Protein AF-A0A661XHB6-F1 (afdb_monomer_lite)

Structure (mmCIF, N/CA/C/O backbone):
data_AF-A0A661XHB6-F1
#
_entry.id   AF-A0A661XHB6-F1
#
loop_
_atom_site.group_PDB
_atom_site.id
_atom_site.type_symbol
_atom_site.label_atom_id
_atom_site.label_alt_id
_atom_site.label_comp_id
_atom_site.label_asym_id
_atom_site.label_entity_id
_atom_site.label_seq_id
_atom_site.pdbx_PDB_ins_code
_atom_site.Cartn_x
_atom_site.Cartn_y
_atom_site.Cartn_z
_atom_site.occupancy
_atom_site.B_iso_or_equiv
_atom_site.auth_seq_id
_atom_site.auth_comp_id
_atom_site.auth_asym_id
_atom_site.auth_atom_id
_atom_site.pdbx_PDB_model_num
ATOM 1 N N . MET A 1 1 ? -56.847 -26.320 103.967 1.00 78.94 1 MET A N 1
ATOM 2 C CA . MET A 1 1 ? -56.392 -25.193 104.834 1.00 78.94 1 MET A CA 1
ATOM 3 C C . MET A 1 1 ? -56.358 -25.649 106.290 1.00 78.94 1 MET A C 1
ATOM 5 O O . MET A 1 1 ? -57.293 -26.315 106.692 1.00 78.94 1 MET A O 1
ATOM 9 N N . LYS A 1 2 ? -55.335 -25.344 107.102 1.00 85.38 2 LYS A N 1
ATOM 10 C CA . LYS A 1 2 ? -55.316 -25.793 108.515 1.00 85.38 2 LYS A CA 1
ATOM 11 C C . LYS A 1 2 ? -56.157 -24.871 109.406 1.00 85.38 2 LYS A C 1
ATOM 13 O O . LYS A 1 2 ? -55.988 -23.658 109.338 1.00 85.38 2 LYS A O 1
ATOM 18 N N . TYR A 1 3 ? -57.010 -25.445 110.250 1.00 88.44 3 TYR A N 1
ATOM 19 C CA . TYR A 1 3 ? -57.844 -24.740 111.226 1.00 88.44 3 TYR A CA 1
ATOM 20 C C . TYR A 1 3 ? -57.640 -25.333 112.622 1.00 88.44 3 TYR A C 1
ATOM 22 O O . TYR A 1 3 ? -57.559 -26.552 112.780 1.00 88.44 3 TYR A O 1
ATOM 30 N N . GLN A 1 4 ? -57.548 -24.476 113.636 1.00 88.56 4 GLN A N 1
ATOM 31 C CA . GLN A 1 4 ? -57.316 -24.865 115.024 1.00 88.56 4 GLN A CA 1
ATOM 32 C C . GLN A 1 4 ? -58.146 -23.974 115.946 1.00 88.56 4 GLN A C 1
ATOM 34 O O . GLN A 1 4 ? -58.124 -22.751 115.808 1.00 88.56 4 GLN A O 1
ATOM 39 N N . ALA A 1 5 ? -58.865 -24.583 116.885 1.00 87.25 5 ALA A N 1
ATOM 40 C CA . ALA A 1 5 ? -59.694 -23.867 117.849 1.00 87.25 5 ALA A CA 1
ATOM 41 C C . ALA A 1 5 ? -59.875 -24.679 119.140 1.00 87.25 5 ALA A C 1
ATOM 43 O O . ALA A 1 5 ? -59.515 -25.855 119.207 1.00 87.25 5 ALA A O 1
ATOM 44 N N . VAL A 1 6 ? -60.412 -24.026 120.174 1.00 88.56 6 VAL A N 1
ATOM 45 C CA . VAL A 1 6 ? -60.725 -24.627 121.477 1.00 88.56 6 VAL A CA 1
ATOM 46 C C . VAL A 1 6 ? -62.241 -24.736 121.619 1.00 88.56 6 VAL A C 1
ATOM 48 O O . VAL A 1 6 ? -62.932 -23.723 121.528 1.00 88.56 6 VAL A O 1
ATOM 51 N N . ALA A 1 7 ? -62.754 -25.942 121.849 1.00 87.06 7 ALA A N 1
ATOM 52 C CA . ALA A 1 7 ? -64.174 -26.198 122.051 1.00 87.06 7 ALA A CA 1
ATOM 53 C C . ALA A 1 7 ? -64.573 -25.999 123.523 1.00 87.06 7 ALA A C 1
ATOM 55 O O . ALA A 1 7 ? -63.870 -26.442 124.437 1.00 87.06 7 ALA A O 1
ATOM 56 N N . ARG A 1 8 ? -65.706 -25.326 123.748 1.00 85.69 8 ARG A N 1
ATOM 57 C CA . ARG A 1 8 ? -66.270 -25.033 125.072 1.00 85.69 8 ARG A CA 1
ATOM 58 C C . ARG A 1 8 ? -67.764 -25.333 125.104 1.00 85.69 8 ARG A C 1
ATOM 60 O O . ARG A 1 8 ? -68.420 -25.246 124.067 1.00 85.69 8 ARG A O 1
ATOM 67 N N . ASP A 1 9 ? -68.281 -25.665 126.279 1.00 81.06 9 ASP A N 1
ATOM 68 C CA . ASP A 1 9 ? -69.712 -25.830 126.522 1.00 81.06 9 ASP A CA 1
ATOM 69 C C . ASP A 1 9 ? -70.431 -24.481 126.734 1.00 81.06 9 ASP A C 1
ATOM 71 O O . ASP A 1 9 ? -69.821 -23.407 126.729 1.00 81.06 9 ASP A O 1
ATOM 75 N N . LEU A 1 10 ? -71.753 -24.529 126.936 1.00 78.44 10 LEU A N 1
ATOM 76 C CA . LEU A 1 10 ? -72.592 -23.343 127.166 1.00 78.44 10 LEU A CA 1
ATOM 77 C C . LEU A 1 10 ? -72.291 -22.605 128.486 1.00 78.44 10 LEU A C 1
ATOM 79 O O . LEU A 1 10 ? -72.702 -21.455 128.638 1.00 78.44 10 LEU A O 1
ATOM 83 N N . SER A 1 11 ? -71.582 -23.237 129.426 1.00 78.56 11 SER A N 1
ATOM 84 C CA . SER A 1 11 ? -71.122 -22.622 130.680 1.00 78.56 11 SER A CA 1
ATOM 85 C C . SER A 1 11 ? -69.715 -22.016 130.547 1.00 78.56 11 SER A C 1
ATOM 87 O O . SER A 1 11 ? -69.234 -21.370 131.477 1.00 78.56 11 SER A O 1
ATOM 89 N N . GLY A 1 12 ? -69.068 -22.181 129.385 1.00 76.50 12 GLY A N 1
ATOM 90 C CA . GLY A 1 12 ? -67.722 -21.695 129.090 1.00 76.50 12 GLY A CA 1
ATOM 91 C C . GLY A 1 12 ? -66.601 -22.654 129.503 1.00 76.50 12 GLY A C 1
ATOM 92 O O . GLY A 1 12 ? -65.427 -22.315 129.309 1.00 76.50 12 GLY A O 1
ATOM 93 N N . GLU A 1 13 ? -66.928 -23.837 130.025 1.00 81.25 13 GLU A N 1
ATOM 94 C CA . GLU A 1 13 ? -65.958 -24.878 130.375 1.00 81.25 13 GLU A CA 1
ATOM 95 C C . GLU A 1 13 ? -65.445 -25.577 129.115 1.00 81.25 13 GLU A C 1
ATOM 97 O O . GLU A 1 13 ? -66.137 -25.662 128.103 1.00 81.25 13 GLU A O 1
ATOM 102 N N . VAL A 1 14 ? -64.198 -26.046 129.134 1.00 86.88 14 VAL A N 1
ATOM 103 C CA . VAL A 1 14 ? -63.607 -26.707 127.960 1.00 86.88 14 VAL A CA 1
ATOM 104 C C . VAL A 1 14 ? -64.167 -28.117 127.783 1.00 86.88 14 VAL A C 1
ATOM 106 O O . VAL A 1 14 ? -64.241 -28.890 128.735 1.00 86.88 14 VAL A O 1
ATOM 109 N N . LEU A 1 15 ? -64.490 -28.484 126.543 1.00 87.44 15 LEU A N 1
ATOM 110 C CA . LEU A 1 15 ? -64.830 -29.863 126.186 1.00 87.44 15 LEU A CA 1
ATOM 111 C C . LEU A 1 15 ? -63.525 -30.655 126.070 1.00 87.44 15 LEU A C 1
ATOM 113 O O . LEU A 1 15 ? -62.971 -30.769 124.981 1.00 87.44 15 LEU A O 1
ATOM 117 N N . ALA A 1 16 ? -62.962 -31.096 127.195 1.00 87.12 16 ALA A N 1
ATOM 118 C CA . ALA A 1 16 ? -61.659 -31.758 127.250 1.00 87.12 16 ALA A CA 1
ATOM 119 C C . ALA A 1 16 ? -61.757 -33.275 127.016 1.00 87.12 16 ALA A C 1
ATOM 121 O O . ALA A 1 16 ? -62.594 -33.934 127.628 1.00 87.12 16 ALA A O 1
ATOM 122 N N . ASP A 1 17 ? -60.859 -33.820 126.186 1.00 87.75 17 ASP A N 1
ATOM 123 C CA . ASP A 1 17 ? -60.753 -35.256 125.865 1.00 87.75 17 ASP A CA 1
ATOM 124 C C . ASP A 1 17 ? -62.076 -35.878 125.360 1.00 87.75 17 ASP A C 1
ATOM 126 O O . ASP A 1 17 ? -62.421 -37.014 125.694 1.00 87.75 17 ASP A O 1
ATOM 130 N N . GLN A 1 18 ? -62.829 -35.124 124.551 1.00 85.56 18 GLN A N 1
ATOM 131 C CA . GLN A 1 18 ? -64.134 -35.524 124.019 1.00 85.56 18 GLN A CA 1
ATOM 132 C C . GLN A 1 18 ? -64.140 -35.537 122.492 1.00 85.56 18 GLN A C 1
ATOM 134 O O . GLN A 1 18 ? -63.517 -34.701 121.837 1.00 85.56 18 GLN A O 1
ATOM 139 N N . GLU A 1 19 ? -64.864 -36.499 121.923 1.00 89.31 19 GLU A N 1
ATOM 140 C CA . GLU A 1 19 ? -65.162 -36.510 120.495 1.00 89.31 19 GLU A CA 1
ATOM 141 C C . GLU A 1 19 ? -66.232 -35.459 120.197 1.00 89.31 19 GLU A C 1
ATOM 143 O O . GLU A 1 19 ? -67.315 -35.477 120.777 1.00 89.31 19 GLU A O 1
ATOM 148 N N . ILE A 1 20 ? -65.922 -34.542 119.286 1.00 90.44 20 ILE A N 1
ATOM 149 C CA . ILE A 1 20 ? -66.841 -33.520 118.796 1.00 90.44 20 ILE A CA 1
ATOM 150 C C . ILE A 1 20 ? -67.017 -33.675 117.288 1.00 90.44 20 ILE A C 1
ATOM 152 O O . ILE A 1 20 ? -66.085 -34.021 116.555 1.00 90.44 20 ILE A O 1
ATOM 156 N N . VAL A 1 21 ? -68.224 -33.377 116.809 1.00 91.62 21 VAL A N 1
ATOM 157 C CA . VAL A 1 21 ? -68.532 -33.367 115.376 1.00 91.62 21 VAL A CA 1
ATOM 158 C C . VAL A 1 21 ? -68.670 -31.928 114.908 1.00 91.62 21 VAL A C 1
ATOM 160 O O . VAL A 1 21 ? -69.481 -31.163 115.433 1.00 91.62 21 VAL A O 1
ATOM 163 N N . LEU A 1 22 ? -67.886 -31.564 113.900 1.00 91.50 22 LEU A N 1
ATOM 164 C CA . LEU A 1 22 ? -67.833 -30.227 113.330 1.00 91.50 22 LEU A CA 1
ATOM 165 C C . LEU A 1 22 ? -68.302 -30.254 111.879 1.00 91.50 22 LEU A C 1
ATOM 167 O O . LEU A 1 22 ? -67.979 -31.164 111.120 1.00 91.50 22 LEU A O 1
ATOM 171 N N . SER A 1 23 ? -69.034 -29.223 111.481 1.00 91.38 23 SER A N 1
ATOM 172 C CA . SER A 1 23 ? -69.386 -28.959 110.091 1.00 91.38 23 SER A CA 1
ATOM 173 C C . SER A 1 23 ? -68.712 -27.668 109.650 1.00 91.38 23 SER A C 1
ATOM 175 O O . SER A 1 23 ? -68.938 -26.620 110.255 1.00 91.38 23 SER A O 1
ATOM 177 N N . ILE A 1 24 ? -67.945 -27.730 108.564 1.00 92.44 24 ILE A N 1
ATOM 178 C CA . ILE A 1 24 ? -67.332 -26.562 107.924 1.00 92.44 24 ILE A CA 1
ATOM 179 C C . ILE A 1 24 ? -68.119 -26.233 106.662 1.00 92.44 24 ILE A C 1
ATOM 181 O O . ILE A 1 24 ? -68.405 -27.121 105.862 1.00 92.44 24 ILE A O 1
ATOM 185 N N . SER A 1 25 ? -68.488 -24.969 106.495 1.00 90.31 25 SER A N 1
ATOM 186 C CA . SER A 1 25 ? -69.229 -24.464 105.343 1.00 90.31 25 SER A CA 1
ATOM 187 C C . SER A 1 25 ? -68.507 -23.264 104.748 1.00 90.31 25 SER A C 1
ATOM 189 O O . SER A 1 25 ? -68.342 -22.242 105.416 1.00 90.31 25 SER A O 1
ATOM 191 N N . LEU A 1 26 ? -68.127 -23.373 103.481 1.00 89.69 26 LEU A N 1
ATOM 192 C CA . LEU A 1 26 ? -67.587 -22.280 102.685 1.00 89.69 26 LEU A CA 1
ATOM 193 C C . LEU A 1 26 ? -68.713 -21.690 101.841 1.00 89.69 26 LEU A C 1
ATOM 195 O O . LEU A 1 26 ? -69.407 -22.408 101.121 1.00 89.69 26 LEU A O 1
ATOM 199 N N . HIS A 1 27 ? -68.940 -20.392 101.985 1.00 86.75 27 HIS A N 1
ATOM 200 C CA . HIS A 1 27 ? -70.070 -19.700 101.376 1.00 86.75 27 HIS A CA 1
ATOM 201 C C . HIS A 1 27 ? -69.680 -18.285 100.956 1.00 86.75 27 HIS A C 1
ATOM 203 O O . HIS A 1 27 ? -68.639 -17.772 101.361 1.00 86.75 27 HIS A O 1
ATOM 209 N N . ASN A 1 28 ? -70.495 -17.676 100.103 1.00 83.12 28 ASN A N 1
ATOM 210 C CA . ASN A 1 28 ? -70.309 -16.291 99.687 1.00 83.12 28 ASN A CA 1
ATOM 211 C C . ASN A 1 28 ? -70.989 -15.325 100.679 1.00 83.12 28 ASN A C 1
ATOM 213 O O . ASN A 1 28 ? -71.631 -15.745 101.636 1.00 83.12 28 ASN A O 1
ATOM 217 N N . ALA A 1 29 ? -70.843 -14.021 100.453 1.00 72.19 29 ALA A N 1
ATOM 218 C CA . ALA A 1 29 ? -71.396 -12.992 101.335 1.00 72.19 29 ALA A CA 1
ATOM 219 C C . ALA A 1 29 ? -72.939 -12.891 101.332 1.00 72.19 29 ALA A C 1
ATOM 221 O O . ALA A 1 29 ? -73.481 -12.139 102.141 1.00 72.19 29 ALA A O 1
ATOM 222 N N . ASP A 1 30 ? -73.643 -13.580 100.426 1.00 73.38 30 ASP A N 1
ATOM 223 C CA . ASP A 1 30 ? -75.101 -13.510 100.303 1.00 73.38 30 ASP A CA 1
ATOM 224 C C . ASP A 1 30 ? -75.769 -14.677 101.061 1.00 73.38 30 ASP A C 1
ATOM 226 O O . ASP A 1 30 ? -75.686 -15.828 100.623 1.00 73.38 30 ASP A O 1
ATOM 230 N N . PRO A 1 31 ? -76.495 -14.414 102.166 1.00 56.78 31 PRO A N 1
ATOM 231 C CA . PRO A 1 31 ? -77.163 -15.454 102.951 1.00 56.78 31 PRO A CA 1
ATOM 232 C C . PRO A 1 31 ? -78.246 -16.230 102.181 1.00 56.78 31 PRO A C 1
ATOM 234 O O . PRO A 1 31 ? -78.716 -17.259 102.671 1.00 56.78 31 PRO A O 1
ATOM 237 N N . ALA A 1 32 ? -78.693 -15.734 101.021 1.00 59.88 32 ALA A N 1
ATOM 238 C CA . ALA A 1 32 ? -79.701 -16.388 100.187 1.00 59.88 32 ALA A CA 1
ATOM 239 C C . ALA A 1 32 ? -79.119 -17.462 99.248 1.00 59.88 32 ALA A C 1
ATOM 241 O O . ALA A 1 32 ? -79.872 -18.293 98.728 1.00 59.88 32 ALA A O 1
ATOM 242 N N . LEU A 1 33 ? -77.802 -17.466 99.022 1.00 60.72 33 LEU A N 1
ATOM 243 C CA . LEU A 1 33 ? -77.128 -18.435 98.161 1.00 60.72 33 LEU A CA 1
ATOM 244 C C . LEU A 1 33 ? -76.691 -19.664 98.971 1.00 60.72 33 LEU A C 1
ATOM 246 O O . LEU A 1 33 ? -76.270 -19.576 100.122 1.00 60.72 33 LEU A O 1
ATOM 250 N N . LYS A 1 34 ? -76.830 -20.853 98.369 1.00 65.12 34 LYS A N 1
ATOM 251 C CA . LYS A 1 34 ? -76.373 -22.106 98.990 1.00 65.12 34 LYS A CA 1
ATOM 252 C C . LYS A 1 34 ? -74.854 -22.056 99.184 1.00 65.12 34 LYS A C 1
ATOM 254 O O . LYS A 1 34 ? -74.149 -21.519 98.339 1.00 65.12 34 LYS A O 1
ATOM 259 N N . SER A 1 35 ? -74.363 -22.658 100.268 1.00 78.62 35 SER A N 1
ATOM 260 C CA . SER A 1 35 ? -72.929 -22.845 100.519 1.00 78.62 35 SER A CA 1
ATOM 261 C C . SER A 1 35 ? -72.247 -23.476 99.304 1.00 78.62 35 SER A C 1
ATOM 263 O O . SER A 1 35 ? -72.747 -24.476 98.797 1.00 78.62 35 SER A O 1
ATOM 265 N N . GLU A 1 36 ? -71.113 -22.931 98.864 1.00 85.50 36 GLU A N 1
ATOM 266 C CA . GLU A 1 36 ? -70.344 -23.442 97.717 1.00 85.50 36 GLU A CA 1
ATOM 267 C C . GLU A 1 36 ? -69.742 -24.820 98.027 1.00 85.50 36 GLU A C 1
ATOM 269 O O . GLU A 1 36 ? -69.646 -25.689 97.163 1.00 85.50 36 GLU A O 1
ATOM 274 N N . TYR A 1 37 ? -69.375 -25.043 99.292 1.00 90.44 37 TYR A N 1
ATOM 275 C CA . TYR A 1 37 ? -68.820 -26.307 99.760 1.00 90.44 37 TYR A CA 1
ATOM 276 C C . TYR A 1 37 ? -69.123 -26.534 101.240 1.00 90.44 37 TYR A C 1
ATOM 278 O O . TYR A 1 37 ? -69.073 -25.604 102.049 1.00 90.44 37 TYR A O 1
ATOM 286 N N . LYS A 1 38 ? -69.419 -27.780 101.617 1.00 90.00 38 LYS A N 1
ATOM 287 C CA . LYS A 1 38 ? -69.667 -28.166 103.007 1.00 90.00 38 LYS A CA 1
ATOM 288 C C . LYS A 1 38 ? -69.089 -29.541 103.311 1.00 90.00 38 LYS A C 1
ATOM 290 O O . LYS A 1 38 ? -69.338 -30.499 102.581 1.00 90.00 38 LYS A O 1
ATOM 295 N N . GLU A 1 39 ? -68.403 -29.658 104.439 1.00 92.50 39 GLU A N 1
ATOM 296 C CA . GLU A 1 39 ? -67.778 -30.899 104.901 1.00 92.50 39 GLU A CA 1
ATOM 297 C C . GLU A 1 39 ? -67.984 -31.140 106.396 1.00 92.50 39 GLU A C 1
ATOM 299 O O . GLU A 1 39 ? -68.272 -30.218 107.165 1.00 92.50 39 GLU A O 1
ATOM 304 N N . LEU A 1 40 ? -67.833 -32.399 106.796 1.00 92.12 40 LEU A N 1
ATOM 305 C CA . LEU A 1 40 ? -67.983 -32.868 108.164 1.00 92.12 40 LEU A CA 1
ATOM 306 C C . LEU A 1 40 ? -66.671 -33.465 108.683 1.00 92.12 40 LEU A C 1
ATOM 308 O O . LEU A 1 40 ? -66.008 -34.238 107.991 1.00 92.12 40 LEU A O 1
ATOM 312 N N . HIS A 1 41 ? -66.329 -33.128 109.923 1.00 93.00 41 HIS A N 1
ATOM 313 C CA . HIS A 1 41 ? -65.158 -33.617 110.645 1.00 93.00 41 HIS A CA 1
ATOM 314 C C . HIS A 1 41 ? -65.585 -34.215 111.982 1.00 93.00 41 HIS A C 1
ATOM 316 O O . HIS A 1 41 ? -66.395 -33.629 112.698 1.00 93.00 41 HIS A O 1
ATOM 322 N N . GLN A 1 42 ? -65.013 -35.361 112.334 1.00 90.56 42 GLN A N 1
ATOM 323 C CA . GLN A 1 42 ? -65.102 -35.942 113.673 1.00 90.56 42 GLN A CA 1
ATOM 324 C C . GLN A 1 42 ? -63.704 -35.887 114.280 1.00 90.56 42 GLN A C 1
ATOM 326 O O . GLN A 1 42 ? -62.764 -36.451 113.717 1.00 90.56 42 GLN A O 1
ATOM 331 N N . VAL A 1 43 ? -63.546 -35.138 115.369 1.00 90.81 43 VAL A N 1
ATOM 332 C CA . VAL A 1 43 ? -62.239 -34.893 115.994 1.00 90.81 43 VAL A CA 1
ATOM 333 C C . VAL A 1 43 ? -62.333 -35.061 117.501 1.00 90.81 43 VAL A C 1
ATOM 335 O O . VAL A 1 43 ? -63.350 -34.740 118.106 1.00 90.81 43 VAL A O 1
ATOM 338 N N . VAL A 1 44 ? -61.253 -35.536 118.116 1.00 88.44 44 VAL A N 1
ATOM 339 C CA . VAL A 1 44 ? -61.135 -35.634 119.575 1.00 88.44 44 VAL A CA 1
ATOM 340 C C . VAL A 1 44 ? -60.343 -34.430 120.078 1.00 88.44 44 VAL A C 1
ATOM 342 O O . VAL A 1 44 ? -59.233 -34.171 119.605 1.00 88.44 44 VAL A O 1
ATOM 345 N N . THR A 1 45 ? -60.916 -33.668 121.004 1.00 92.25 45 THR A N 1
ATOM 346 C CA . THR A 1 45 ? -60.235 -32.548 121.666 1.00 92.25 45 THR A CA 1
ATOM 347 C C . THR A 1 45 ? -59.188 -33.058 122.655 1.00 92.25 45 THR A C 1
ATOM 349 O O . THR A 1 45 ? -59.274 -34.176 123.150 1.00 92.25 45 THR A O 1
ATOM 352 N N . ASN A 1 46 ? -58.179 -32.247 122.977 1.00 89.00 46 ASN A N 1
ATOM 353 C CA . ASN A 1 46 ? -57.228 -32.578 124.045 1.00 89.00 46 ASN A CA 1
ATOM 354 C C . ASN A 1 46 ? -57.699 -32.076 125.427 1.00 89.00 46 ASN A C 1
ATOM 356 O O . ASN A 1 46 ? -58.731 -31.416 125.544 1.00 89.00 46 ASN A O 1
ATOM 360 N N . LYS A 1 47 ? -56.884 -32.292 126.468 1.00 86.12 47 LYS A N 1
ATOM 361 C CA . LYS A 1 47 ? -57.088 -31.799 127.850 1.00 86.12 47 LYS A CA 1
ATOM 362 C C . LYS A 1 47 ? -57.383 -30.301 128.007 1.00 86.12 47 LYS A C 1
ATOM 364 O O . LYS A 1 47 ? -57.838 -29.883 129.066 1.00 86.12 47 LYS A O 1
ATOM 369 N N . PHE A 1 48 ? -57.095 -29.490 126.993 1.00 86.50 48 PHE A N 1
ATOM 370 C CA . PHE A 1 48 ? -57.353 -28.050 126.974 1.00 86.50 48 PHE A CA 1
ATOM 371 C C . PHE A 1 48 ? -58.541 -27.670 126.071 1.00 86.50 48 PHE A C 1
ATOM 373 O O . PHE A 1 48 ? -58.753 -26.486 125.824 1.00 86.50 48 PHE A O 1
ATOM 380 N N . GLY A 1 49 ? -59.285 -28.647 125.541 1.00 86.69 49 GLY A N 1
ATOM 381 C CA . GLY A 1 49 ? -60.373 -28.455 124.578 1.00 86.69 49 GLY A CA 1
ATOM 382 C C . GLY A 1 49 ? -59.908 -28.148 123.150 1.00 86.69 49 GLY A C 1
ATOM 383 O O . GLY A 1 49 ? -60.731 -27.851 122.289 1.00 86.69 49 GLY A O 1
ATOM 384 N N . LEU A 1 50 ? -58.601 -28.185 122.873 1.00 90.00 50 LEU A N 1
ATOM 385 C CA . LEU A 1 50 ? -58.029 -27.827 121.573 1.00 90.00 50 LEU A CA 1
ATOM 386 C C . LEU A 1 50 ? -58.198 -28.968 120.564 1.00 90.00 50 LEU A C 1
ATOM 388 O O . LEU A 1 50 ? -57.875 -30.116 120.872 1.00 90.00 50 LEU A O 1
ATOM 392 N N . PHE A 1 51 ? -58.602 -28.629 119.342 1.00 90.31 51 PHE A N 1
ATOM 393 C CA . PHE A 1 51 ? -58.632 -29.531 118.189 1.00 90.31 51 PHE A CA 1
ATOM 394 C C . PHE A 1 51 ? -57.960 -28.888 116.971 1.00 90.31 51 PHE A C 1
ATOM 396 O O . PHE A 1 51 ? -57.747 -27.675 116.910 1.00 90.31 51 PHE A O 1
ATOM 403 N N . THR A 1 52 ? -57.587 -29.695 115.982 1.00 89.38 52 THR A N 1
ATOM 404 C CA . THR A 1 52 ? -57.003 -29.225 114.718 1.00 89.38 52 THR A CA 1
ATOM 405 C C . THR A 1 52 ? -57.560 -30.049 113.570 1.00 89.38 52 THR A C 1
ATOM 407 O O . THR A 1 52 ? -57.694 -31.262 113.702 1.00 89.38 52 THR A O 1
ATOM 410 N N . LEU A 1 53 ? -57.879 -29.394 112.456 1.00 88.81 53 LEU A N 1
ATOM 411 C CA . LEU A 1 53 ? -58.398 -30.029 111.247 1.00 88.81 53 LEU A CA 1
ATOM 412 C C . LEU A 1 53 ? -57.818 -29.381 109.986 1.00 88.81 53 LEU A C 1
ATOM 414 O O . LEU A 1 53 ? -57.310 -28.255 110.020 1.00 88.81 53 LEU A O 1
ATOM 418 N N . ALA A 1 54 ? -57.898 -30.096 108.868 1.00 89.44 54 ALA A N 1
ATOM 419 C CA . ALA A 1 54 ? -57.575 -29.583 107.545 1.00 89.44 54 ALA A CA 1
ATOM 420 C C . ALA A 1 54 ? -58.869 -29.421 106.735 1.00 89.44 54 ALA A C 1
ATOM 422 O O . ALA A 1 54 ? -59.512 -30.395 106.359 1.00 89.44 54 ALA A O 1
ATOM 423 N N . VAL A 1 55 ? -59.249 -28.170 106.477 1.00 86.56 55 VAL A N 1
ATOM 424 C CA . VAL A 1 55 ? -60.397 -27.824 105.639 1.00 86.56 55 VAL A CA 1
ATOM 425 C C . VAL A 1 55 ? -60.130 -28.274 104.203 1.00 86.56 55 VAL A C 1
ATOM 427 O O . VAL A 1 55 ? -59.093 -27.883 103.650 1.00 86.56 55 VAL A O 1
ATOM 430 N N . GLY A 1 56 ? -61.041 -29.059 103.630 1.00 86.69 56 GLY A N 1
ATOM 431 C CA . GLY A 1 56 ? -60.914 -29.726 102.327 1.00 86.69 56 GLY A CA 1
ATOM 432 C C . GLY A 1 56 ? -60.571 -31.221 102.416 1.00 86.69 56 GLY A C 1
ATOM 433 O O . GLY A 1 56 ? -60.627 -31.911 101.406 1.00 86.69 56 GLY A O 1
ATOM 434 N N . GLU A 1 57 ? -60.235 -31.736 103.605 1.00 86.25 57 GLU A N 1
ATOM 435 C CA . GLU A 1 57 ? -59.942 -33.164 103.845 1.00 86.25 57 GLU A CA 1
ATOM 436 C C . GLU A 1 57 ? -61.037 -33.860 104.683 1.00 86.25 57 GLU A C 1
ATOM 438 O O . GLU A 1 57 ? -60.865 -34.997 105.126 1.00 86.25 57 GLU A O 1
ATOM 443 N N . GLY A 1 58 ? -62.159 -33.177 104.942 1.00 85.00 58 GLY A N 1
ATOM 444 C CA . GLY A 1 58 ? -63.299 -33.744 105.663 1.00 85.00 58 GLY A CA 1
ATOM 445 C C . GLY A 1 58 ? -64.161 -34.661 104.796 1.00 85.00 58 GLY A C 1
ATOM 446 O O . GLY A 1 58 ? -63.947 -34.820 103.596 1.00 85.00 58 GLY A O 1
ATOM 447 N N . GLN A 1 59 ? -65.198 -35.248 105.389 1.00 88.19 59 GLN A N 1
ATOM 448 C CA . GLN A 1 59 ? -66.228 -35.943 104.616 1.00 88.19 59 GLN A CA 1
ATOM 449 C C . GLN A 1 59 ? -67.113 -34.902 103.921 1.00 88.19 59 GLN A C 1
ATOM 451 O O . GLN A 1 59 ? -67.904 -34.215 104.574 1.00 88.19 59 GLN A O 1
ATOM 456 N N . THR A 1 60 ? -66.966 -34.758 102.605 1.00 89.31 60 THR A N 1
ATOM 457 C CA . THR A 1 60 ? -67.754 -33.818 101.801 1.00 89.31 60 THR A CA 1
ATOM 458 C C . THR A 1 60 ? -69.241 -34.168 101.865 1.00 89.31 60 THR A C 1
ATOM 460 O O . THR A 1 60 ? -69.649 -35.278 101.533 1.00 89.31 60 THR A O 1
ATOM 463 N N . MET A 1 61 ? -70.064 -33.207 102.280 1.00 84.19 61 MET A N 1
ATOM 464 C CA . MET A 1 61 ? -71.524 -33.335 102.272 1.00 84.19 61 MET A CA 1
ATOM 465 C C . MET A 1 61 ? -72.138 -32.739 101.003 1.00 84.19 61 MET A C 1
ATOM 467 O O . MET A 1 61 ? -73.127 -33.261 100.496 1.00 84.19 61 MET A O 1
ATOM 471 N N . TYR A 1 62 ? -71.582 -31.629 100.512 1.00 80.56 62 TYR A N 1
ATOM 472 C CA . TYR A 1 62 ? -72.071 -30.910 99.335 1.00 80.56 62 TYR A CA 1
ATOM 473 C C . TYR A 1 62 ? -70.954 -30.053 98.721 1.00 80.56 62 TYR A C 1
ATOM 475 O O . TYR A 1 62 ? -70.140 -29.496 99.457 1.00 80.56 62 TYR A O 1
ATOM 483 N N . GLY A 1 63 ? -70.967 -29.903 97.393 1.00 82.94 63 GLY A N 1
ATOM 484 C CA . GLY A 1 63 ? -69.995 -29.107 96.635 1.00 82.94 63 GLY A CA 1
ATOM 485 C C . GLY A 1 63 ? -68.675 -29.835 96.362 1.00 82.94 63 GLY A C 1
ATOM 486 O O . GLY A 1 63 ? -68.435 -30.922 96.885 1.00 82.94 63 GLY A O 1
ATOM 487 N N . ASN A 1 64 ? -67.817 -29.224 95.547 1.00 81.12 64 ASN A N 1
ATOM 488 C CA . ASN A 1 64 ? -66.457 -29.687 95.266 1.00 81.12 64 ASN A CA 1
ATOM 489 C C . ASN A 1 64 ? -65.463 -28.611 95.728 1.00 81.12 64 ASN A C 1
ATOM 491 O O . ASN A 1 64 ? -65.604 -27.446 95.363 1.00 81.12 64 ASN A O 1
ATOM 495 N N . PHE A 1 65 ? -64.472 -28.991 96.537 1.00 82.56 65 PHE A N 1
ATOM 496 C CA . PHE A 1 65 ? -63.508 -28.047 97.106 1.00 82.56 65 PHE A CA 1
ATOM 497 C C . PHE A 1 65 ? -62.659 -27.346 96.028 1.00 82.56 65 PHE A C 1
ATOM 499 O O . PHE A 1 65 ? -62.336 -26.166 96.171 1.00 82.56 65 PHE A O 1
ATOM 506 N N . ASP A 1 66 ? -62.353 -28.045 94.930 1.00 81.12 66 ASP A N 1
ATOM 507 C CA . ASP A 1 66 ? -61.528 -27.525 93.829 1.00 81.12 66 ASP A CA 1
ATOM 508 C C . ASP A 1 66 ? -62.288 -26.557 92.905 1.00 81.12 66 ASP A C 1
ATOM 510 O O . ASP A 1 66 ? -61.674 -25.785 92.170 1.00 81.12 66 ASP A O 1
ATOM 514 N N . GLU A 1 67 ? -63.623 -26.565 92.955 1.00 81.50 67 GLU A N 1
ATOM 515 C CA . GLU A 1 67 ? -64.492 -25.706 92.135 1.00 81.50 67 GLU A CA 1
ATOM 516 C C . GLU A 1 67 ? -64.882 -24.402 92.845 1.00 81.50 67 GLU A C 1
ATOM 518 O O . GLU A 1 67 ? -65.598 -23.575 92.280 1.00 81.50 67 GLU A O 1
ATOM 523 N N . ILE A 1 68 ? -64.407 -24.189 94.077 1.00 81.00 68 ILE A N 1
ATOM 524 C CA . ILE A 1 68 ? -64.704 -22.972 94.833 1.00 81.00 68 ILE A CA 1
ATOM 525 C C . ILE A 1 68 ? -64.100 -21.762 94.093 1.00 81.00 68 ILE A C 1
ATOM 527 O O . ILE A 1 68 ? -62.896 -21.739 93.817 1.00 81.00 68 ILE A O 1
ATOM 531 N N . PRO A 1 69 ? -64.896 -20.719 93.792 1.00 76.75 69 PRO A N 1
ATOM 532 C CA . PRO A 1 69 ? -64.468 -19.584 92.977 1.00 76.75 69 PRO A CA 1
ATOM 533 C C . PRO A 1 69 ? -63.641 -18.563 93.783 1.00 76.75 69 PRO A C 1
ATOM 535 O O . PRO A 1 69 ? -64.038 -17.412 93.971 1.00 76.75 69 PRO A O 1
ATOM 538 N N . TRP A 1 70 ? -62.458 -18.980 94.247 1.00 77.69 70 TRP A N 1
ATOM 539 C CA . TRP A 1 70 ? -61.553 -18.201 95.109 1.00 77.69 70 TRP A CA 1
ATOM 540 C C . TRP A 1 70 ? -61.115 -16.845 94.530 1.00 77.69 70 TRP A C 1
ATOM 542 O O . TRP A 1 70 ? -60.696 -15.969 95.283 1.00 77.69 70 TRP A O 1
ATOM 552 N N . SER A 1 71 ? -61.139 -16.690 93.202 1.00 68.06 71 SER A N 1
ATOM 553 C CA . SER A 1 71 ? -60.619 -15.517 92.483 1.00 68.06 71 SER A CA 1
ATOM 554 C C . SER A 1 71 ? -61.681 -14.479 92.124 1.00 68.06 71 SER A C 1
ATOM 556 O O . SER A 1 71 ? -61.324 -13.346 91.802 1.00 68.06 71 SER A O 1
ATOM 558 N N . THR A 1 72 ? -62.964 -14.846 92.162 1.00 69.62 72 THR A N 1
ATOM 559 C CA . THR A 1 72 ? -64.060 -13.974 91.715 1.00 69.62 72 THR A CA 1
ATOM 560 C C . THR A 1 72 ? -65.001 -13.565 92.839 1.00 69.62 72 THR A C 1
ATOM 562 O O . THR A 1 72 ? -65.625 -12.514 92.724 1.00 69.62 72 THR A O 1
ATOM 565 N N . ASN A 1 73 ? -65.086 -14.348 93.922 1.00 72.94 73 ASN A N 1
ATOM 566 C CA . ASN A 1 73 ? -66.020 -14.111 95.023 1.00 72.94 73 ASN A CA 1
ATOM 567 C C . ASN A 1 73 ? -65.305 -14.041 96.379 1.00 72.94 73 ASN A C 1
ATOM 569 O O . ASN A 1 73 ? -64.327 -14.745 96.626 1.00 72.94 73 ASN A O 1
ATOM 573 N N . ASP A 1 74 ? -65.852 -13.236 97.291 1.00 80.44 74 ASP A N 1
ATOM 574 C CA . ASP A 1 74 ? -65.445 -13.238 98.694 1.00 80.44 74 ASP A CA 1
ATOM 575 C C . ASP A 1 74 ? -65.996 -14.475 99.408 1.00 80.44 74 ASP A C 1
ATOM 577 O O . ASP A 1 74 ? -67.212 -14.649 99.505 1.00 80.44 74 ASP A O 1
ATOM 581 N N . ILE A 1 75 ? -65.098 -15.320 99.922 1.00 86.12 75 ILE A N 1
ATOM 582 C CA . ILE A 1 75 ? -65.453 -16.577 100.591 1.00 86.12 75 ILE A CA 1
ATOM 583 C C . ILE A 1 75 ? -65.382 -16.425 102.115 1.00 86.12 75 ILE A C 1
ATOM 585 O O . ILE A 1 75 ? -64.393 -15.947 102.676 1.00 86.12 75 ILE A O 1
ATOM 589 N N . TYR A 1 76 ? -66.434 -16.883 102.784 1.00 86.94 76 TYR A N 1
ATOM 590 C CA . TYR A 1 76 ? -66.609 -16.938 104.229 1.00 86.94 76 TYR A CA 1
ATOM 591 C C . TYR A 1 76 ? -66.588 -18.389 104.701 1.00 86.94 76 TYR A C 1
ATOM 593 O O . TYR A 1 76 ? -67.079 -19.290 104.018 1.00 86.94 76 TYR A O 1
ATOM 601 N N . MET A 1 77 ? -66.016 -18.620 105.879 1.00 89.69 77 MET A N 1
ATOM 602 C CA . MET A 1 77 ? -65.933 -19.926 106.515 1.00 89.69 77 MET A CA 1
ATOM 603 C C . MET A 1 77 ? -66.749 -19.931 107.801 1.00 89.69 77 MET A C 1
ATOM 605 O O . MET A 1 77 ? -66.337 -19.347 108.806 1.00 89.69 77 MET A O 1
ATOM 609 N N . ALA A 1 78 ? -67.862 -20.661 107.762 1.00 88.00 78 ALA A N 1
ATOM 610 C CA . ALA A 1 78 ? -68.676 -20.963 108.924 1.00 88.00 78 ALA A CA 1
ATOM 611 C C . ALA A 1 78 ? -68.282 -22.325 109.512 1.00 88.00 78 ALA A C 1
ATOM 613 O O . ALA A 1 78 ? -68.283 -23.347 108.822 1.00 88.00 78 ALA A O 1
ATOM 614 N N . VAL A 1 79 ? -67.973 -22.341 110.803 1.00 89.88 79 VAL A N 1
ATOM 615 C CA . VAL A 1 79 ? -67.691 -23.534 111.604 1.00 89.88 79 VAL A CA 1
ATOM 616 C C . VAL A 1 79 ? -68.871 -23.751 112.533 1.00 89.88 79 VAL A C 1
ATOM 618 O O . VAL A 1 79 ? -69.253 -22.850 113.279 1.00 89.88 79 VAL A O 1
ATOM 621 N N . SER A 1 80 ? -69.456 -24.942 112.493 1.00 89.44 80 SER A N 1
ATOM 622 C CA . SER A 1 80 ? -70.566 -25.326 113.364 1.00 89.44 80 SER A CA 1
ATOM 623 C C . SER A 1 80 ? -70.225 -26.574 114.166 1.00 89.44 80 SER A C 1
ATOM 625 O O . SER A 1 80 ? -69.619 -27.491 113.619 1.00 89.44 80 SER A O 1
ATOM 627 N N . ILE A 1 81 ? -70.641 -26.633 115.429 1.00 88.88 81 ILE A N 1
ATOM 628 C CA . ILE A 1 81 ? -70.492 -27.809 116.295 1.00 88.88 81 ILE A CA 1
ATOM 629 C C . ILE A 1 81 ? -71.836 -28.509 116.464 1.00 88.88 81 ILE A C 1
ATOM 631 O O . ILE A 1 81 ? -72.878 -27.855 116.542 1.00 88.88 81 ILE A O 1
ATOM 635 N N . LYS A 1 82 ? -71.824 -29.840 116.467 1.00 87.88 82 LYS A N 1
ATOM 636 C CA . LYS A 1 82 ? -73.015 -30.644 116.723 1.00 87.88 82 LYS A CA 1
ATOM 637 C C . LYS A 1 82 ? -73.350 -30.609 118.212 1.00 87.88 82 LYS A C 1
ATOM 639 O O . LYS A 1 82 ? -72.485 -30.863 119.042 1.00 87.88 82 LYS A O 1
ATOM 644 N N . ASP A 1 83 ? -74.602 -30.316 118.525 1.00 80.75 83 ASP A N 1
ATOM 645 C CA . ASP A 1 83 ? -75.149 -30.450 119.870 1.00 80.75 83 ASP A CA 1
ATOM 646 C C . ASP A 1 83 ? -75.722 -31.864 120.049 1.00 80.75 83 ASP A C 1
ATOM 648 O O . ASP A 1 83 ? -76.628 -32.277 119.319 1.00 80.75 83 ASP A O 1
ATOM 652 N N . ASP A 1 84 ? -75.195 -32.612 121.017 1.00 73.38 84 ASP A N 1
ATOM 653 C CA . ASP A 1 84 ? -75.607 -33.990 121.293 1.00 73.38 84 ASP A CA 1
ATOM 654 C C . ASP A 1 84 ? -77.049 -34.093 121.813 1.00 73.38 84 ASP A C 1
ATOM 656 O O . ASP A 1 84 ? -77.688 -35.133 121.637 1.00 73.38 84 ASP A O 1
ATOM 660 N N . ALA A 1 85 ? -77.598 -33.025 122.405 1.00 71.75 85 ALA A N 1
ATOM 661 C CA . ALA A 1 85 ? -78.965 -33.016 122.924 1.00 71.75 85 ALA A CA 1
ATOM 662 C C . ALA A 1 85 ? -80.018 -32.805 121.824 1.00 71.75 85 ALA A C 1
ATOM 664 O O . ALA A 1 85 ? -81.094 -33.403 121.875 1.00 71.75 85 ALA A O 1
ATOM 665 N N . SER A 1 86 ? -79.727 -31.960 120.829 1.00 72.88 86 SER A N 1
ATOM 666 C CA . SER A 1 86 ? -80.664 -31.618 119.747 1.00 72.88 86 SER A CA 1
ATOM 667 C C . SER A 1 86 ? -80.366 -32.311 118.413 1.00 72.88 86 SER A C 1
ATOM 669 O O . SER A 1 86 ? -81.217 -32.313 117.523 1.00 72.88 86 SER A O 1
ATOM 671 N N . GLY A 1 87 ? -79.171 -32.885 118.246 1.00 74.94 87 GLY A N 1
ATOM 672 C CA . GLY A 1 87 ? -78.693 -33.479 116.994 1.00 74.94 87 GLY A CA 1
ATOM 673 C C . GLY A 1 87 ? -78.400 -32.463 115.882 1.00 74.94 87 GLY A C 1
ATOM 674 O O . GLY A 1 87 ? -77.944 -32.860 114.807 1.00 74.94 87 GLY A O 1
ATOM 675 N N . ASN A 1 88 ? -78.637 -31.172 116.135 1.00 82.25 88 ASN A N 1
ATOM 676 C CA . ASN A 1 88 ? -78.460 -30.080 115.185 1.00 82.25 88 ASN A CA 1
ATOM 677 C C . ASN A 1 88 ? -77.061 -29.460 115.296 1.00 82.25 88 ASN A C 1
ATOM 679 O O . ASN A 1 88 ? -76.369 -29.600 116.302 1.00 82.25 88 ASN A O 1
ATOM 683 N N . PHE A 1 89 ? -76.651 -28.747 114.247 1.00 85.19 89 PHE A N 1
ATOM 684 C CA . PHE A 1 89 ? -75.399 -27.992 114.225 1.00 85.19 89 PHE A CA 1
ATOM 685 C C . PHE A 1 89 ? -75.644 -26.534 114.616 1.00 85.19 89 PHE A C 1
ATOM 687 O O . PHE A 1 89 ? -76.495 -25.872 114.020 1.00 85.19 89 PHE A O 1
ATOM 694 N N . ALA A 1 90 ? -74.869 -26.028 115.572 1.00 82.19 90 ALA A N 1
ATOM 695 C CA . ALA A 1 90 ? -74.858 -24.625 115.974 1.00 82.19 90 ALA A CA 1
ATOM 696 C C . ALA A 1 90 ? -73.599 -23.931 115.440 1.00 82.19 90 ALA A C 1
ATOM 698 O O . ALA A 1 90 ? -72.495 -24.453 115.598 1.00 82.19 90 ALA A O 1
ATOM 699 N N . ILE A 1 91 ? -73.752 -22.761 114.813 1.00 84.56 91 ILE A N 1
ATOM 700 C CA . ILE A 1 91 ? -72.626 -21.971 114.293 1.00 84.56 91 ILE A CA 1
ATOM 701 C C . ILE A 1 91 ? -71.841 -21.390 115.473 1.00 84.56 91 ILE A C 1
ATOM 703 O O . ILE A 1 91 ? -72.403 -20.688 116.311 1.00 84.56 91 ILE A O 1
ATOM 707 N N . ILE A 1 92 ? -70.540 -21.671 115.518 1.00 83.81 92 ILE A N 1
ATOM 708 C CA . ILE A 1 92 ? -69.617 -21.192 116.559 1.00 83.81 92 ILE A CA 1
ATOM 709 C C . ILE A 1 92 ? -68.617 -20.158 116.035 1.00 83.81 92 ILE A C 1
ATOM 711 O O . ILE A 1 92 ? -68.024 -19.417 116.814 1.00 83.81 92 ILE A O 1
ATOM 715 N N . SER A 1 93 ? -68.417 -20.092 114.721 1.00 84.19 93 SER A N 1
ATOM 716 C CA . SER A 1 93 ? -67.568 -19.093 114.078 1.00 84.19 93 SER A CA 1
ATOM 717 C C . SER A 1 93 ? -68.034 -18.883 112.647 1.00 84.19 93 SER A C 1
ATOM 719 O O . SER A 1 93 ? -68.370 -19.854 111.978 1.00 84.19 93 SER A O 1
ATOM 721 N N . ASP A 1 94 ? -68.039 -17.638 112.187 1.00 86.81 94 ASP A N 1
ATOM 722 C CA . ASP A 1 94 ? -68.228 -17.290 110.783 1.00 86.81 94 ASP A CA 1
ATOM 723 C C . ASP A 1 94 ? -67.324 -16.099 110.450 1.00 86.81 94 ASP A C 1
ATOM 725 O O . ASP A 1 94 ? -67.385 -15.059 111.111 1.00 86.81 94 ASP A O 1
ATOM 729 N N . SER A 1 95 ? -66.401 -16.276 109.505 1.00 84.88 95 SER A N 1
ATOM 730 C CA . SER A 1 95 ? -65.382 -15.267 109.197 1.00 84.88 95 SER A CA 1
ATOM 731 C C . SER A 1 95 ? -64.941 -15.302 107.736 1.00 84.88 95 SER A C 1
ATOM 733 O O . SER A 1 95 ? -64.878 -16.364 107.118 1.00 84.88 95 SER A O 1
ATOM 735 N N . ARG A 1 96 ? -64.598 -14.131 107.186 1.00 85.38 96 ARG A N 1
ATOM 736 C CA . ARG A 1 96 ? -64.102 -13.983 105.808 1.00 85.38 96 ARG A CA 1
ATOM 737 C C . ARG A 1 96 ? -62.669 -14.498 105.673 1.00 85.38 96 ARG A C 1
ATOM 739 O O . ARG A 1 96 ? -61.803 -14.138 106.471 1.00 85.38 96 ARG A O 1
ATOM 746 N N . LEU A 1 97 ? -62.398 -15.262 104.617 1.00 83.00 97 LEU A N 1
ATOM 747 C CA . LEU A 1 97 ? -61.048 -15.668 104.228 1.00 83.00 97 LEU A CA 1
ATOM 748 C C . LEU A 1 97 ? -60.403 -14.570 103.369 1.00 83.00 97 LEU A C 1
ATOM 750 O O . LEU A 1 97 ? -60.958 -14.145 102.359 1.00 83.00 97 LEU A O 1
ATOM 754 N N . LEU A 1 98 ? -59.222 -14.097 103.773 1.00 75.12 98 LEU A N 1
ATOM 755 C CA . LEU A 1 98 ? -58.452 -13.102 103.023 1.00 75.12 98 LEU A CA 1
ATOM 756 C C . LEU A 1 98 ? -57.462 -13.804 102.083 1.00 75.12 98 LEU A C 1
ATOM 758 O O . LEU A 1 98 ? -56.691 -14.663 102.511 1.00 75.12 98 LEU A O 1
ATOM 762 N N . SER A 1 99 ? -57.466 -13.427 100.804 1.00 65.06 99 SER A N 1
ATOM 763 C CA . SER A 1 99 ? -56.556 -13.962 99.786 1.00 65.06 99 SER A CA 1
ATOM 764 C C . SER A 1 99 ? -55.109 -13.499 100.001 1.00 65.06 99 SER A C 1
ATOM 766 O O . SER A 1 99 ? -54.856 -12.328 100.285 1.00 65.06 99 SER A O 1
ATOM 768 N N . VAL A 1 100 ? -54.141 -14.402 99.808 1.00 65.19 100 VAL A N 1
ATOM 769 C CA . VAL A 1 100 ? -52.701 -14.101 99.902 1.00 65.19 100 VAL A CA 1
ATOM 770 C C . VAL A 1 100 ? -52.188 -13.569 98.548 1.00 65.19 100 VAL A C 1
ATOM 772 O O . VAL A 1 100 ? -52.490 -14.184 97.524 1.00 65.19 100 VAL A O 1
ATOM 775 N N . PRO A 1 101 ? -51.365 -12.496 98.496 1.00 52.66 101 PRO A N 1
ATOM 776 C CA . PRO A 1 101 ? -50.949 -11.838 97.245 1.00 52.66 101 PRO A CA 1
ATOM 777 C C . PRO A 1 101 ? -50.297 -12.739 96.179 1.00 52.66 101 PRO A C 1
ATOM 779 O O . PRO A 1 101 ? -50.326 -12.411 94.998 1.00 52.66 101 PRO A O 1
ATOM 782 N N . TYR A 1 102 ? -49.727 -13.885 96.565 1.00 52.06 102 TYR A N 1
ATOM 783 C CA . TYR A 1 102 ? -49.040 -14.794 95.639 1.00 52.06 102 TYR A CA 1
ATOM 784 C C . TYR A 1 102 ? -49.985 -15.656 94.778 1.00 52.06 102 TYR A C 1
ATOM 786 O O . TYR A 1 102 ? -49.567 -16.154 93.736 1.00 52.06 102 TYR A O 1
ATOM 794 N N . ALA A 1 103 ? -51.258 -15.813 95.162 1.00 58.84 103 ALA A N 1
ATOM 795 C CA . ALA A 1 103 ? -52.213 -16.647 94.421 1.00 58.84 103 ALA A CA 1
ATOM 796 C C . ALA A 1 103 ? -52.659 -16.016 93.084 1.00 58.84 103 ALA A C 1
ATOM 798 O O . ALA A 1 103 ? -52.964 -16.738 92.139 1.00 58.84 103 ALA A O 1
ATOM 799 N N . PHE A 1 104 ? -52.614 -14.683 92.957 1.00 52.28 104 PHE A N 1
ATOM 800 C CA . PHE A 1 104 ? -52.976 -13.989 91.712 1.00 52.28 104 PHE A CA 1
ATOM 801 C C . PHE A 1 104 ? -51.916 -14.116 90.605 1.00 52.28 104 PHE A C 1
ATOM 803 O O . PHE A 1 104 ? -52.252 -14.032 89.426 1.00 52.28 104 PHE A O 1
ATOM 810 N N . HIS A 1 105 ? -50.652 -14.384 90.951 1.00 56.06 105 HIS A N 1
ATOM 811 C CA . HIS A 1 105 ? -49.565 -14.509 89.970 1.00 56.06 105 HIS A CA 1
ATOM 812 C C . HIS A 1 105 ? -49.430 -15.910 89.344 1.00 56.06 105 HIS A C 1
ATOM 814 O O . HIS A 1 105 ? -48.673 -16.082 88.386 1.00 56.06 105 HIS A O 1
ATOM 820 N N . ALA A 1 106 ? -50.168 -16.912 89.836 1.00 58.75 106 ALA A N 1
ATOM 821 C CA . ALA A 1 106 ? -50.100 -18.283 89.321 1.00 58.75 106 ALA A CA 1
ATOM 822 C C . ALA A 1 106 ? -50.809 -18.461 87.960 1.00 58.75 106 ALA A C 1
ATOM 824 O O . ALA A 1 106 ? -50.396 -19.301 87.163 1.00 58.75 106 ALA A O 1
ATOM 825 N N . ALA A 1 107 ? -51.812 -17.632 87.639 1.00 53.62 107 ALA A N 1
ATOM 826 C CA . ALA A 1 107 ? -52.537 -17.707 86.364 1.00 53.62 107 ALA A CA 1
ATOM 827 C C . ALA A 1 107 ? -51.670 -17.326 85.144 1.00 53.62 107 ALA A C 1
ATOM 829 O O . ALA A 1 107 ? -51.895 -17.818 84.042 1.00 53.62 107 ALA A O 1
ATOM 830 N N . THR A 1 108 ? -50.628 -16.508 85.330 1.00 55.72 108 THR A N 1
ATOM 831 C CA . THR A 1 108 ? -49.692 -16.116 84.258 1.00 55.72 108 THR A CA 1
ATOM 832 C C . THR A 1 108 ? -48.606 -17.156 83.946 1.00 55.72 108 THR A C 1
ATOM 834 O O . THR A 1 108 ? -47.850 -16.965 82.999 1.00 55.72 108 THR A O 1
ATOM 837 N N . ALA A 1 109 ? -48.527 -18.266 84.692 1.00 51.59 109 ALA A N 1
ATOM 838 C CA . ALA A 1 109 ? -47.536 -19.330 84.480 1.00 51.59 109 ALA A CA 1
ATOM 839 C C . ALA A 1 109 ? -48.085 -20.569 83.731 1.00 51.59 109 ALA A C 1
ATOM 841 O O . ALA A 1 109 ? -47.357 -21.541 83.547 1.00 51.59 109 ALA A O 1
ATOM 842 N N . ALA A 1 110 ? -49.345 -20.548 83.275 1.00 47.22 110 ALA A N 1
ATOM 843 C CA . ALA A 1 110 ? -50.027 -21.706 82.677 1.00 47.22 110 ALA A CA 1
ATOM 844 C C . ALA A 1 110 ? -49.797 -21.913 81.163 1.00 47.22 110 ALA A C 1
ATOM 846 O O . ALA A 1 110 ? -50.491 -22.711 80.541 1.00 47.22 110 ALA A O 1
ATOM 847 N N . ALA A 1 111 ? -48.829 -21.238 80.544 1.00 50.75 111 ALA A N 1
ATOM 848 C CA . ALA A 1 111 ? -48.530 -21.423 79.125 1.00 50.75 111 ALA A CA 1
ATOM 849 C C . ALA A 1 111 ? -47.091 -21.896 78.947 1.00 50.75 111 ALA A C 1
ATOM 851 O O . ALA A 1 111 ? -46.242 -21.080 78.615 1.00 50.75 111 ALA A O 1
ATOM 852 N N . LEU A 1 112 ? -46.823 -23.185 79.210 1.00 44.94 112 LEU A N 1
ATOM 853 C CA . LEU A 1 112 ? -45.650 -23.920 78.701 1.00 44.94 112 LEU A CA 1
ATOM 854 C C . LEU A 1 112 ? -45.693 -25.429 79.047 1.00 44.94 112 LEU A C 1
ATOM 856 O O . LEU A 1 112 ? -44.711 -25.979 79.528 1.00 44.94 112 LEU A O 1
ATOM 860 N N . VAL A 1 113 ? -46.796 -26.133 78.768 1.00 42.31 113 VAL A N 1
ATOM 861 C CA . VAL A 1 113 ? -46.737 -27.578 78.466 1.00 42.31 113 VAL A CA 1
ATOM 862 C C . VAL A 1 113 ? -47.879 -27.913 77.508 1.00 42.31 113 VAL A C 1
ATOM 864 O O . VAL A 1 113 ? -49.022 -28.003 77.931 1.00 42.31 113 VAL A O 1
ATOM 867 N N . ASP A 1 114 ? -47.581 -28.101 76.225 1.00 41.50 114 ASP A N 1
ATOM 868 C CA . ASP A 1 114 ? -48.475 -28.863 75.352 1.00 41.50 114 ASP A CA 1
ATOM 869 C C . ASP A 1 114 ? -47.632 -29.874 74.576 1.00 41.50 114 ASP A C 1
ATOM 871 O O . ASP A 1 114 ? -47.037 -29.599 73.532 1.00 41.50 114 ASP A O 1
ATOM 875 N N . GLY A 1 115 ? -47.484 -31.037 75.205 1.00 40.69 115 GLY A N 1
ATOM 876 C CA . GLY A 1 115 ? -47.004 -32.258 74.591 1.00 40.69 115 GLY A CA 1
ATOM 877 C C . GLY A 1 115 ? -48.168 -33.236 74.534 1.00 40.69 115 GLY A C 1
ATOM 878 O O . GLY A 1 115 ? -48.586 -33.730 75.571 1.00 40.69 115 GLY A O 1
ATOM 879 N N . ASN A 1 116 ? -48.643 -33.499 73.315 1.00 42.47 116 ASN A N 1
ATOM 880 C CA . ASN A 1 116 ? -49.394 -34.674 72.866 1.00 42.47 116 ASN A CA 1
ATOM 881 C C . ASN A 1 116 ? -50.472 -35.259 73.803 1.00 42.47 116 ASN A C 1
ATOM 883 O O . ASN A 1 116 ? -50.158 -36.007 74.725 1.00 42.47 116 ASN A O 1
ATOM 887 N N . ASN A 1 117 ? -51.739 -35.185 73.377 1.00 40.75 117 ASN A N 1
ATOM 888 C CA . ASN A 1 117 ? -52.405 -36.405 72.908 1.00 40.75 117 ASN A CA 1
ATOM 889 C C . ASN A 1 117 ? -53.691 -36.157 72.110 1.00 40.75 117 ASN A C 1
ATOM 891 O O . ASN A 1 117 ? -54.558 -35.359 72.443 1.00 40.75 117 ASN A O 1
ATOM 895 N N . SER A 1 118 ? -53.786 -36.961 71.059 1.00 46.16 118 SER A N 1
ATOM 896 C CA . SER A 1 118 ? -54.965 -37.354 70.304 1.00 46.16 118 SER A CA 1
ATOM 897 C C . SER A 1 118 ? -56.228 -37.572 71.142 1.00 46.16 118 SER A C 1
ATOM 899 O O . SER A 1 118 ? -56.232 -38.401 72.050 1.00 46.16 118 SER A O 1
ATOM 901 N N . SER A 1 119 ? -57.328 -36.937 70.736 1.00 44.97 119 SER A N 1
ATOM 902 C CA . SER A 1 119 ? -58.613 -37.553 70.350 1.00 44.97 119 SER A CA 1
ATOM 903 C C . SER A 1 119 ? -59.737 -36.542 70.568 1.00 44.97 119 SER A C 1
ATOM 905 O O . SER A 1 119 ? -59.951 -36.105 71.688 1.00 44.97 119 SER A O 1
ATOM 907 N N . HIS A 1 120 ? -60.429 -36.164 69.492 1.00 40.94 120 HIS A N 1
ATOM 908 C CA . HIS A 1 120 ? -61.893 -36.062 69.406 1.00 40.94 120 HIS A CA 1
ATOM 909 C C . HIS A 1 120 ? -62.245 -35.470 68.040 1.00 40.94 120 HIS A C 1
ATOM 911 O O . HIS A 1 120 ? -62.287 -34.260 67.838 1.00 40.94 120 HIS A O 1
ATOM 917 N N . GLY A 1 121 ? -62.471 -36.359 67.073 1.00 40.69 121 GLY A N 1
ATOM 918 C CA . GLY A 1 121 ? -63.255 -36.001 65.903 1.00 40.69 121 GLY A CA 1
ATOM 919 C C . GLY A 1 121 ? -64.729 -35.994 66.291 1.00 40.69 121 GLY A C 1
ATOM 920 O O . GLY A 1 121 ? -65.207 -36.980 66.842 1.00 40.69 121 GLY A O 1
ATOM 921 N N . SER A 1 122 ? -65.428 -34.897 66.008 1.00 39.19 122 SER A N 1
ATOM 922 C CA . SER A 1 122 ? -66.671 -34.901 65.226 1.00 39.19 122 SER A CA 1
ATOM 923 C C . SER A 1 122 ? -67.348 -33.530 65.293 1.00 39.19 122 SER A C 1
ATOM 925 O O . SER A 1 122 ? -67.886 -33.152 66.326 1.00 39.19 122 SER A O 1
ATOM 927 N N . GLY A 1 123 ? -67.350 -32.844 64.147 1.00 42.19 123 GLY A N 1
ATOM 928 C CA . GLY A 1 123 ? -68.438 -31.989 63.669 1.00 42.19 123 GLY A CA 1
ATOM 929 C C . GLY A 1 123 ? -68.880 -30.818 64.542 1.00 42.19 123 GLY A C 1
ATOM 930 O O . GLY A 1 123 ? -69.852 -30.944 65.276 1.00 42.19 123 GLY A O 1
ATOM 931 N N . VAL A 1 124 ? -68.285 -29.646 64.307 1.00 40.19 124 VAL A N 1
ATOM 932 C CA . VAL A 1 124 ? -69.029 -28.379 64.306 1.00 40.19 124 VAL A CA 1
ATOM 933 C C . VAL A 1 124 ? -68.539 -27.562 63.112 1.00 40.19 124 VAL A C 1
ATOM 935 O O . VAL A 1 124 ? -67.337 -27.395 62.911 1.00 40.19 124 VAL A O 1
ATOM 938 N N . GLU A 1 125 ? -69.498 -27.145 62.292 1.00 36.47 125 GLU A N 1
ATOM 939 C CA . GLU A 1 125 ? -69.340 -26.271 61.137 1.00 36.47 125 GLU A CA 1
ATOM 940 C C . GLU A 1 125 ? -68.705 -24.925 61.515 1.00 36.47 125 GLU A C 1
ATOM 942 O O . GLU A 1 125 ? -68.824 -24.437 62.640 1.00 36.47 125 GLU A O 1
ATOM 947 N N . GLU A 1 126 ? -68.033 -24.323 60.533 1.00 49.62 126 GLU A N 1
ATOM 948 C CA . GLU A 1 126 ? -67.528 -22.956 60.570 1.00 49.62 126 GLU A CA 1
ATOM 949 C C . GLU A 1 126 ? -68.596 -21.954 61.030 1.00 49.62 126 GLU A C 1
ATOM 951 O O . GLU A 1 126 ? -69.444 -21.551 60.245 1.00 49.62 126 GLU A O 1
ATOM 956 N N . THR A 1 127 ? -68.476 -21.452 62.258 1.00 38.12 127 THR A N 1
ATOM 957 C CA . THR A 1 127 ? -68.779 -20.054 62.600 1.00 38.12 127 THR A CA 1
ATOM 958 C C . THR A 1 127 ? -67.991 -19.685 63.853 1.00 38.12 127 THR A C 1
ATOM 960 O O . THR A 1 127 ? -68.396 -20.001 64.970 1.00 38.12 127 THR A O 1
ATOM 963 N N . GLY A 1 128 ? -66.846 -19.026 63.697 1.00 33.66 128 GLY A N 1
ATOM 964 C CA . GLY A 1 128 ? -66.047 -18.607 64.845 1.00 33.66 128 GLY A CA 1
ATOM 965 C C . GLY A 1 128 ? -64.862 -17.761 64.427 1.00 33.66 128 GLY A C 1
ATOM 966 O O . GLY A 1 128 ? -63.856 -18.284 63.972 1.00 33.66 128 GLY A O 1
ATOM 967 N N . SER A 1 129 ? -65.016 -16.446 64.575 1.00 39.88 129 SER A N 1
ATOM 968 C CA . SER A 1 129 ? -63.964 -15.430 64.545 1.00 39.88 129 SER A CA 1
ATOM 969 C C . SER A 1 129 ? -62.582 -15.978 64.923 1.00 39.88 129 SER A C 1
ATOM 971 O O . SER A 1 129 ? -62.297 -16.170 66.105 1.00 39.88 129 SER A O 1
ATOM 973 N N . GLU A 1 130 ? -61.692 -16.133 63.937 1.00 42.31 130 GLU A N 1
ATOM 974 C CA . GLU A 1 130 ? -60.253 -16.174 64.193 1.00 42.31 130 GLU A CA 1
ATOM 975 C C . GLU A 1 130 ? -59.862 -14.825 64.801 1.00 42.31 130 GLU A C 1
ATOM 977 O O . GLU A 1 130 ? -59.588 -13.869 64.071 1.00 42.31 130 GLU A O 1
ATOM 982 N N . SER A 1 131 ? -59.915 -14.695 66.126 1.00 45.50 131 SER A N 1
ATOM 983 C CA . SER A 1 131 ? -59.363 -13.542 66.833 1.00 45.50 131 SER A CA 1
ATOM 984 C C . SER A 1 131 ? -57.853 -13.545 66.622 1.00 45.50 131 SER A C 1
ATOM 986 O O . SER A 1 131 ? -57.100 -14.136 67.392 1.00 45.50 131 SER A O 1
ATOM 988 N N . GLY A 1 132 ? -57.414 -12.915 65.531 1.00 49.34 132 GLY A N 1
ATOM 989 C CA . GLY A 1 132 ? -56.024 -12.533 65.348 1.00 49.34 132 GLY A CA 1
ATOM 990 C C . GLY A 1 132 ? -55.615 -11.688 66.546 1.00 49.34 132 GLY A C 1
ATOM 991 O O . GLY A 1 132 ? -56.300 -10.730 66.895 1.00 49.34 132 GLY A O 1
ATOM 992 N N . ILE A 1 133 ? -54.538 -12.090 67.209 1.00 51.25 133 ILE A N 1
ATOM 993 C CA . ILE A 1 133 ? -54.023 -11.401 68.387 1.00 51.25 133 ILE A CA 1
ATOM 994 C C . ILE A 1 133 ? -53.468 -10.050 67.916 1.00 51.25 133 ILE A C 1
ATOM 996 O O . ILE A 1 133 ? -52.425 -10.001 67.265 1.00 51.25 133 ILE A O 1
ATOM 1000 N N . GLU A 1 134 ? -54.166 -8.954 68.213 1.00 53.91 134 GLU A N 1
ATOM 1001 C CA . GLU A 1 134 ? -53.623 -7.599 68.091 1.00 53.91 134 GLU A CA 1
ATOM 1002 C C . GLU A 1 134 ? -52.596 -7.394 69.213 1.00 53.91 134 GLU A C 1
ATOM 1004 O O . GLU A 1 134 ? -52.933 -7.040 70.339 1.00 53.91 134 GLU A O 1
ATOM 1009 N N . SER A 1 135 ? -51.327 -7.692 68.928 1.00 56.06 135 SER A N 1
ATOM 1010 C CA . SER A 1 135 ? -50.220 -7.440 69.855 1.00 56.06 135 SER A CA 1
ATOM 1011 C C . SER A 1 135 ? -49.543 -6.109 69.511 1.00 56.06 135 SER A C 1
ATOM 1013 O O . SER A 1 135 ? -49.042 -5.977 68.390 1.00 56.06 135 SER A O 1
ATOM 1015 N N . PRO A 1 136 ? -49.440 -5.148 70.454 1.00 59.62 136 PRO A N 1
ATOM 1016 C CA . PRO A 1 136 ? -48.618 -3.947 70.280 1.00 59.62 136 PRO A CA 1
ATOM 1017 C C . PRO A 1 136 ? -47.109 -4.249 70.336 1.00 59.62 136 PRO A C 1
ATOM 1019 O O . PRO A 1 136 ? -46.289 -3.368 70.098 1.00 59.62 136 PRO A O 1
ATOM 1022 N N . TYR A 1 137 ? -46.728 -5.490 70.650 1.00 62.19 137 TYR A N 1
ATOM 1023 C CA . TYR A 1 137 ? -45.342 -5.931 70.742 1.00 62.19 137 TYR A CA 1
ATOM 1024 C C . TYR A 1 137 ? -44.952 -6.768 69.525 1.00 62.19 137 TYR A C 1
ATOM 1026 O O . TYR A 1 137 ? -45.676 -7.692 69.137 1.00 62.19 137 TYR A O 1
ATOM 1034 N N . TRP A 1 138 ? -43.773 -6.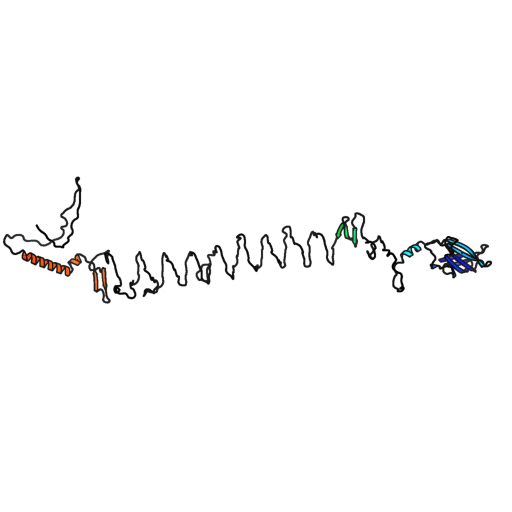485 68.965 1.00 67.56 138 TRP A N 1
ATOM 1035 C CA . TRP A 1 138 ? -43.142 -7.344 67.967 1.00 67.56 138 TRP A CA 1
ATOM 1036 C C . TRP A 1 138 ? -42.799 -8.699 68.596 1.00 67.56 138 TRP A C 1
ATOM 1038 O O . TRP A 1 138 ? -42.128 -8.766 69.626 1.00 67.56 138 TRP A O 1
ATOM 1048 N N . THR A 1 139 ? -43.249 -9.787 67.974 1.00 70.12 139 THR A N 1
ATOM 1049 C CA . THR A 1 139 ? -42.972 -11.152 68.441 1.00 70.12 139 THR A CA 1
ATOM 1050 C C . THR A 1 139 ? -41.993 -11.852 67.502 1.00 70.12 139 THR A C 1
ATOM 1052 O O . THR A 1 139 ? -41.899 -11.523 66.321 1.00 70.12 139 THR A O 1
ATOM 1055 N N . VAL A 1 140 ? -41.309 -12.891 67.987 1.00 70.00 140 VAL A N 1
ATOM 1056 C CA . VAL A 1 140 ? -40.490 -13.777 67.131 1.00 70.00 140 VAL A CA 1
ATOM 1057 C C . VAL A 1 140 ? -41.325 -14.591 66.133 1.00 70.00 140 VAL A C 1
ATOM 1059 O O . VAL A 1 140 ? -40.781 -15.139 65.179 1.00 70.00 140 VAL A O 1
ATOM 1062 N N . TYR A 1 141 ? -42.648 -14.651 66.326 1.00 67.00 141 TYR A N 1
ATOM 1063 C CA . TYR A 1 141 ? -43.590 -15.242 65.373 1.00 67.00 141 TYR A CA 1
ATOM 1064 C C . TYR A 1 141 ? -43.971 -14.274 64.238 1.00 67.00 141 TYR A C 1
ATOM 1066 O O . TYR A 1 141 ? -44.588 -14.698 63.257 1.00 67.00 141 TYR A O 1
ATOM 1074 N N . GLY A 1 142 ? -43.589 -12.995 64.347 1.00 69.25 142 GLY A N 1
ATOM 1075 C CA . GLY A 1 142 ? -43.836 -11.963 63.344 1.00 69.25 142 GLY A CA 1
ATOM 1076 C C . GLY A 1 142 ? -45.320 -11.817 63.007 1.00 69.25 142 GLY A C 1
ATOM 1077 O O . GLY A 1 142 ? -46.170 -11.799 63.891 1.00 69.25 142 GLY A O 1
ATOM 1078 N N . ASN A 1 143 ? -45.625 -11.764 61.707 1.00 70.44 143 ASN A N 1
ATOM 1079 C CA . ASN A 1 143 ? -46.982 -11.585 61.171 1.00 70.44 143 ASN A CA 1
ATOM 1080 C C . ASN A 1 143 ? -47.773 -12.900 61.005 1.00 70.44 143 ASN A C 1
ATOM 1082 O O . ASN A 1 143 ? -48.772 -12.940 60.282 1.00 70.44 143 ASN A O 1
ATOM 1086 N N . LYS A 1 144 ? -47.334 -14.014 61.605 1.00 74.38 144 LYS A N 1
ATOM 1087 C CA . LYS A 1 144 ? -48.007 -15.311 61.443 1.00 74.38 144 LYS A CA 1
ATOM 1088 C C . LYS A 1 144 ? -49.429 -15.248 62.027 1.00 74.38 144 LYS A C 1
ATOM 1090 O O . LYS A 1 144 ? -49.584 -15.154 63.237 1.00 74.38 144 LYS A O 1
ATOM 1095 N N . ARG A 1 145 ? -50.451 -15.367 61.162 1.00 67.88 145 ARG A N 1
ATOM 1096 C CA . ARG A 1 145 ? -51.897 -15.281 61.493 1.00 67.88 145 ARG A CA 1
ATOM 1097 C C . ARG A 1 145 ? -52.363 -13.911 62.028 1.00 67.88 145 ARG A C 1
ATOM 1099 O O . ARG A 1 145 ? -53.370 -13.832 62.726 1.00 67.88 145 ARG A O 1
ATOM 1106 N N . ALA A 1 146 ? -51.651 -12.830 61.711 1.00 63.22 146 ALA A N 1
ATOM 1107 C CA . ALA A 1 146 ? -52.065 -11.482 62.096 1.00 63.22 146 ALA A CA 1
ATOM 1108 C C . ALA A 1 146 ? -53.126 -10.919 61.123 1.00 63.22 146 ALA A C 1
ATOM 1110 O O . ALA A 1 146 ? -52.973 -11.035 59.908 1.00 63.22 146 ALA A O 1
ATOM 1111 N N . ARG A 1 147 ? -54.192 -10.288 61.648 1.00 59.78 147 ARG A N 1
ATOM 1112 C CA . ARG A 1 147 ? -55.234 -9.600 60.845 1.00 59.78 147 ARG A CA 1
ATOM 1113 C C . ARG A 1 147 ? -54.742 -8.284 60.221 1.00 59.78 147 ARG A C 1
ATOM 1115 O O . ARG A 1 147 ? -55.304 -7.827 59.232 1.00 59.78 147 ARG A O 1
ATOM 1122 N N . GLN A 1 148 ? -53.704 -7.683 60.801 1.00 64.19 148 GLN A N 1
ATOM 1123 C CA . GLN A 1 148 ? -53.019 -6.483 60.319 1.00 64.19 148 GLN A CA 1
ATOM 1124 C C . GLN A 1 148 ? -51.503 -6.696 60.424 1.00 64.19 148 GLN A C 1
ATOM 1126 O O . GLN A 1 148 ? -51.047 -7.498 61.237 1.00 64.19 148 GLN A O 1
ATOM 1131 N N . LEU A 1 149 ? -50.715 -5.993 59.606 1.00 65.00 149 LEU A N 1
ATOM 1132 C CA . LEU A 1 149 ? -49.251 -6.072 59.650 1.00 65.00 149 LEU A CA 1
ATOM 1133 C C . LEU A 1 149 ? -48.732 -5.525 60.989 1.00 65.00 149 LEU A C 1
ATOM 1135 O O . LEU A 1 149 ? -48.872 -4.330 61.256 1.00 65.00 149 LEU A O 1
ATOM 1139 N N . SER A 1 150 ? -48.089 -6.366 61.801 1.00 71.62 150 SER A N 1
ATOM 1140 C CA . SER A 1 150 ? -47.287 -5.905 62.935 1.00 71.62 150 SER A CA 1
ATOM 1141 C C . SER A 1 150 ? -46.081 -5.128 62.408 1.00 71.62 150 SER A C 1
ATOM 1143 O O . SER A 1 150 ? -45.475 -5.499 61.398 1.00 71.62 150 SER A O 1
ATOM 1145 N N . LYS A 1 151 ? -45.739 -4.027 63.078 1.00 74.75 151 LYS A N 1
ATOM 1146 C CA . LYS A 1 151 ? -44.656 -3.123 62.676 1.00 74.75 151 LYS A CA 1
ATOM 1147 C C . LYS A 1 151 ? -43.593 -3.077 63.768 1.00 74.75 151 LYS A C 1
ATOM 1149 O O . LYS A 1 151 ? -43.917 -3.131 64.950 1.00 74.75 151 LYS A O 1
ATOM 1154 N N . LEU A 1 152 ? -42.338 -2.958 63.355 1.00 83.31 152 LEU A N 1
ATOM 1155 C CA . LEU A 1 152 ? -41.223 -2.564 64.209 1.00 83.31 152 LEU A CA 1
ATOM 1156 C C . LEU A 1 152 ? -40.866 -1.123 63.834 1.00 83.31 152 LEU A C 1
ATOM 1158 O O . LEU A 1 152 ? -40.614 -0.862 62.660 1.00 83.31 152 LEU A O 1
ATOM 1162 N N . GLY A 1 153 ? -40.876 -0.197 64.792 1.00 84.44 153 GLY A N 1
ATOM 1163 C CA . GLY A 1 153 ? -40.572 1.207 64.515 1.00 84.44 153 GLY A CA 1
ATOM 1164 C C . GLY A 1 153 ? -40.795 2.143 65.698 1.00 84.44 153 GLY A C 1
ATOM 1165 O O . GLY A 1 153 ? -41.145 1.700 66.790 1.00 84.44 153 GLY A O 1
ATOM 1166 N N . THR A 1 154 ? -40.596 3.435 65.442 1.00 84.62 154 THR A N 1
ATOM 1167 C CA . THR A 1 154 ? -40.907 4.561 66.333 1.00 84.62 154 THR A CA 1
ATOM 1168 C C . THR A 1 154 ? -41.899 5.501 65.638 1.00 84.62 154 THR A C 1
ATOM 1170 O O . THR A 1 154 ? -41.938 5.555 64.409 1.00 84.62 154 THR A O 1
ATOM 1173 N N . THR A 1 155 ? -42.739 6.191 66.411 1.00 85.12 155 THR A N 1
ATOM 1174 C CA . THR A 1 155 ? -43.639 7.257 65.923 1.00 85.12 155 THR A CA 1
ATOM 1175 C C . THR A 1 155 ? -43.087 8.655 66.164 1.00 85.12 155 THR A C 1
ATOM 1177 O O . THR A 1 155 ? -43.621 9.618 65.621 1.00 85.12 155 THR A O 1
ATOM 1180 N N . ASP A 1 156 ? -42.063 8.761 67.005 1.00 89.31 156 ASP A N 1
ATOM 1181 C CA . ASP A 1 156 ? -41.375 10.016 67.268 1.00 89.31 156 ASP A CA 1
ATOM 1182 C C . ASP A 1 156 ? -40.470 10.345 66.074 1.00 89.31 156 ASP A C 1
ATOM 1184 O O . ASP A 1 156 ? -39.943 9.437 65.430 1.00 89.31 156 ASP A O 1
ATOM 1188 N N . ASP A 1 157 ? -40.277 11.633 65.785 1.00 93.00 157 ASP A N 1
ATOM 1189 C CA . ASP A 1 157 ? -39.379 12.127 64.728 1.00 93.00 157 ASP A CA 1
ATOM 1190 C C . ASP A 1 157 ? -37.906 12.000 65.159 1.00 93.00 157 ASP A C 1
ATOM 1192 O O . ASP A 1 157 ? -37.197 12.978 65.392 1.00 93.00 157 ASP A O 1
ATOM 1196 N N . VAL A 1 158 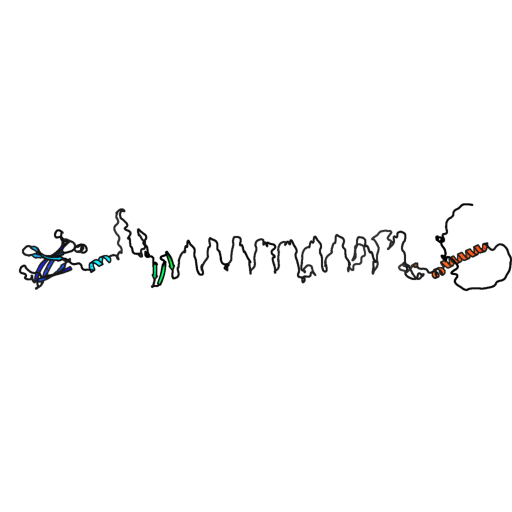? -37.487 10.757 65.385 1.00 94.00 158 VAL A N 1
ATOM 1197 C CA . VAL A 1 158 ? -36.149 10.346 65.810 1.00 94.00 158 VAL A CA 1
ATOM 1198 C C . VAL A 1 158 ? -35.789 9.027 65.129 1.00 94.00 158 VAL A C 1
ATOM 1200 O O . VAL A 1 158 ? -36.663 8.242 64.757 1.00 94.00 158 VAL A O 1
ATOM 1203 N N . ASP A 1 159 ? -34.496 8.762 64.990 1.00 96.38 159 ASP A N 1
ATOM 1204 C CA . ASP A 1 159 ? -33.997 7.579 64.291 1.00 96.38 159 ASP A CA 1
ATOM 1205 C C . ASP A 1 159 ? -34.361 6.261 65.004 1.00 96.38 159 ASP A C 1
ATOM 1207 O O . ASP A 1 159 ? -34.303 6.144 66.233 1.00 96.38 159 ASP A O 1
ATOM 1211 N N . LEU A 1 160 ? -34.657 5.216 64.227 1.00 93.94 160 LEU A N 1
ATOM 1212 C CA . LEU A 1 160 ? -34.770 3.845 64.729 1.00 93.94 160 LEU A CA 1
ATOM 1213 C C . LEU A 1 160 ? -33.411 3.146 64.637 1.00 93.94 160 LEU A C 1
ATOM 1215 O O . LEU A 1 160 ? -32.948 2.831 63.541 1.00 93.94 160 LEU A O 1
ATOM 1219 N N . VAL A 1 161 ? -32.812 2.826 65.785 1.00 93.81 161 VAL A N 1
ATOM 1220 C CA . VAL A 1 161 ? -31.473 2.223 65.861 1.00 93.81 161 VAL A CA 1
ATOM 1221 C C . VAL A 1 161 ? -31.538 0.748 66.263 1.00 93.81 161 VAL A C 1
ATOM 1223 O O . VAL A 1 161 ? -32.064 0.391 67.318 1.00 93.81 161 VAL A O 1
ATOM 1226 N N . ILE A 1 162 ? -30.940 -0.125 65.451 1.00 93.56 162 ILE A N 1
ATOM 1227 C CA . ILE A 1 162 ? -30.743 -1.545 65.756 1.00 93.56 162 ILE A CA 1
ATOM 1228 C C . ILE A 1 162 ? -29.318 -1.748 66.275 1.00 93.56 162 ILE A C 1
ATOM 1230 O O . ILE A 1 162 ? -28.336 -1.557 65.554 1.00 93.56 162 ILE A O 1
ATOM 1234 N N . VAL A 1 163 ? -29.207 -2.177 67.534 1.00 92.75 163 VAL A N 1
ATOM 1235 C CA . VAL A 1 163 ? -27.937 -2.331 68.259 1.00 92.75 163 VAL A CA 1
ATOM 1236 C C . VAL A 1 163 ? -27.662 -3.804 68.560 1.00 92.75 163 VAL A C 1
ATOM 1238 O O . VAL A 1 163 ? -28.554 -4.577 68.902 1.00 92.75 163 VAL A O 1
ATOM 1241 N N . THR A 1 164 ? -26.401 -4.226 68.475 1.00 93.88 164 THR A N 1
ATOM 1242 C CA . THR A 1 164 ? -25.947 -5.535 68.973 1.00 93.88 164 THR A CA 1
ATOM 1243 C C . THR A 1 164 ? -24.576 -5.392 69.620 1.00 93.88 164 THR A C 1
ATOM 1245 O O . THR A 1 164 ? -23.669 -4.818 69.020 1.00 93.88 164 THR A O 1
ATOM 1248 N N . LYS A 1 165 ? -24.405 -5.934 70.837 1.00 93.62 165 LYS A N 1
ATOM 1249 C CA . LYS A 1 165 ? -23.204 -5.736 71.680 1.00 93.62 165 LYS A CA 1
ATOM 1250 C C . LYS A 1 165 ? -22.867 -4.256 71.916 1.00 93.62 165 LYS A C 1
ATOM 1252 O O . LYS A 1 165 ? -21.703 -3.877 71.892 1.00 93.62 165 LYS A O 1
ATOM 1257 N N . ASN A 1 166 ? -23.889 -3.430 72.131 1.00 92.25 166 ASN A N 1
ATOM 1258 C CA . ASN A 1 166 ? -23.729 -1.989 72.338 1.00 92.25 166 ASN A CA 1
ATOM 1259 C C . ASN A 1 166 ? -23.090 -1.232 71.150 1.00 92.25 166 ASN A C 1
ATOM 1261 O O . ASN A 1 166 ? -22.594 -0.127 71.330 1.00 92.25 166 ASN A O 1
ATOM 1265 N N . ALA A 1 167 ? -23.102 -1.825 69.949 1.00 92.38 167 ALA A N 1
ATOM 1266 C CA . ALA A 1 167 ? -22.702 -1.187 68.700 1.00 92.38 167 ALA A CA 1
ATOM 1267 C C . ALA A 1 167 ? -23.902 -1.110 67.751 1.00 92.38 167 ALA A C 1
ATOM 1269 O O . ALA A 1 167 ? -24.628 -2.096 67.577 1.00 92.38 167 ALA A O 1
ATOM 1270 N N . GLU A 1 168 ? -24.098 0.055 67.149 1.00 95.19 168 GLU A N 1
ATOM 1271 C CA . GLU A 1 168 ? -25.095 0.275 66.110 1.00 95.19 168 GLU A CA 1
ATOM 1272 C C . GLU A 1 168 ? -24.777 -0.553 64.861 1.00 95.19 168 GLU A C 1
ATOM 1274 O O . GLU A 1 168 ? -23.618 -0.713 64.480 1.00 95.19 168 GLU A O 1
ATOM 1279 N N . ARG A 1 169 ? -25.810 -1.138 64.256 1.00 94.69 169 ARG A N 1
ATOM 1280 C CA . ARG A 1 169 ? -25.685 -1.986 63.063 1.00 94.69 169 ARG A CA 1
ATOM 1281 C C . ARG A 1 169 ? -26.467 -1.436 61.889 1.00 94.69 169 ARG A C 1
ATOM 1283 O O . ARG A 1 169 ? -25.957 -1.444 60.775 1.00 94.69 169 ARG A O 1
ATOM 1290 N N . LEU A 1 170 ? -27.690 -0.998 62.157 1.00 96.50 170 LEU A N 1
ATOM 1291 C CA . LEU A 1 170 ? -28.591 -0.411 61.182 1.00 96.50 170 LEU A CA 1
ATOM 1292 C C . LEU A 1 170 ? -29.331 0.734 61.853 1.00 96.50 170 LEU A C 1
ATOM 1294 O O . LEU A 1 170 ? -29.807 0.575 62.981 1.00 96.50 170 LEU A O 1
ATOM 1298 N N . ARG A 1 171 ? -29.467 1.842 61.140 1.00 95.94 171 ARG A N 1
ATOM 1299 C CA . ARG A 1 171 ? -30.281 2.977 61.545 1.00 95.94 171 ARG A CA 1
ATOM 1300 C C . ARG A 1 171 ? -31.232 3.335 60.422 1.00 95.94 171 ARG A C 1
ATOM 1302 O O . ARG A 1 171 ? -30.799 3.492 59.289 1.00 95.94 171 ARG A O 1
ATOM 1309 N N . VAL A 1 172 ? -32.517 3.440 60.737 1.00 96.38 172 VAL A N 1
ATOM 1310 C CA . VAL A 1 172 ? -33.489 4.089 59.853 1.00 96.38 172 VAL A CA 1
ATOM 1311 C C . VAL A 1 172 ? -33.607 5.522 60.338 1.00 96.38 172 VAL A C 1
ATOM 1313 O O . VAL A 1 172 ? -34.060 5.748 61.462 1.00 96.38 172 VAL A O 1
ATOM 1316 N N . LEU A 1 173 ? -33.137 6.459 59.527 1.00 95.94 173 LEU A N 1
ATOM 1317 C CA . LEU A 1 173 ? -33.162 7.877 59.848 1.00 95.94 173 LEU A CA 1
ATOM 1318 C C . LEU A 1 173 ? -34.606 8.385 59.866 1.00 95.94 173 LEU A C 1
ATOM 1320 O O . LEU A 1 173 ? -35.458 7.834 59.161 1.00 95.94 173 LEU A O 1
ATOM 1324 N N . SER A 1 174 ? -34.903 9.434 60.636 1.00 94.38 174 SER A N 1
ATOM 1325 C CA . SER A 1 174 ? -36.275 9.963 60.711 1.00 94.38 174 SER A CA 1
ATOM 1326 C C . SER A 1 174 ? -36.801 10.468 59.353 1.00 94.38 174 SER A C 1
ATOM 1328 O O . SER A 1 174 ? -38.000 10.391 59.081 1.00 94.38 174 SER A O 1
ATOM 1330 N N . GLN A 1 175 ? -35.902 10.852 58.437 1.00 94.06 175 GLN A N 1
ATOM 1331 C CA . GLN A 1 175 ? -36.218 11.168 57.037 1.00 94.06 175 GLN A CA 1
ATOM 1332 C C . GLN A 1 175 ? -36.408 9.951 56.106 1.00 94.06 175 GLN A C 1
ATOM 1334 O O . GLN A 1 175 ? -36.798 10.131 54.953 1.00 94.06 175 GLN A O 1
ATOM 1339 N N . GLY A 1 176 ? -36.154 8.725 56.575 1.00 90.25 176 GLY A N 1
ATOM 1340 C CA . GLY A 1 176 ? -36.469 7.471 55.877 1.00 90.25 176 GLY A CA 1
ATOM 1341 C C . GLY A 1 176 ? -35.294 6.719 55.240 1.00 90.25 176 GLY A C 1
ATOM 1342 O O . GLY A 1 176 ? -35.465 5.552 54.881 1.00 90.25 176 GLY A O 1
ATOM 1343 N N . ASP A 1 177 ? -34.116 7.334 55.125 1.00 94.75 177 ASP A N 1
ATOM 1344 C CA . ASP A 1 177 ? -32.906 6.653 54.649 1.00 94.75 177 ASP A CA 1
ATOM 1345 C C . ASP A 1 177 ? -32.418 5.602 55.654 1.00 94.75 177 ASP A C 1
ATOM 1347 O O . ASP A 1 177 ? -32.704 5.667 56.852 1.00 94.75 177 ASP A O 1
ATOM 1351 N N . ILE A 1 178 ? -31.661 4.620 55.163 1.00 96.31 178 ILE A N 1
ATOM 1352 C CA . ILE A 1 178 ? -31.093 3.555 55.990 1.00 96.31 178 ILE A CA 1
ATOM 1353 C C . ILE A 1 178 ? -29.573 3.634 55.951 1.00 96.31 178 ILE A C 1
ATOM 1355 O O . ILE A 1 178 ? -28.969 3.525 54.886 1.00 96.31 178 ILE A O 1
ATOM 1359 N N . GLU A 1 179 ? -28.961 3.719 57.125 1.00 96.06 179 GLU A N 1
ATOM 1360 C CA . GLU A 1 179 ? -27.517 3.631 57.305 1.00 96.06 179 GLU A CA 1
ATOM 1361 C C . GLU A 1 179 ? -27.131 2.269 57.878 1.00 96.06 179 GLU A C 1
ATOM 1363 O O . GLU A 1 179 ? -27.778 1.733 58.784 1.00 96.06 179 GLU A O 1
ATOM 1368 N N . ILE A 1 180 ? -26.045 1.703 57.354 1.00 95.56 180 ILE A N 1
ATOM 1369 C CA . ILE A 1 180 ? -25.422 0.484 57.867 1.00 95.56 180 ILE A CA 1
ATOM 1370 C C . ILE A 1 180 ? -23.984 0.847 58.206 1.00 95.56 180 ILE A C 1
ATOM 1372 O O . ILE A 1 180 ? -23.199 1.171 57.322 1.00 95.56 180 ILE A O 1
ATOM 1376 N N . ALA A 1 181 ? -23.640 0.788 59.491 1.00 90.75 181 ALA A N 1
ATOM 1377 C CA . ALA A 1 181 ? -22.338 1.238 59.988 1.00 90.75 181 ALA A CA 1
ATOM 1378 C C . ALA A 1 181 ? -21.160 0.343 59.549 1.00 90.75 181 ALA A C 1
ATOM 1380 O O . ALA A 1 181 ? -20.001 0.704 59.723 1.00 90.75 181 ALA A O 1
ATOM 1381 N N . GLU A 1 182 ? -21.456 -0.849 59.031 1.00 91.25 182 GLU A N 1
ATOM 1382 C CA . GLU A 1 182 ? -20.497 -1.912 58.723 1.00 91.25 182 GLU A CA 1
ATOM 1383 C C . GLU A 1 182 ? -20.848 -2.568 57.369 1.00 91.25 182 GLU A C 1
ATOM 1385 O O . GLU A 1 182 ? -21.566 -2.013 56.543 1.00 91.25 182 GLU A O 1
ATOM 1390 N N . ASN A 1 183 ? -20.379 -3.795 57.128 1.00 92.12 183 ASN A N 1
ATOM 1391 C CA . ASN A 1 183 ? -20.645 -4.519 55.886 1.00 92.12 183 ASN A CA 1
ATOM 1392 C C . ASN A 1 183 ? -22.092 -5.029 55.771 1.00 92.12 183 ASN A C 1
ATOM 1394 O O . ASN A 1 183 ? -22.584 -5.753 56.642 1.00 92.12 183 ASN A O 1
ATOM 1398 N N . LEU A 1 184 ? -22.717 -4.790 54.616 1.00 94.44 184 LEU A N 1
ATOM 1399 C CA . LEU A 1 184 ? -23.949 -5.457 54.198 1.00 94.44 184 LEU A CA 1
ATOM 1400 C C . LEU A 1 184 ? -23.623 -6.685 53.334 1.00 94.44 184 LEU A C 1
ATOM 1402 O O . LEU A 1 184 ? -23.119 -6.565 52.221 1.00 94.44 184 LEU A O 1
ATOM 1406 N N . LYS A 1 185 ? -23.952 -7.888 53.820 1.00 94.94 185 LYS A N 1
ATOM 1407 C CA . LYS A 1 185 ? -23.844 -9.131 53.039 1.00 94.94 185 LYS A CA 1
ATOM 1408 C C . LYS A 1 185 ? -25.215 -9.572 52.535 1.00 94.94 185 LYS A C 1
ATOM 1410 O O . LYS A 1 185 ? -26.071 -9.955 53.329 1.00 94.94 185 LYS A O 1
ATOM 1415 N N . ILE A 1 186 ? -25.389 -9.616 51.217 1.00 95.50 186 ILE A N 1
ATOM 1416 C CA . ILE A 1 186 ? -26.610 -10.106 50.566 1.00 95.50 186 ILE A CA 1
ATOM 1417 C C . ILE A 1 186 ? -26.291 -11.455 49.922 1.00 95.50 186 ILE A C 1
ATOM 1419 O O . ILE A 1 186 ? -25.466 -11.547 49.023 1.00 95.50 186 ILE A O 1
ATOM 1423 N N . ALA A 1 187 ? -26.918 -12.530 50.403 1.00 95.12 187 ALA A N 1
ATOM 1424 C CA . ALA A 1 187 ? -26.650 -13.890 49.914 1.00 95.12 187 ALA A CA 1
ATOM 1425 C C . ALA A 1 187 ? -27.300 -14.203 48.550 1.00 95.12 187 ALA A C 1
ATOM 1427 O O . ALA A 1 187 ? -27.073 -15.269 47.984 1.00 95.12 187 ALA A O 1
ATOM 1428 N N . LYS A 1 188 ? -28.160 -13.306 48.064 1.00 95.38 188 LYS A N 1
ATOM 1429 C CA . LYS A 1 188 ? -28.903 -13.414 46.802 1.00 95.38 188 LYS A CA 1
ATOM 1430 C C . LYS A 1 188 ? -28.715 -12.121 45.995 1.00 95.38 188 LYS A C 1
ATOM 1432 O O . LYS A 1 188 ? -27.715 -11.436 46.160 1.00 95.38 188 LYS A O 1
ATOM 1437 N N . ALA A 1 189 ? -29.668 -11.785 45.131 1.00 93.88 189 ALA A N 1
ATOM 1438 C CA . ALA A 1 189 ? -29.638 -10.553 44.359 1.00 93.88 189 ALA A CA 1
ATOM 1439 C C . ALA A 1 189 ? -29.978 -9.322 45.217 1.00 93.88 189 ALA A C 1
ATOM 1441 O O . ALA A 1 189 ? -30.920 -9.354 46.012 1.00 93.88 189 ALA A O 1
ATOM 1442 N N . LEU A 1 190 ? -29.245 -8.232 44.991 1.00 95.00 190 LEU A N 1
ATOM 1443 C CA . LEU A 1 190 ? -29.657 -6.876 45.337 1.00 95.00 190 LEU A CA 1
ATOM 1444 C C . LEU A 1 190 ? -30.361 -6.275 44.117 1.00 95.00 190 LEU A C 1
ATOM 1446 O O . LEU A 1 190 ? -29.788 -6.256 43.029 1.00 95.00 190 LEU A O 1
ATOM 1450 N N . LYS A 1 191 ? -31.590 -5.791 44.290 1.00 95.75 191 LYS A N 1
ATOM 1451 C CA . LYS A 1 191 ? -32.300 -5.012 43.272 1.00 95.75 191 LYS A CA 1
ATOM 1452 C C . LYS A 1 191 ? -32.383 -3.566 43.746 1.00 95.75 191 LYS A C 1
ATOM 1454 O O . LYS A 1 191 ? -32.853 -3.326 44.853 1.00 95.75 191 LYS A O 1
ATOM 1459 N N . VAL A 1 192 ? -31.953 -2.636 42.901 1.00 95.75 192 VAL A N 1
ATOM 1460 C CA . VAL A 1 192 ? -32.053 -1.1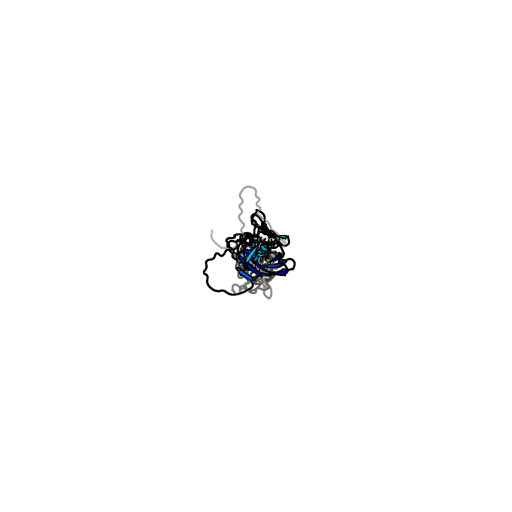92 43.131 1.00 95.75 192 VAL A CA 1
ATOM 1461 C C . VAL A 1 192 ? -32.836 -0.612 41.960 1.00 95.75 192 VAL A C 1
ATOM 1463 O O . VAL A 1 192 ? -32.421 -0.772 40.817 1.00 95.75 192 VAL A O 1
ATOM 1466 N N . ASP A 1 193 ? -33.992 -0.006 42.231 1.00 94.69 193 ASP A N 1
ATOM 1467 C CA . ASP A 1 193 ? -34.819 0.620 41.185 1.00 94.69 193 ASP A CA 1
ATOM 1468 C C . ASP A 1 193 ? -34.295 2.017 40.794 1.00 94.69 193 ASP A C 1
ATOM 1470 O O . ASP A 1 193 ? -34.611 2.521 39.719 1.00 94.69 193 ASP A O 1
ATOM 1474 N N . GLY A 1 194 ? -33.498 2.635 41.674 1.00 94.44 194 GLY A N 1
ATOM 1475 C CA . GLY A 1 194 ? -32.828 3.917 41.459 1.00 94.44 194 GLY A CA 1
ATOM 1476 C C . GLY A 1 194 ? -31.369 3.778 41.013 1.00 94.44 194 GLY A C 1
ATOM 1477 O O . GLY A 1 194 ? -30.987 2.835 40.323 1.00 94.44 194 GLY A O 1
ATOM 1478 N N . ILE A 1 195 ? -30.550 4.745 41.422 1.00 93.81 195 ILE A N 1
ATOM 1479 C CA . ILE A 1 195 ? -29.121 4.825 41.097 1.00 93.81 195 ILE A CA 1
ATOM 1480 C C . ILE A 1 195 ? -28.306 4.195 42.232 1.00 93.81 195 ILE A C 1
ATOM 1482 O O . ILE A 1 195 ? -28.672 4.293 43.400 1.00 93.81 195 ILE A O 1
ATOM 1486 N N . ILE A 1 196 ? -27.195 3.551 41.877 1.00 94.69 196 ILE A N 1
ATOM 1487 C CA . ILE A 1 196 ? -26.151 3.164 42.827 1.00 94.69 196 ILE A CA 1
ATOM 1488 C C . ILE A 1 196 ? -25.040 4.207 42.714 1.00 94.69 196 ILE A C 1
ATOM 1490 O O . ILE A 1 196 ? -24.387 4.297 41.675 1.00 94.69 196 ILE A O 1
ATOM 1494 N N . GLU A 1 197 ? -24.838 4.988 43.770 1.00 93.88 197 GLU A N 1
ATOM 1495 C CA . GLU A 1 197 ? -23.727 5.932 43.890 1.00 93.88 197 GLU A CA 1
ATOM 1496 C C . GLU A 1 197 ? -22.683 5.357 44.850 1.00 93.88 197 GLU A C 1
ATOM 1498 O O . GLU A 1 197 ? -23.022 4.818 45.904 1.00 93.88 197 GLU A O 1
ATOM 1503 N N . THR A 1 198 ? -21.406 5.439 44.479 1.00 94.19 198 THR A N 1
ATOM 1504 C CA . THR A 1 198 ? -20.292 4.962 45.306 1.00 94.19 198 THR A CA 1
ATOM 1505 C C . THR A 1 198 ? -19.187 6.005 45.336 1.00 94.19 198 THR A C 1
ATOM 1507 O O . THR A 1 198 ? -18.788 6.508 44.289 1.00 94.19 198 THR A O 1
ATOM 1510 N N . GLU A 1 199 ? -18.634 6.281 46.514 1.00 92.50 199 GLU A N 1
ATOM 1511 C CA . GLU A 1 199 ? -17.519 7.229 46.674 1.00 92.50 199 GLU A CA 1
ATOM 1512 C C . GLU A 1 199 ? -16.140 6.606 46.389 1.00 92.50 199 GLU A C 1
ATOM 1514 O O . GLU A 1 199 ? -15.120 7.290 46.399 1.00 92.50 199 GLU A O 1
ATOM 1519 N N . SER A 1 200 ? -16.082 5.289 46.181 1.00 93.19 200 SER A N 1
ATOM 1520 C CA . SER A 1 200 ? -14.845 4.524 45.993 1.00 93.19 200 SER A CA 1
ATOM 1521 C C . SER A 1 200 ? -15.001 3.514 44.848 1.00 93.19 200 SER A C 1
ATOM 1523 O O . SER A 1 200 ? -15.600 3.826 43.822 1.00 93.19 200 SER A O 1
ATOM 1525 N N . GLU A 1 201 ? -14.433 2.317 44.984 1.00 93.19 201 GLU A N 1
ATOM 1526 C CA . GLU A 1 201 ? -14.391 1.310 43.927 1.00 93.19 201 GLU A CA 1
ATOM 1527 C C . GLU A 1 201 ? -15.599 0.366 43.974 1.00 93.19 201 GLU A C 1
ATOM 1529 O O . GLU A 1 201 ? -16.073 -0.026 45.042 1.00 93.19 201 GLU A O 1
ATOM 1534 N N . VAL A 1 202 ? -16.051 -0.063 42.796 1.00 94.12 202 VAL A N 1
ATOM 1535 C CA . VAL A 1 202 ? -16.997 -1.171 42.638 1.00 94.12 202 VAL A CA 1
ATOM 1536 C C . VAL A 1 202 ? -16.216 -2.397 42.180 1.00 94.12 202 VAL A C 1
ATOM 1538 O O . VAL A 1 202 ? -15.640 -2.398 41.094 1.00 94.12 202 VAL A O 1
ATOM 1541 N N . PHE A 1 203 ? -16.216 -3.457 42.986 1.00 93.81 203 PHE A N 1
ATOM 1542 C CA . PHE A 1 203 ? -15.597 -4.735 42.637 1.00 93.81 203 PHE A CA 1
ATOM 1543 C C . PHE A 1 203 ? -16.666 -5.786 42.318 1.00 93.81 203 PHE A C 1
ATOM 1545 O O . PHE A 1 203 ? -17.495 -6.115 43.168 1.00 93.81 203 PHE A O 1
ATOM 1552 N N . ALA A 1 204 ? -16.620 -6.352 41.111 1.00 94.00 204 ALA A N 1
ATOM 1553 C CA . ALA A 1 204 ? -17.440 -7.491 40.709 1.00 94.00 204 ALA A CA 1
ATOM 1554 C C . ALA A 1 204 ? -16.556 -8.739 40.591 1.00 94.00 204 ALA A C 1
ATOM 1556 O O . ALA A 1 204 ? -15.618 -8.772 39.802 1.00 94.00 204 ALA A O 1
ATOM 1557 N N . GLY A 1 205 ? -16.849 -9.779 41.376 1.00 90.88 205 GLY A N 1
ATOM 1558 C CA . GLY A 1 205 ? -16.058 -11.019 41.383 1.00 90.88 205 GLY A CA 1
ATOM 1559 C C . GLY A 1 205 ? -16.283 -11.943 40.176 1.00 90.88 205 GLY A C 1
ATOM 1560 O O . GLY A 1 205 ? -15.673 -13.006 40.111 1.00 90.88 205 GLY A O 1
ATOM 1561 N N . SER A 1 206 ? -17.179 -11.575 39.260 1.00 93.94 206 SER A N 1
ATOM 1562 C CA . SER A 1 206 ? -17.547 -12.326 38.055 1.00 93.94 206 SER A CA 1
ATOM 1563 C C . SER A 1 206 ? -17.914 -11.354 36.926 1.00 93.94 206 SER A C 1
ATOM 1565 O O . SER A 1 206 ? -17.528 -10.188 36.959 1.00 93.94 206 SER A O 1
ATOM 1567 N N . ASP A 1 207 ? -18.703 -11.813 35.955 1.00 94.44 207 ASP A N 1
ATOM 1568 C CA . ASP A 1 207 ? -19.168 -10.995 34.840 1.00 94.44 207 ASP A CA 1
ATOM 1569 C C . ASP A 1 207 ? -20.060 -9.829 35.284 1.00 94.44 207 ASP A C 1
ATOM 1571 O O . ASP A 1 207 ? -20.905 -9.957 36.177 1.00 94.44 207 ASP A O 1
ATOM 1575 N N . VAL A 1 208 ? -19.904 -8.703 34.591 1.00 95.19 208 VAL A N 1
ATOM 1576 C CA . VAL A 1 208 ? -20.783 -7.536 34.680 1.00 95.19 208 VAL A CA 1
ATOM 1577 C C . VAL A 1 208 ? -21.588 -7.460 33.391 1.00 95.19 208 VAL A C 1
ATOM 1579 O O . VAL A 1 208 ? -21.027 -7.299 32.310 1.00 95.19 208 VAL A O 1
ATOM 1582 N N . PHE A 1 209 ? -22.911 -7.555 33.499 1.00 95.06 209 PHE A N 1
ATOM 1583 C CA . PHE A 1 209 ? -23.814 -7.387 32.364 1.00 95.06 209 PHE A CA 1
ATOM 1584 C C . PHE A 1 209 ? -24.465 -6.005 32.407 1.00 95.06 209 PHE A C 1
ATOM 1586 O O . PHE A 1 209 ? -25.177 -5.676 33.356 1.00 95.06 209 PHE A O 1
ATOM 1593 N N . ILE A 1 210 ? -24.248 -5.204 31.364 1.00 95.94 210 ILE A N 1
ATOM 1594 C CA . ILE A 1 210 ? -24.840 -3.872 31.214 1.00 95.94 210 ILE A CA 1
ATOM 1595 C C . ILE A 1 210 ? -25.853 -3.946 30.072 1.00 95.94 210 ILE A C 1
ATOM 1597 O O . ILE A 1 210 ? -25.480 -4.056 28.910 1.00 95.94 210 ILE A O 1
ATOM 1601 N N . ALA A 1 211 ? -27.144 -3.895 30.402 1.00 95.94 211 ALA A N 1
ATOM 1602 C CA . ALA A 1 211 ? -28.213 -3.914 29.398 1.00 95.94 211 ALA A CA 1
ATOM 1603 C C . ALA A 1 211 ? -28.342 -2.580 28.632 1.00 95.94 211 ALA A C 1
ATOM 1605 O O . ALA A 1 211 ? -28.914 -2.540 27.544 1.00 95.94 211 ALA A O 1
ATOM 1606 N N . GLY A 1 212 ? -27.854 -1.489 29.230 1.00 95.44 212 GLY A N 1
ATOM 1607 C CA . GLY A 1 212 ? -27.828 -0.147 28.649 1.00 95.44 212 GLY A CA 1
ATOM 1608 C C . GLY A 1 212 ? -26.450 0.249 28.115 1.00 95.44 212 GLY A C 1
ATOM 1609 O O . GLY A 1 212 ? -25.609 -0.590 27.807 1.00 95.44 212 GLY A O 1
ATOM 1610 N N . SER A 1 213 ? -26.207 1.555 28.018 1.00 95.31 213 SER A N 1
ATOM 1611 C CA . SER A 1 213 ? -24.904 2.104 27.636 1.00 95.31 213 SER A CA 1
ATOM 1612 C C . SER A 1 213 ? -23.939 2.162 28.819 1.00 95.31 213 SER A C 1
ATOM 1614 O O . SER A 1 213 ? -24.328 2.560 29.917 1.00 95.31 213 SER A O 1
ATOM 1616 N N . LEU A 1 214 ? -22.663 1.881 28.562 1.00 95.69 214 LEU A N 1
ATOM 1617 C CA . LEU A 1 214 ? -21.563 2.257 29.444 1.00 95.69 214 LEU A CA 1
ATOM 1618 C C . LEU A 1 214 ? -21.007 3.616 29.000 1.00 95.69 214 LEU A C 1
ATOM 1620 O O . LEU A 1 214 ? -20.577 3.761 27.857 1.00 95.69 214 LEU A O 1
ATOM 1624 N N . THR A 1 215 ? -20.974 4.586 29.911 1.00 95.81 215 THR A N 1
ATOM 1625 C CA . THR A 1 215 ? -20.364 5.902 29.679 1.00 95.81 215 THR A CA 1
ATOM 1626 C C . THR A 1 215 ? -19.254 6.131 30.695 1.00 95.81 215 THR A C 1
ATOM 1628 O O . THR A 1 215 ? -19.479 6.002 31.896 1.00 95.81 215 THR A O 1
ATOM 1631 N N . VAL A 1 216 ? -18.069 6.520 30.218 1.00 95.88 216 VAL A N 1
ATOM 1632 C CA . VAL A 1 216 ? -16.917 6.873 31.057 1.00 95.88 216 VAL A CA 1
ATOM 1633 C C . VAL A 1 216 ? -16.645 8.368 30.912 1.00 95.88 216 VAL A C 1
ATOM 1635 O O . VAL A 1 216 ? -16.259 8.849 29.847 1.00 95.88 216 VAL A O 1
ATOM 1638 N N . ASN A 1 217 ? -16.898 9.118 31.981 1.00 94.88 217 ASN A N 1
ATOM 1639 C CA . ASN A 1 217 ? -16.812 10.578 31.979 1.00 94.88 217 ASN A CA 1
ATOM 1640 C C . ASN A 1 217 ? -15.395 11.081 32.289 1.00 94.88 217 ASN A C 1
ATOM 1642 O O . ASN A 1 217 ? -14.490 10.312 32.606 1.00 94.88 217 ASN A O 1
ATOM 1646 N N . ASN A 1 218 ? -15.201 12.400 32.196 1.00 95.00 218 ASN A N 1
ATOM 1647 C CA . ASN A 1 218 ? -13.980 13.098 32.623 1.00 95.00 218 ASN A CA 1
ATOM 1648 C C . ASN A 1 218 ? -12.687 12.656 31.919 1.00 95.00 218 ASN A C 1
ATOM 1650 O O . ASN A 1 218 ? -11.596 12.906 32.424 1.00 95.00 218 ASN A O 1
ATOM 1654 N N . LYS A 1 219 ? -12.802 12.034 30.736 1.00 94.06 219 LYS A N 1
ATOM 1655 C CA . LYS A 1 219 ? -11.675 11.430 30.004 1.00 94.06 219 LYS A CA 1
ATOM 1656 C C . LYS A 1 219 ? -10.942 10.359 30.827 1.00 94.06 219 LYS A C 1
ATOM 1658 O O . LYS A 1 219 ? -9.762 10.109 30.586 1.00 94.06 219 LYS A O 1
ATOM 1663 N N . SER A 1 220 ? -11.622 9.748 31.798 1.00 95.94 220 SER A N 1
ATOM 1664 C CA . SER A 1 220 ? -11.045 8.675 32.599 1.00 95.94 220 SER A CA 1
ATOM 1665 C C . SER A 1 220 ? -10.706 7.471 31.711 1.00 95.94 220 SER A C 1
ATOM 1667 O O . SER A 1 220 ? -11.490 7.125 30.823 1.00 95.94 220 SER A O 1
ATOM 1669 N N . PRO A 1 221 ? -9.542 6.830 31.909 1.00 96.25 221 PRO A N 1
ATOM 1670 C CA . PRO A 1 221 ? -9.149 5.677 31.114 1.00 96.25 221 PRO A CA 1
ATOM 1671 C C . PRO A 1 221 ? -10.002 4.454 31.461 1.00 96.25 221 PRO A C 1
ATOM 1673 O O . PRO A 1 221 ? -10.493 4.306 32.577 1.00 96.25 221 PRO A O 1
ATOM 1676 N N . THR A 1 222 ? -10.132 3.539 30.506 1.00 96.19 222 THR A N 1
ATOM 1677 C CA . THR A 1 222 ? -10.653 2.187 30.736 1.00 96.19 222 THR A CA 1
ATOM 1678 C C . THR A 1 222 ? -9.565 1.198 30.358 1.00 96.19 222 THR A C 1
ATOM 1680 O O . THR A 1 222 ? -9.079 1.224 29.229 1.00 96.19 222 THR A O 1
ATOM 1683 N N . LEU A 1 223 ? -9.165 0.343 31.297 1.00 96.19 223 LEU A N 1
ATOM 1684 C CA . LEU A 1 223 ? -8.204 -0.724 31.041 1.00 96.19 223 LEU A CA 1
ATOM 1685 C C . LEU A 1 223 ? -8.958 -2.028 30.778 1.00 96.19 223 LEU A C 1
ATOM 1687 O O . LEU A 1 223 ? -9.565 -2.589 31.686 1.00 96.19 223 LEU A O 1
ATOM 1691 N N . LEU A 1 224 ? -8.886 -2.522 29.545 1.00 96.06 224 LEU A N 1
ATOM 1692 C CA . LEU A 1 224 ? -9.375 -3.844 29.164 1.00 96.06 224 LEU A CA 1
ATOM 1693 C C . LEU A 1 224 ? -8.162 -4.754 28.970 1.00 96.06 224 LEU A C 1
ATOM 1695 O O . LEU A 1 224 ? -7.498 -4.696 27.941 1.00 96.06 224 LEU A O 1
ATOM 1699 N N . SER A 1 225 ? -7.833 -5.550 29.986 1.00 95.75 225 SER A N 1
ATOM 1700 C CA . SER A 1 225 ? -6.700 -6.488 29.934 1.00 95.75 225 SER A CA 1
ATOM 1701 C C . SER A 1 225 ? -7.033 -7.806 29.224 1.00 95.75 225 SER A C 1
ATOM 1703 O O . SER A 1 225 ? -6.127 -8.550 28.855 1.00 95.75 225 SER A O 1
ATOM 1705 N N . GLY A 1 226 ? -8.324 -8.102 29.052 1.00 95.62 226 GLY A N 1
ATOM 1706 C CA . GLY A 1 226 ? -8.823 -9.213 28.247 1.00 95.62 226 GLY A CA 1
ATOM 1707 C C . GLY A 1 226 ? -9.073 -8.821 26.790 1.00 95.62 226 GLY A C 1
ATOM 1708 O O . GLY A 1 226 ? -8.751 -7.719 26.349 1.00 95.62 226 GLY A O 1
ATOM 1709 N N . THR A 1 227 ? -9.684 -9.727 26.031 1.00 96.19 227 THR A N 1
ATOM 1710 C CA . THR A 1 227 ? -10.090 -9.456 24.650 1.00 96.19 227 THR A CA 1
ATOM 1711 C C . THR A 1 227 ? -11.324 -8.556 24.606 1.00 96.19 227 THR A C 1
ATOM 1713 O O . THR A 1 227 ? -12.297 -8.766 25.328 1.00 96.19 227 THR A O 1
ATOM 1716 N N . LEU A 1 228 ? -11.309 -7.567 23.712 1.00 96.81 228 LEU A N 1
ATOM 1717 C CA . LEU A 1 228 ? -12.481 -6.766 23.371 1.00 96.81 228 LEU A CA 1
ATOM 1718 C C . LEU A 1 228 ? -13.063 -7.280 22.053 1.00 96.81 228 LEU A C 1
ATOM 1720 O O . LEU A 1 228 ? -12.396 -7.236 21.023 1.00 96.81 228 LEU A O 1
ATOM 1724 N N . THR A 1 229 ? -14.309 -7.747 22.083 1.00 97.06 229 THR A N 1
ATOM 1725 C CA . THR A 1 229 ? -15.086 -8.072 20.877 1.00 97.06 229 THR A CA 1
ATOM 1726 C C . THR A 1 229 ? -16.194 -7.041 20.715 1.00 97.06 229 THR A C 1
ATOM 1728 O O . THR A 1 229 ? -16.882 -6.725 21.685 1.00 97.06 229 THR A O 1
ATOM 1731 N N . VAL A 1 230 ? -16.365 -6.512 19.503 1.00 97.38 230 VAL A N 1
ATOM 1732 C CA . VAL A 1 230 ? -17.423 -5.550 19.169 1.00 97.38 230 VAL A CA 1
ATOM 1733 C C . VAL A 1 230 ? -18.143 -6.044 17.919 1.00 97.38 230 VAL A C 1
ATOM 1735 O O . VAL A 1 230 ? -17.553 -6.102 16.845 1.00 97.38 230 VAL A O 1
ATOM 1738 N N . ASP A 1 231 ? -19.422 -6.394 18.053 1.00 97.25 231 ASP A N 1
ATOM 1739 C CA . ASP A 1 231 ? -20.223 -6.932 16.939 1.00 97.25 231 ASP A CA 1
ATOM 1740 C C . ASP A 1 231 ? -20.628 -5.862 15.914 1.00 97.25 231 ASP A C 1
ATOM 1742 O O . ASP A 1 231 ? -21.045 -6.160 14.794 1.00 97.25 231 ASP A O 1
ATOM 1746 N N . ARG A 1 232 ? -20.558 -4.590 16.315 1.00 96.88 232 ARG A N 1
ATOM 1747 C CA . ARG A 1 232 ? -20.915 -3.427 15.497 1.00 96.88 232 ARG A CA 1
ATOM 1748 C C . ARG A 1 232 ? -19.689 -2.547 15.260 1.00 96.88 232 ARG A C 1
ATOM 1750 O O . ARG A 1 232 ? -18.584 -2.858 15.682 1.00 96.88 232 ARG A O 1
ATOM 1757 N N . ALA A 1 233 ? -19.890 -1.443 14.548 1.00 95.94 233 ALA A N 1
ATOM 1758 C CA . ALA A 1 233 ? -18.827 -0.484 14.292 1.00 95.94 233 ALA A CA 1
ATOM 1759 C C . ALA A 1 233 ? -18.291 0.129 15.596 1.00 95.94 233 ALA A C 1
ATOM 1761 O O . ALA A 1 233 ? -19.065 0.504 16.478 1.00 95.94 233 ALA A O 1
ATOM 1762 N N . THR A 1 234 ? -16.971 0.283 15.655 1.00 97.12 234 THR A N 1
ATOM 1763 C CA . THR A 1 234 ? -16.267 1.055 16.679 1.00 97.12 234 THR A CA 1
ATOM 1764 C C . THR A 1 234 ? -15.884 2.402 16.082 1.00 97.12 234 THR A C 1
ATOM 1766 O O . THR A 1 234 ? -15.253 2.444 15.027 1.00 97.12 234 THR A O 1
ATOM 1769 N N . ASP A 1 235 ? -16.244 3.491 16.756 1.00 96.94 235 ASP A N 1
ATOM 1770 C CA . ASP A 1 235 ? -15.818 4.844 16.396 1.00 96.94 235 ASP A CA 1
ATOM 1771 C C . ASP A 1 235 ? -14.758 5.336 17.391 1.00 96.94 235 ASP A C 1
ATOM 1773 O O . ASP A 1 235 ? -14.982 5.337 18.605 1.00 96.94 235 ASP A O 1
ATOM 1777 N N . LEU A 1 236 ? -13.584 5.716 16.884 1.00 96.38 236 LEU A N 1
ATOM 1778 C CA . LEU A 1 236 ? -12.456 6.211 17.673 1.00 96.38 236 LEU A CA 1
ATOM 1779 C C . LEU A 1 236 ? -12.171 7.658 17.271 1.00 96.38 236 LEU A C 1
ATOM 1781 O O . LEU A 1 236 ? -11.610 7.930 16.216 1.00 96.38 236 LEU A O 1
ATOM 1785 N N . ASN A 1 237 ? -12.498 8.594 18.160 1.00 94.62 237 ASN A N 1
ATOM 1786 C CA . ASN A 1 237 ? -12.371 10.036 17.910 1.00 94.62 237 ASN A CA 1
ATOM 1787 C C . ASN A 1 237 ? -10.923 10.573 17.939 1.00 94.62 237 ASN A C 1
ATOM 1789 O O . ASN A 1 237 ? -10.707 11.781 17.860 1.00 94.62 237 ASN A O 1
ATOM 1793 N N . SER A 1 238 ? -9.931 9.707 18.139 1.00 95.81 238 SER A N 1
ATOM 1794 C CA . SER A 1 238 ? -8.526 10.082 18.318 1.00 95.81 238 SER A CA 1
ATOM 1795 C C . SER A 1 238 ? -7.615 8.964 17.793 1.00 95.81 238 SER A C 1
ATOM 1797 O O . SER A 1 238 ? -7.991 8.207 16.902 1.00 95.81 238 SER A O 1
ATOM 1799 N N . SER A 1 239 ? -6.402 8.856 18.321 1.00 95.75 239 SER A N 1
ATOM 1800 C CA . SER A 1 239 ? -5.416 7.853 17.932 1.00 95.75 239 SER A CA 1
ATOM 1801 C C . SER A 1 239 ? -5.786 6.437 18.381 1.00 95.75 239 SER A C 1
ATOM 1803 O O . SER A 1 239 ? -6.182 6.229 19.528 1.00 95.75 239 SER A O 1
ATOM 1805 N N . LEU A 1 240 ? -5.512 5.464 17.514 1.00 96.75 240 LEU A N 1
ATOM 1806 C CA . LEU A 1 240 ? -5.372 4.053 17.858 1.00 96.75 240 LEU A CA 1
ATOM 1807 C C . LEU A 1 240 ? -3.874 3.711 17.909 1.00 96.75 240 LEU A C 1
ATOM 1809 O O . LEU A 1 240 ? -3.177 3.904 16.916 1.00 96.75 240 LEU A O 1
ATOM 1813 N N . ASN A 1 241 ? -3.386 3.214 19.048 1.00 96.75 241 ASN A N 1
ATOM 1814 C CA . ASN A 1 241 ? -2.055 2.613 19.160 1.00 96.75 241 ASN A CA 1
ATOM 1815 C C . ASN A 1 241 ? -2.195 1.093 19.304 1.00 96.75 241 ASN A C 1
ATOM 1817 O O . ASN A 1 241 ? -3.000 0.635 20.115 1.00 96.75 241 ASN A O 1
ATOM 1821 N N . VAL A 1 242 ? -1.415 0.329 18.539 1.00 97.50 242 VAL A N 1
ATOM 1822 C CA . VAL A 1 242 ? -1.411 -1.138 18.566 1.00 97.50 242 VAL A CA 1
ATOM 1823 C C . VAL A 1 242 ? 0.039 -1.603 18.610 1.00 97.50 242 VAL A C 1
ATOM 1825 O O . VAL A 1 242 ? 0.767 -1.447 17.635 1.00 97.50 242 VAL A O 1
ATOM 1828 N N . ASP A 1 243 ? 0.458 -2.175 19.738 1.00 96.88 243 ASP A N 1
ATOM 1829 C CA . ASP A 1 243 ? 1.828 -2.686 19.897 1.00 96.88 243 ASP A CA 1
ATOM 1830 C C . ASP A 1 243 ? 2.042 -4.006 19.127 1.00 96.88 243 ASP A C 1
ATOM 1832 O O . ASP A 1 243 ? 3.165 -4.365 18.772 1.00 96.88 243 ASP A O 1
ATOM 1836 N N . GLY A 1 244 ? 0.951 -4.740 18.883 1.00 96.12 244 GLY A N 1
ATOM 1837 C CA . GLY A 1 244 ? 0.925 -5.979 18.108 1.00 96.12 244 GLY A CA 1
ATOM 1838 C C . GLY A 1 244 ? 0.594 -5.781 16.625 1.00 96.12 244 GLY A C 1
ATOM 1839 O O . GLY A 1 244 ? 0.509 -4.673 16.102 1.00 96.12 244 GLY A O 1
ATOM 1840 N N . PHE A 1 245 ? 0.378 -6.896 15.931 1.00 95.31 245 PHE A N 1
ATOM 1841 C CA . PHE A 1 245 ? -0.100 -6.903 14.549 1.00 95.31 245 PHE A CA 1
ATOM 1842 C C . PHE A 1 245 ? -1.580 -6.502 14.472 1.00 95.31 245 PHE A C 1
ATOM 1844 O O . PHE A 1 245 ? -2.362 -6.760 15.384 1.00 95.31 245 PHE A O 1
ATOM 1851 N N . THR A 1 246 ? -1.955 -5.862 13.363 1.00 97.31 246 THR A N 1
ATOM 1852 C CA . THR A 1 246 ? -3.344 -5.509 13.049 1.00 97.31 246 THR A CA 1
ATOM 1853 C C . THR A 1 246 ? -3.781 -6.286 11.817 1.00 97.31 246 THR A C 1
ATOM 1855 O O . THR A 1 246 ? -3.273 -6.037 10.724 1.00 97.31 246 THR A O 1
ATOM 1858 N N . ASP A 1 247 ? -4.744 -7.187 11.989 1.00 97.12 247 ASP A N 1
ATOM 1859 C CA . ASP A 1 247 ? -5.369 -7.912 10.886 1.00 97.12 247 ASP A CA 1
ATOM 1860 C C . ASP A 1 247 ? -6.654 -7.200 10.451 1.00 97.12 247 ASP A C 1
ATOM 1862 O O . ASP A 1 247 ? -7.586 -7.013 11.235 1.00 97.12 247 ASP A O 1
ATOM 1866 N N . LEU A 1 248 ? -6.716 -6.808 9.177 1.00 96.69 248 LEU A N 1
ATOM 1867 C CA . LEU A 1 248 ? -7.903 -6.221 8.559 1.00 96.69 248 LEU A CA 1
ATOM 1868 C C . LEU A 1 248 ? -8.482 -7.217 7.553 1.00 96.69 248 LEU A C 1
ATOM 1870 O O . LEU A 1 248 ? -7.914 -7.444 6.490 1.00 96.69 248 LEU A O 1
ATOM 1874 N N . ASN A 1 249 ? -9.644 -7.787 7.869 1.00 96.50 249 ASN A N 1
ATOM 1875 C CA . ASN A 1 249 ? -10.332 -8.750 6.996 1.00 96.50 249 ASN A CA 1
ATOM 1876 C C . ASN A 1 249 ? -11.029 -8.103 5.783 1.00 96.50 249 ASN A C 1
ATOM 1878 O O . ASN A 1 249 ? -11.638 -8.794 4.971 1.00 96.50 249 ASN A O 1
ATOM 1882 N N . SER A 1 250 ? -10.999 -6.775 5.684 1.00 96.75 250 SER A N 1
ATOM 1883 C CA . SER A 1 250 ? -11.657 -5.998 4.634 1.00 96.75 250 SER A CA 1
ATOM 1884 C C . SER A 1 250 ? -10.807 -4.776 4.272 1.00 96.75 250 SER A C 1
ATOM 1886 O O . SER A 1 250 ? -9.650 -4.665 4.674 1.00 96.75 250 SER A O 1
ATOM 1888 N N . ALA A 1 251 ? -11.366 -3.863 3.483 1.00 96.69 251 ALA A N 1
ATOM 1889 C CA . ALA A 1 251 ? -10.666 -2.687 2.992 1.00 96.69 251 ALA A CA 1
ATOM 1890 C C . ALA A 1 251 ? -10.238 -1.725 4.116 1.00 96.69 251 ALA A C 1
ATOM 1892 O O . ALA A 1 251 ? -10.988 -1.453 5.054 1.00 96.69 251 ALA A O 1
ATOM 1893 N N . LEU A 1 252 ? -9.049 -1.144 3.948 1.00 96.19 252 LEU A N 1
ATOM 1894 C CA . LEU A 1 252 ? -8.585 0.026 4.686 1.00 96.19 252 LEU A CA 1
ATOM 1895 C C . LEU A 1 252 ? -8.858 1.279 3.848 1.00 96.19 252 LEU A C 1
ATOM 1897 O O . LEU A 1 252 ? -8.351 1.401 2.733 1.00 96.19 252 LEU A O 1
ATOM 1901 N N . PHE A 1 253 ? -9.612 2.228 4.397 1.00 96.44 253 PHE A N 1
ATOM 1902 C CA . PHE A 1 253 ? -9.830 3.535 3.780 1.00 96.44 253 PHE A CA 1
ATOM 1903 C C . PHE A 1 253 ? -9.097 4.620 4.566 1.00 96.44 253 PHE A C 1
ATOM 1905 O O . PHE A 1 253 ? -9.329 4.792 5.761 1.00 96.44 253 PHE A O 1
ATOM 1912 N N . VAL A 1 254 ? -8.246 5.383 3.878 1.00 96.38 254 VAL A N 1
ATOM 1913 C CA . VAL A 1 254 ? -7.569 6.563 4.428 1.00 96.38 254 VAL A CA 1
ATOM 1914 C C . VAL A 1 254 ? -8.158 7.800 3.756 1.00 96.38 254 VAL A C 1
ATOM 1916 O O . VAL A 1 254 ? -7.984 8.016 2.558 1.00 96.38 254 VAL A O 1
ATOM 1919 N N . ASN A 1 255 ? -8.913 8.585 4.522 1.00 95.88 255 ASN A N 1
ATOM 1920 C CA . ASN A 1 255 ? -9.689 9.716 4.010 1.00 95.88 255 ASN A CA 1
ATOM 1921 C C . ASN A 1 255 ? -8.904 11.035 4.074 1.00 95.88 255 ASN A C 1
ATOM 1923 O O . ASN A 1 255 ? -7.815 11.103 4.636 1.00 95.88 255 ASN A O 1
ATOM 1927 N N . ASN A 1 256 ? -9.469 12.101 3.497 1.00 96.81 256 ASN A N 1
ATOM 1928 C CA . ASN A 1 256 ? -8.942 13.474 3.575 1.00 96.81 256 ASN A CA 1
ATOM 1929 C C . ASN A 1 256 ? -7.532 13.670 2.995 1.00 96.81 256 ASN A C 1
ATOM 1931 O O . ASN A 1 256 ? -6.838 14.614 3.367 1.00 96.81 256 ASN A O 1
ATOM 1935 N N . SER A 1 257 ? -7.097 12.786 2.090 1.00 95.69 257 SER A N 1
ATOM 1936 C CA . SER A 1 257 ? -5.718 12.762 1.582 1.00 95.69 257 SER A CA 1
ATOM 1937 C C . SER A 1 257 ? -4.672 12.659 2.702 1.00 95.69 257 SER A C 1
ATOM 1939 O O . SER A 1 257 ? -3.544 13.129 2.539 1.00 95.69 257 SER A O 1
ATOM 1941 N N . SER A 1 258 ? -5.040 12.080 3.852 1.00 96.75 258 SER A N 1
ATOM 1942 C CA . SER A 1 258 ? -4.113 11.881 4.960 1.00 96.75 258 SER A CA 1
ATOM 1943 C C . SER A 1 258 ? -2.981 10.938 4.535 1.00 96.75 258 SER A C 1
ATOM 1945 O O . SER A 1 258 ? -3.240 9.916 3.896 1.00 96.75 258 SER A O 1
ATOM 1947 N N . PRO A 1 259 ? -1.719 11.261 4.863 1.00 96.44 259 PRO A N 1
ATOM 1948 C CA . PRO A 1 259 ? -0.597 10.403 4.520 1.00 96.44 259 PRO A CA 1
ATOM 1949 C C . PRO A 1 259 ? -0.636 9.107 5.335 1.00 96.44 259 PRO A C 1
ATOM 1951 O O . PRO A 1 259 ? -1.057 9.088 6.491 1.00 96.44 259 PRO A O 1
ATOM 1954 N N . THR A 1 260 ? -0.127 8.028 4.749 1.00 96.62 260 THR A N 1
ATOM 1955 C CA . THR A 1 260 ? 0.163 6.778 5.457 1.00 96.62 260 THR A CA 1
ATOM 1956 C C . THR A 1 260 ? 1.664 6.552 5.423 1.00 96.62 260 THR A C 1
ATOM 1958 O O . THR A 1 260 ? 2.252 6.454 4.348 1.00 96.62 260 THR A O 1
ATOM 1961 N N . LEU A 1 261 ? 2.290 6.481 6.597 1.00 96.62 261 LEU A N 1
ATOM 1962 C CA . LEU A 1 261 ? 3.708 6.167 6.720 1.00 96.62 261 LEU A CA 1
ATOM 1963 C C . LEU A 1 261 ? 3.873 4.670 6.991 1.00 96.62 261 LEU A C 1
ATOM 1965 O O . LEU A 1 261 ? 3.554 4.196 8.078 1.00 96.62 261 LEU A O 1
ATOM 1969 N N . LEU A 1 262 ? 4.400 3.939 6.010 1.00 96.25 262 LEU A N 1
ATOM 1970 C CA . LEU A 1 262 ? 4.796 2.539 6.151 1.00 96.25 262 LEU A CA 1
ATOM 1971 C C . LEU A 1 262 ? 6.324 2.480 6.210 1.00 96.25 262 LEU A C 1
ATOM 1973 O O . LEU A 1 262 ? 6.990 2.538 5.183 1.00 96.25 262 LEU A O 1
ATOM 1977 N N . SER A 1 263 ? 6.886 2.413 7.416 1.00 95.88 263 SER A N 1
ATOM 1978 C CA . SER A 1 263 ? 8.343 2.340 7.619 1.00 95.88 263 SER A CA 1
ATOM 1979 C C . SER A 1 263 ? 8.926 0.948 7.348 1.00 95.88 263 SER A C 1
ATOM 1981 O O . SER A 1 263 ? 10.129 0.806 7.141 1.00 95.88 263 SER A O 1
ATOM 1983 N N . GLY A 1 264 ? 8.077 -0.081 7.371 1.00 95.81 264 GLY A N 1
ATOM 1984 C CA . GLY A 1 264 ? 8.433 -1.452 7.024 1.00 95.81 264 GLY A CA 1
ATOM 1985 C C . GLY A 1 264 ? 8.285 -1.755 5.531 1.00 95.81 264 GLY A C 1
ATOM 1986 O O . GLY A 1 264 ? 8.002 -0.892 4.704 1.00 95.81 264 GLY A O 1
ATOM 1987 N N . LYS A 1 265 ? 8.441 -3.034 5.182 1.00 96.25 265 LYS A N 1
ATOM 1988 C CA . LYS A 1 265 ? 8.222 -3.523 3.818 1.00 96.25 265 LYS A CA 1
ATOM 1989 C C . LYS A 1 265 ? 6.724 -3.568 3.499 1.00 96.25 265 LYS A C 1
ATOM 1991 O O . LYS A 1 265 ? 5.977 -4.265 4.179 1.00 96.25 265 LYS A O 1
ATOM 1996 N N . LEU A 1 266 ? 6.312 -2.917 2.413 1.00 96.69 266 LEU A N 1
ATOM 1997 C CA . LEU A 1 266 ? 4.998 -3.130 1.807 1.00 96.69 266 LEU A CA 1
ATOM 1998 C C . LEU A 1 266 ? 5.040 -4.390 0.926 1.00 96.69 266 LEU A C 1
ATOM 2000 O O . LEU A 1 266 ? 5.809 -4.452 -0.033 1.00 96.69 266 LEU A O 1
ATOM 2004 N N . LEU A 1 267 ? 4.231 -5.398 1.255 1.00 96.81 267 LEU A N 1
ATOM 2005 C CA . LEU A 1 267 ? 4.058 -6.616 0.462 1.00 96.81 267 LEU A CA 1
ATOM 2006 C C . LEU A 1 267 ? 2.610 -6.701 -0.025 1.00 96.81 267 LEU A C 1
ATOM 2008 O O . LEU A 1 267 ? 1.694 -6.780 0.787 1.00 96.81 267 LEU A O 1
ATOM 2012 N N . THR A 1 268 ? 2.408 -6.725 -1.341 1.00 96.31 268 THR A N 1
ATOM 2013 C CA . THR A 1 268 ? 1.093 -6.903 -1.968 1.00 96.31 268 THR A CA 1
ATOM 2014 C C . THR A 1 268 ? 1.074 -8.215 -2.747 1.00 96.31 268 THR A C 1
ATOM 2016 O O . THR A 1 268 ? 1.932 -8.446 -3.594 1.00 96.31 268 THR A O 1
ATOM 2019 N N . MET A 1 269 ? 0.110 -9.092 -2.458 1.00 96.25 269 MET A N 1
ATOM 2020 C CA . MET A 1 269 ? -0.063 -10.345 -3.211 1.00 96.25 269 MET A CA 1
ATOM 2021 C C . MET A 1 269 ? -0.844 -10.149 -4.517 1.00 96.25 269 MET A C 1
ATOM 2023 O O . MET A 1 269 ? -0.718 -10.962 -5.427 1.00 96.25 269 MET A O 1
ATOM 2027 N N . GLY A 1 270 ? -1.654 -9.090 -4.591 1.00 96.50 270 GLY A N 1
ATOM 2028 C CA . GLY A 1 270 ? -2.343 -8.652 -5.803 1.00 96.50 270 GLY A CA 1
ATOM 2029 C C . GLY A 1 270 ? -1.750 -7.361 -6.367 1.00 96.50 270 GLY A C 1
ATOM 2030 O O . GLY A 1 270 ? -0.692 -6.902 -5.927 1.00 96.50 270 GLY A O 1
ATOM 2031 N N . ASP A 1 271 ? -2.470 -6.767 -7.316 1.00 96.56 271 ASP A N 1
ATOM 2032 C CA . ASP A 1 271 ? -2.055 -5.544 -8.001 1.00 96.56 271 ASP A CA 1
ATOM 2033 C C . ASP A 1 271 ? -2.076 -4.317 -7.080 1.00 96.56 271 ASP A C 1
ATOM 2035 O O . ASP A 1 271 ? -2.979 -4.129 -6.262 1.00 96.56 271 ASP A O 1
ATOM 2039 N N . ALA A 1 272 ? -1.098 -3.431 -7.273 1.00 97.19 272 ALA A N 1
ATOM 2040 C CA . ALA A 1 272 ? -1.048 -2.115 -6.650 1.00 97.19 272 ALA A CA 1
ATOM 2041 C C . ALA A 1 272 ? -1.238 -1.032 -7.719 1.00 97.19 272 ALA A C 1
ATOM 2043 O O . ALA A 1 272 ? -0.554 -1.027 -8.741 1.00 97.19 272 ALA A O 1
ATOM 2044 N N . THR A 1 273 ? -2.152 -0.090 -7.479 1.00 97.44 273 THR A N 1
ATOM 2045 C CA . THR A 1 273 ? -2.394 1.053 -8.372 1.00 97.44 273 THR A CA 1
ATOM 2046 C C . THR A 1 273 ? -1.986 2.352 -7.686 1.00 97.44 273 THR A C 1
ATOM 2048 O O . THR A 1 273 ? -2.484 2.674 -6.609 1.00 97.44 273 THR A O 1
ATOM 2051 N N . PHE A 1 274 ? -1.126 3.135 -8.341 1.00 97.12 274 PHE A N 1
ATOM 2052 C CA . PHE A 1 274 ? -0.713 4.462 -7.884 1.00 97.12 274 PHE A CA 1
ATOM 2053 C C . PHE A 1 274 ? -1.239 5.526 -8.853 1.00 97.12 274 PHE A C 1
ATOM 2055 O O . PHE A 1 274 ? -0.743 5.675 -9.963 1.00 97.12 274 PHE A O 1
ATOM 2062 N N . ASN A 1 275 ? -2.244 6.297 -8.428 1.00 96.56 275 ASN A N 1
ATOM 2063 C CA . ASN A 1 275 ? -2.883 7.326 -9.269 1.00 96.56 275 ASN A CA 1
ATOM 2064 C C . ASN A 1 275 ? -2.046 8.608 -9.438 1.00 96.56 275 ASN A C 1
ATOM 2066 O O . ASN A 1 275 ? -2.451 9.542 -10.135 1.00 96.56 275 ASN A O 1
ATOM 2070 N N . LYS A 1 276 ? -0.921 8.694 -8.728 1.00 96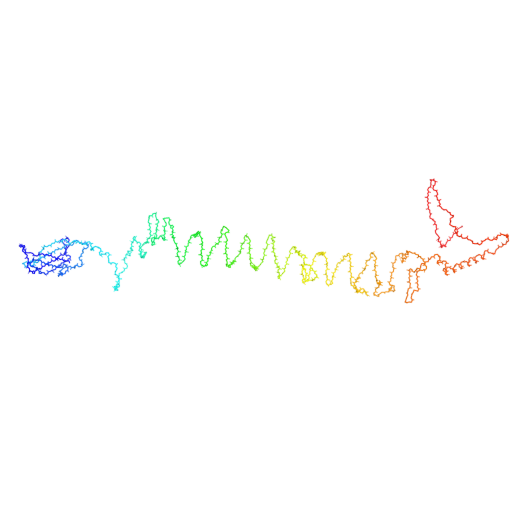.12 276 LYS A N 1
ATOM 2071 C CA . LYS A 1 276 ? 0.003 9.831 -8.704 1.00 96.12 276 LYS A CA 1
ATOM 2072 C C . LYS A 1 276 ? 1.433 9.298 -8.826 1.00 96.12 276 LYS A C 1
ATOM 2074 O O . LYS A 1 276 ? 1.665 8.312 -9.514 1.00 96.12 276 LYS A O 1
ATOM 2079 N N . HIS A 1 277 ? 2.397 9.971 -8.215 1.00 96.12 277 HIS A N 1
ATOM 2080 C CA . HIS A 1 277 ? 3.805 9.625 -8.346 1.00 96.12 277 HIS A CA 1
ATOM 2081 C C . HIS A 1 277 ? 4.219 8.527 -7.364 1.00 96.12 277 HIS A C 1
ATOM 2083 O O . HIS A 1 277 ? 3.749 8.493 -6.228 1.00 96.12 277 HIS A O 1
ATOM 2089 N N . VAL A 1 278 ? 5.155 7.689 -7.805 1.00 97.38 278 VAL A N 1
ATOM 2090 C CA . VAL A 1 278 ? 5.962 6.812 -6.954 1.00 97.38 278 VAL A CA 1
ATOM 2091 C C . VAL A 1 278 ? 7.377 7.376 -6.970 1.00 97.38 278 VAL A C 1
ATOM 2093 O O . VAL A 1 278 ? 7.946 7.570 -8.043 1.00 97.38 278 VAL A O 1
ATOM 2096 N N . ILE A 1 279 ? 7.921 7.686 -5.795 1.00 97.00 279 ILE A N 1
ATOM 2097 C CA . ILE A 1 279 ? 9.277 8.220 -5.639 1.00 97.00 279 ILE A CA 1
ATOM 2098 C C . ILE A 1 279 ? 10.136 7.133 -4.994 1.00 97.00 279 ILE A C 1
ATOM 2100 O O . ILE A 1 279 ? 9.747 6.557 -3.982 1.00 97.00 279 ILE A O 1
ATOM 2104 N N . LEU A 1 280 ? 11.291 6.861 -5.599 1.00 96.69 280 LEU A N 1
ATOM 2105 C CA . LEU A 1 280 ? 12.293 5.908 -5.128 1.00 96.69 280 LEU A CA 1
ATOM 2106 C C . LEU A 1 280 ? 13.603 6.686 -4.951 1.00 96.69 280 LEU A C 1
ATOM 2108 O O . LEU A 1 280 ? 14.329 6.905 -5.917 1.00 96.69 280 LEU A O 1
ATOM 2112 N N . ASP A 1 281 ? 13.852 7.193 -3.747 1.00 94.56 281 ASP A N 1
ATOM 2113 C CA . ASP A 1 281 ? 14.832 8.259 -3.476 1.00 94.56 281 ASP A CA 1
ATOM 2114 C C . ASP A 1 281 ? 16.119 7.793 -2.781 1.00 94.56 281 ASP A C 1
ATOM 2116 O O . ASP A 1 281 ? 17.039 8.585 -2.571 1.00 94.56 281 ASP A O 1
ATOM 2120 N N . ASN A 1 282 ? 16.230 6.507 -2.452 1.00 93.69 282 ASN A N 1
ATOM 2121 C CA . ASN A 1 282 ? 17.450 5.969 -1.871 1.00 93.69 282 ASN A CA 1
ATOM 2122 C C . ASN A 1 282 ? 18.515 5.721 -2.955 1.00 93.69 282 ASN A C 1
ATOM 2124 O O . ASN A 1 282 ? 18.522 4.686 -3.626 1.00 93.69 282 ASN A O 1
ATOM 2128 N N . SER A 1 283 ? 19.447 6.667 -3.079 1.00 91.88 283 SER A N 1
ATOM 2129 C CA . SER A 1 283 ? 20.528 6.671 -4.075 1.00 91.88 283 SER A CA 1
ATOM 2130 C C . SER A 1 283 ? 21.552 5.541 -3.928 1.00 91.88 283 SER A C 1
ATOM 2132 O O . SER A 1 283 ? 22.339 5.318 -4.845 1.00 91.88 283 SER A O 1
ATOM 2134 N N . ALA A 1 284 ? 21.544 4.790 -2.821 1.00 94.00 284 ALA A N 1
ATOM 2135 C CA . ALA A 1 284 ? 22.432 3.642 -2.650 1.00 94.00 284 ALA A CA 1
ATOM 2136 C C . ALA A 1 284 ? 22.069 2.459 -3.573 1.00 94.00 284 ALA A C 1
ATOM 2138 O O . ALA A 1 284 ? 22.899 1.576 -3.794 1.00 94.00 284 ALA A O 1
ATOM 2139 N N . TYR A 1 285 ? 20.852 2.426 -4.127 1.00 93.75 285 TYR A N 1
ATOM 2140 C CA . TYR A 1 285 ? 20.363 1.323 -4.958 1.00 93.75 285 TYR A CA 1
ATOM 2141 C C . TYR A 1 285 ? 20.531 1.582 -6.463 1.00 93.75 285 TYR A C 1
ATOM 2143 O O . TYR A 1 285 ? 19.554 1.809 -7.182 1.00 93.75 285 TYR A O 1
ATOM 2151 N N . ASN A 1 286 ? 21.767 1.486 -6.959 1.00 92.31 286 ASN A N 1
ATOM 2152 C CA . ASN A 1 286 ? 22.044 1.509 -8.400 1.00 92.31 286 ASN A CA 1
ATOM 2153 C C . ASN A 1 286 ? 21.753 0.144 -9.070 1.00 92.31 286 ASN A C 1
ATOM 2155 O O . ASN A 1 286 ? 21.875 -0.910 -8.443 1.00 92.31 286 ASN A O 1
ATOM 2159 N N . SER A 1 287 ? 21.388 0.154 -10.355 1.00 95.44 287 SER A N 1
ATOM 2160 C CA . SER A 1 287 ? 21.062 -1.037 -11.150 1.00 95.44 287 SER A CA 1
ATOM 2161 C C . SER A 1 287 ? 22.213 -1.413 -12.089 1.00 95.44 287 SER A C 1
ATOM 2163 O O . SER A 1 287 ? 22.357 -0.856 -13.176 1.00 95.44 287 SER A O 1
ATOM 2165 N N . LEU A 1 288 ? 23.014 -2.411 -11.703 1.00 93.31 288 LEU A N 1
ATOM 2166 C CA . LEU A 1 288 ? 24.083 -2.984 -12.545 1.00 93.31 288 LEU A CA 1
ATOM 2167 C C . LEU A 1 288 ? 23.673 -4.304 -13.226 1.00 93.31 288 LEU A C 1
ATOM 2169 O O . LEU A 1 288 ? 24.288 -4.729 -14.217 1.00 93.31 288 LEU A O 1
ATOM 2173 N N . THR A 1 289 ? 22.635 -4.943 -12.680 1.00 94.81 289 THR A N 1
ATOM 2174 C CA . THR A 1 289 ? 22.039 -6.211 -13.113 1.00 94.81 289 THR A CA 1
ATOM 2175 C C . THR A 1 289 ? 20.511 -6.135 -12.975 1.00 94.81 289 THR A C 1
ATOM 2177 O O . THR A 1 289 ? 20.032 -5.359 -12.151 1.00 94.81 289 THR A O 1
ATOM 2180 N N . PRO A 1 290 ? 19.727 -6.952 -13.708 1.00 95.75 290 PRO A N 1
ATOM 2181 C CA . PRO A 1 290 ? 18.260 -6.907 -13.639 1.00 95.75 290 PRO A CA 1
ATOM 2182 C C . PRO A 1 290 ? 17.644 -7.238 -12.271 1.00 95.75 290 PRO A C 1
ATOM 2184 O O . PRO A 1 290 ? 16.457 -7.009 -12.076 1.00 95.75 290 PRO A O 1
ATOM 2187 N N . SER A 1 291 ? 18.411 -7.801 -11.332 1.00 95.69 291 SER A N 1
ATOM 2188 C CA . SER A 1 291 ? 17.943 -8.185 -9.993 1.00 95.69 291 SER A CA 1
ATOM 2189 C C . SER A 1 291 ? 18.337 -7.189 -8.895 1.00 95.69 291 SER A C 1
ATOM 2191 O O . SER A 1 291 ? 18.226 -7.511 -7.713 1.00 95.69 291 SER A O 1
ATOM 2193 N N . GLN A 1 292 ? 18.861 -6.017 -9.258 1.00 94.69 292 GLN A N 1
ATOM 2194 C CA . GLN A 1 292 ? 19.334 -4.985 -8.333 1.00 94.69 292 GLN A CA 1
ATOM 2195 C C . GLN A 1 292 ? 18.847 -3.604 -8.775 1.00 94.69 292 GLN A C 1
ATOM 2197 O O . GLN A 1 292 ? 18.633 -3.367 -9.958 1.00 94.69 292 GLN A O 1
ATOM 2202 N N . GLY A 1 293 ? 18.726 -2.681 -7.822 1.00 95.56 293 GLY A N 1
ATOM 2203 C CA . GLY A 1 293 ? 18.336 -1.295 -8.071 1.00 95.56 293 GLY A CA 1
ATOM 2204 C C . GLY A 1 293 ? 17.106 -0.876 -7.274 1.00 95.56 293 GLY A C 1
ATOM 2205 O O . GLY A 1 293 ? 16.476 -1.691 -6.601 1.00 95.56 293 GLY A O 1
ATOM 2206 N N . ALA A 1 294 ? 16.779 0.415 -7.332 1.00 96.50 294 ALA A N 1
ATOM 2207 C CA . ALA A 1 294 ? 15.628 0.974 -6.625 1.00 96.50 294 ALA A CA 1
ATOM 2208 C C . ALA A 1 294 ? 14.283 0.458 -7.179 1.00 96.50 294 ALA A C 1
ATOM 2210 O O . ALA A 1 294 ? 13.332 0.270 -6.424 1.00 96.50 294 ALA A O 1
ATOM 2211 N N . LEU A 1 295 ? 14.221 0.190 -8.489 1.00 96.56 295 LEU A N 1
ATOM 2212 C CA . LEU A 1 295 ? 13.116 -0.494 -9.160 1.00 96.56 295 LEU A CA 1
ATOM 2213 C C . LEU A 1 295 ? 13.646 -1.780 -9.800 1.00 96.56 295 LEU A C 1
ATOM 2215 O O . LEU A 1 295 ? 14.502 -1.724 -10.678 1.00 96.56 295 LEU A O 1
ATOM 2219 N N . VAL A 1 296 ? 13.109 -2.926 -9.383 1.00 96.88 296 VAL A N 1
ATOM 2220 C CA . VAL A 1 296 ? 13.424 -4.246 -9.944 1.00 96.88 296 VAL A CA 1
ATOM 2221 C C . VAL A 1 296 ? 12.139 -4.857 -10.483 1.00 96.88 296 VAL A C 1
ATOM 2223 O O . VAL A 1 296 ? 11.154 -4.977 -9.755 1.00 96.88 296 VAL A O 1
ATOM 2226 N N . VAL A 1 297 ? 12.145 -5.253 -11.756 1.00 96.81 297 VAL A N 1
ATOM 2227 C CA . VAL A 1 297 ? 10.976 -5.819 -12.439 1.00 96.81 297 VAL A CA 1
ATOM 2228 C C . VAL A 1 297 ? 11.383 -7.131 -13.099 1.00 96.81 297 VAL A C 1
ATOM 2230 O O . VAL A 1 297 ? 12.259 -7.150 -13.954 1.00 96.81 297 VAL A O 1
ATOM 2233 N N . ALA A 1 298 ? 10.753 -8.235 -12.689 1.00 95.88 298 ALA A N 1
ATOM 2234 C CA . ALA A 1 298 ? 11.027 -9.557 -13.260 1.00 95.88 298 ALA A CA 1
ATOM 2235 C C . ALA A 1 298 ? 10.401 -9.749 -14.656 1.00 95.88 298 ALA A C 1
ATOM 2237 O O . ALA A 1 298 ? 10.892 -10.548 -15.448 1.00 95.88 298 ALA A O 1
ATOM 2238 N N . GLY A 1 299 ? 9.300 -9.040 -14.933 1.00 95.88 299 GLY A N 1
ATOM 2239 C CA . GLY A 1 299 ? 8.626 -9.010 -16.232 1.00 95.88 299 GLY A CA 1
ATOM 2240 C C . GLY A 1 299 ? 9.048 -7.822 -17.103 1.00 95.88 299 GLY A C 1
ATOM 2241 O O . GLY A 1 299 ? 10.090 -7.209 -16.896 1.00 95.88 299 GLY A O 1
ATOM 2242 N N . GLY A 1 300 ? 8.210 -7.481 -18.084 1.00 95.88 300 GLY A N 1
ATOM 2243 C CA . GLY A 1 300 ? 8.404 -6.298 -18.924 1.00 95.88 300 GLY A CA 1
ATOM 2244 C C . GLY A 1 300 ? 7.968 -4.999 -18.241 1.00 95.88 300 GLY A C 1
ATOM 2245 O O . GLY A 1 300 ? 7.151 -5.004 -17.321 1.00 95.88 300 GLY A O 1
ATOM 2246 N N . VAL A 1 301 ? 8.478 -3.874 -18.741 1.00 97.56 301 VAL A N 1
ATOM 2247 C CA . VAL A 1 301 ? 8.068 -2.528 -18.324 1.00 97.56 301 VAL A CA 1
ATOM 2248 C C . VAL A 1 301 ? 7.470 -1.806 -19.528 1.00 97.56 301 VAL A C 1
ATOM 2250 O O . VAL A 1 301 ? 8.149 -1.603 -20.531 1.00 97.56 301 VAL A O 1
ATOM 2253 N N . GLY A 1 302 ? 6.197 -1.417 -19.437 1.00 97.75 302 GLY A N 1
ATOM 2254 C CA . GLY A 1 302 ? 5.541 -0.573 -20.435 1.00 97.75 302 GLY A CA 1
ATOM 2255 C C . GLY A 1 302 ? 5.581 0.893 -20.016 1.00 97.75 302 GLY A C 1
ATOM 2256 O O . GLY A 1 302 ? 5.090 1.234 -18.942 1.00 97.75 302 GLY A O 1
ATOM 2257 N N . ILE A 1 303 ? 6.124 1.769 -20.865 1.00 97.56 303 ILE A N 1
ATOM 2258 C CA . ILE A 1 303 ? 6.134 3.218 -20.636 1.00 97.56 303 ILE A CA 1
ATOM 2259 C C . ILE A 1 303 ? 5.448 3.909 -21.818 1.00 97.56 303 ILE A C 1
ATOM 2261 O O . ILE A 1 303 ? 5.970 3.929 -22.925 1.00 97.56 303 ILE A O 1
ATOM 2265 N N . GLY A 1 304 ? 4.267 4.488 -21.587 1.00 97.50 304 GLY A N 1
ATOM 2266 C CA . GLY A 1 304 ? 3.490 5.163 -22.640 1.00 97.50 304 GLY A CA 1
ATOM 2267 C C . GLY A 1 304 ? 3.934 6.598 -22.953 1.00 97.50 304 GLY A C 1
ATOM 2268 O O . GLY A 1 304 ? 3.328 7.262 -23.790 1.00 97.50 304 GLY A O 1
ATOM 2269 N N . ARG A 1 305 ? 4.937 7.115 -22.238 1.00 97.94 305 ARG A N 1
ATOM 2270 C CA . ARG A 1 305 ? 5.505 8.463 -22.402 1.00 97.94 305 ARG A CA 1
ATOM 2271 C C . ARG A 1 305 ? 7.038 8.385 -22.387 1.00 97.94 305 ARG A C 1
ATOM 2273 O O . ARG A 1 305 ? 7.611 7.314 -22.531 1.00 97.94 305 ARG A O 1
ATOM 2280 N N . ASN A 1 306 ? 7.707 9.522 -22.233 1.00 97.38 306 ASN A N 1
ATOM 2281 C CA . ASN A 1 306 ? 9.163 9.601 -22.287 1.00 97.38 306 ASN A CA 1
ATOM 2282 C C . ASN A 1 306 ? 9.823 8.977 -21.047 1.00 97.38 306 ASN A C 1
ATOM 2284 O O . ASN A 1 306 ? 9.303 9.090 -19.936 1.00 97.38 306 ASN A O 1
ATOM 2288 N N . VAL A 1 307 ? 11.011 8.405 -21.246 1.00 97.44 307 VAL A N 1
ATOM 2289 C CA . VAL A 1 307 ? 11.940 7.995 -20.185 1.00 97.44 307 VAL A CA 1
ATOM 2290 C C . VAL A 1 307 ? 13.166 8.901 -20.255 1.00 97.44 307 VAL A C 1
ATOM 2292 O O . VAL A 1 307 ? 13.727 9.089 -21.332 1.00 97.44 307 VAL A O 1
ATOM 2295 N N . THR A 1 308 ? 13.593 9.434 -19.112 1.00 97.81 308 THR A N 1
ATOM 2296 C CA . THR A 1 308 ? 14.846 10.188 -18.979 1.00 97.81 308 THR A CA 1
ATOM 2297 C C . THR A 1 308 ? 15.780 9.428 -18.050 1.00 97.81 308 THR A C 1
ATOM 2299 O O . THR A 1 308 ? 15.371 9.036 -16.959 1.00 97.81 308 THR A O 1
ATOM 2302 N N . ILE A 1 309 ? 17.030 9.240 -18.469 1.00 96.94 309 ILE A N 1
ATOM 2303 C CA . ILE A 1 309 ? 18.054 8.510 -17.715 1.00 96.94 309 ILE A CA 1
ATOM 2304 C C . ILE A 1 309 ? 19.195 9.483 -17.430 1.00 96.94 309 ILE A C 1
ATOM 2306 O O . ILE A 1 309 ? 19.713 10.109 -18.350 1.00 96.94 309 ILE A O 1
ATOM 2310 N N . GLY A 1 310 ? 19.538 9.651 -16.150 1.00 95.12 310 GLY A N 1
ATOM 2311 C CA . GLY A 1 310 ? 20.604 10.567 -15.733 1.00 95.12 310 GLY A CA 1
ATOM 2312 C C . GLY A 1 310 ? 22.014 10.030 -15.996 1.00 95.12 310 GLY A C 1
ATOM 2313 O O . GLY A 1 310 ? 22.925 10.814 -16.233 1.00 95.12 310 GLY A O 1
ATOM 2314 N N . GLU A 1 311 ? 22.176 8.704 -15.970 1.00 94.75 311 GLU A N 1
ATOM 2315 C CA . GLU A 1 311 ? 23.435 8.007 -16.254 1.00 94.75 311 GLU A CA 1
ATOM 2316 C C . GLU A 1 311 ? 23.287 7.099 -17.493 1.00 94.75 311 GLU A C 1
ATOM 2318 O O . GLU A 1 311 ? 22.819 7.534 -18.542 1.00 94.75 311 GLU A O 1
ATOM 2323 N N . ASN A 1 312 ? 23.679 5.828 -17.389 1.00 94.31 312 ASN A N 1
ATOM 2324 C CA . ASN A 1 312 ? 23.754 4.899 -18.509 1.00 94.31 312 ASN A CA 1
ATOM 2325 C C . ASN A 1 312 ? 22.481 4.051 -18.648 1.00 94.31 312 ASN A C 1
ATOM 2327 O O . ASN A 1 312 ? 21.905 3.604 -17.656 1.00 94.31 312 ASN A O 1
ATOM 2331 N N . LEU A 1 313 ? 22.106 3.737 -19.891 1.00 95.69 313 LEU A N 1
ATOM 2332 C CA . LEU A 1 313 ? 21.168 2.660 -20.209 1.00 95.69 313 LEU A CA 1
ATOM 2333 C C . LEU A 1 313 ? 21.958 1.405 -20.589 1.00 95.69 313 LEU A C 1
ATOM 2335 O O . LEU A 1 313 ? 22.653 1.394 -21.601 1.00 95.69 313 LEU A O 1
ATOM 2339 N N . LYS A 1 314 ? 21.832 0.336 -19.801 1.00 95.50 314 LYS A N 1
ATOM 2340 C CA . LYS A 1 314 ? 22.430 -0.968 -20.108 1.00 95.50 314 LYS A CA 1
ATOM 2341 C C . LYS A 1 314 ? 21.355 -1.930 -20.599 1.00 95.50 314 LYS A C 1
ATOM 2343 O O . LYS A 1 314 ? 20.454 -2.280 -19.841 1.00 95.50 314 LYS A O 1
ATOM 2348 N N . VAL A 1 315 ? 21.484 -2.402 -21.836 1.00 96.44 315 VAL A N 1
ATOM 2349 C CA . VAL A 1 315 ? 20.587 -3.406 -22.426 1.00 96.44 315 VAL A CA 1
ATOM 2350 C C . VAL A 1 315 ? 21.400 -4.663 -22.715 1.00 96.44 315 VAL A C 1
ATOM 2352 O O . VAL A 1 315 ? 22.374 -4.611 -23.453 1.00 96.44 315 VAL A O 1
ATOM 2355 N N . LEU A 1 316 ? 21.038 -5.785 -22.087 1.00 95.38 316 LEU A N 1
ATOM 2356 C CA . LEU A 1 316 ? 21.748 -7.060 -22.274 1.00 95.38 316 LEU A CA 1
ATOM 2357 C C . LEU A 1 316 ? 21.372 -7.763 -23.588 1.00 95.38 316 LEU A C 1
ATOM 2359 O O . LEU A 1 316 ? 22.142 -8.574 -24.088 1.00 95.38 316 LEU A O 1
ATOM 2363 N N . GLY A 1 317 ? 20.174 -7.483 -24.106 1.00 94.81 317 GLY A N 1
ATOM 2364 C CA . GLY A 1 317 ? 19.689 -7.983 -25.392 1.00 94.81 317 GLY A CA 1
ATOM 2365 C C . GLY A 1 317 ? 19.691 -6.909 -26.480 1.00 94.81 317 GLY A C 1
ATOM 2366 O O . GLY A 1 317 ? 20.193 -5.802 -26.295 1.00 94.81 317 GLY A O 1
ATOM 2367 N N . SER A 1 318 ? 19.077 -7.222 -27.619 1.00 94.75 318 SER A N 1
ATOM 2368 C CA . SER A 1 318 ? 18.865 -6.265 -28.708 1.00 94.75 318 SER A CA 1
ATOM 2369 C C . SER A 1 318 ? 17.851 -5.180 -28.331 1.00 94.75 318 SER A C 1
ATOM 2371 O O . SER A 1 318 ? 16.837 -5.473 -27.697 1.00 94.75 318 SER A O 1
ATOM 2373 N N . SER A 1 319 ? 18.069 -3.952 -28.803 1.00 96.75 319 SER A N 1
ATOM 2374 C CA . SER A 1 319 ? 17.078 -2.866 -28.755 1.00 96.75 319 SER A CA 1
ATOM 2375 C C . SER A 1 319 ? 16.470 -2.643 -30.140 1.00 96.75 319 SER A C 1
ATOM 2377 O O . SER A 1 319 ? 17.188 -2.685 -31.134 1.00 96.75 319 SER A O 1
ATOM 2379 N N . THR A 1 320 ? 15.161 -2.397 -30.215 1.00 97.44 320 THR A N 1
ATOM 2380 C CA . THR A 1 320 ? 14.461 -2.018 -31.456 1.00 97.44 320 THR A CA 1
ATOM 2381 C C . THR A 1 320 ? 13.880 -0.619 -31.295 1.00 97.44 320 THR A C 1
ATOM 2383 O O . THR A 1 320 ? 13.218 -0.343 -30.297 1.00 97.44 320 THR A O 1
ATOM 2386 N N . PHE A 1 321 ? 14.105 0.250 -32.280 1.00 96.31 321 PHE A N 1
ATOM 2387 C CA . PHE A 1 321 ? 13.531 1.592 -32.343 1.00 96.31 321 PHE A CA 1
ATOM 2388 C C . PHE A 1 321 ? 12.738 1.720 -33.644 1.00 96.31 321 PHE A C 1
ATOM 2390 O O . PHE A 1 321 ? 13.314 1.673 -34.726 1.00 96.31 321 PHE A O 1
ATOM 2397 N N . GLU A 1 322 ? 11.415 1.846 -33.545 1.00 96.56 322 GLU A N 1
ATOM 2398 C CA . GLU A 1 322 ? 10.539 1.948 -34.725 1.00 96.56 322 GLU A CA 1
ATOM 2399 C C . GLU A 1 322 ? 10.596 3.334 -35.387 1.00 96.56 322 GLU A C 1
ATOM 2401 O O . GLU A 1 322 ? 10.315 3.477 -36.576 1.00 96.56 322 GLU A O 1
ATOM 2406 N N . GLY A 1 323 ? 10.953 4.363 -34.612 1.00 95.56 323 GLY A N 1
ATOM 2407 C CA . GLY A 1 323 ? 11.112 5.736 -35.082 1.00 95.56 323 GLY A CA 1
ATOM 2408 C C . GLY A 1 323 ? 12.577 6.139 -35.296 1.00 95.56 323 GLY A C 1
ATOM 2409 O O . GLY A 1 323 ? 13.491 5.403 -34.924 1.00 95.56 323 GLY A O 1
ATOM 2410 N N . PRO A 1 324 ? 12.819 7.340 -35.854 1.00 94.38 324 PRO A N 1
ATOM 2411 C CA . PRO A 1 324 ? 14.166 7.874 -36.017 1.00 94.38 324 PRO A CA 1
ATOM 2412 C C . PRO A 1 324 ? 14.899 8.020 -34.679 1.00 94.38 324 PRO A C 1
ATOM 2414 O O . PRO A 1 324 ? 14.350 8.543 -33.709 1.00 94.38 324 PRO A O 1
ATOM 2417 N N . THR A 1 325 ? 16.170 7.628 -34.655 1.00 95.81 325 THR A N 1
ATOM 2418 C CA . THR A 1 325 ? 17.056 7.768 -33.495 1.00 95.81 325 THR A CA 1
ATOM 2419 C C . THR A 1 325 ? 18.067 8.888 -33.728 1.00 95.81 325 THR A C 1
ATOM 2421 O O . THR A 1 325 ? 18.763 8.890 -34.742 1.00 95.81 325 THR A O 1
ATOM 2424 N N . SER A 1 326 ? 18.183 9.823 -32.783 1.00 95.56 326 SER A N 1
ATOM 2425 C CA . SER A 1 326 ? 19.190 10.893 -32.810 1.00 95.56 326 SER A CA 1
ATOM 2426 C C . SER A 1 326 ? 20.232 10.655 -31.722 1.00 95.56 326 SER A C 1
ATOM 2428 O O . SER A 1 326 ? 19.877 10.527 -30.552 1.00 95.56 326 SER A O 1
ATOM 2430 N N . MET A 1 327 ? 21.513 10.632 -32.093 1.00 95.31 327 MET A N 1
ATOM 2431 C CA . MET A 1 327 ? 22.642 10.421 -31.180 1.00 95.31 327 MET A CA 1
ATOM 2432 C C . MET A 1 327 ? 23.741 11.442 -31.481 1.00 95.31 327 MET A C 1
ATOM 2434 O O . MET A 1 327 ? 24.057 11.676 -32.646 1.00 95.31 327 MET A O 1
ATOM 2438 N N . SER A 1 328 ? 24.339 12.042 -30.448 1.00 96.50 328 SER A N 1
ATOM 2439 C CA . SER A 1 328 ? 25.478 12.961 -30.621 1.00 96.50 328 SER A CA 1
ATOM 2440 C C . SER A 1 328 ? 26.735 12.225 -31.087 1.00 96.50 328 SER A C 1
ATOM 2442 O O . SER A 1 328 ? 27.483 12.724 -31.924 1.00 96.50 328 SER A O 1
ATOM 2444 N N . THR A 1 329 ? 26.952 11.031 -30.538 1.00 96.19 329 THR A N 1
ATOM 2445 C CA . THR A 1 329 ? 28.037 10.112 -30.880 1.00 96.19 329 THR A CA 1
ATOM 2446 C C . THR A 1 329 ? 27.493 8.692 -30.848 1.00 96.19 329 THR A C 1
ATOM 2448 O O . THR A 1 329 ? 26.725 8.350 -29.948 1.00 96.19 329 THR A O 1
ATOM 2451 N N . LEU A 1 330 ? 27.905 7.872 -31.810 1.00 95.62 330 LEU A N 1
ATOM 2452 C CA . LEU A 1 330 ? 27.666 6.435 -31.826 1.00 95.62 330 LEU A CA 1
ATOM 2453 C C . LEU A 1 330 ? 29.032 5.753 -31.839 1.00 95.62 330 LEU A C 1
ATOM 2455 O O . LEU A 1 330 ? 29.799 5.957 -32.778 1.00 95.62 330 LEU A O 1
ATOM 2459 N N . ASP A 1 331 ? 29.322 4.997 -30.787 1.00 95.69 331 ASP A N 1
ATOM 2460 C CA . ASP A 1 331 ? 30.508 4.150 -30.685 1.00 95.69 331 ASP A CA 1
ATOM 2461 C C . ASP A 1 331 ? 30.067 2.688 -30.805 1.00 95.69 331 ASP A C 1
ATOM 2463 O O . ASP A 1 331 ? 29.080 2.285 -30.186 1.00 95.69 331 ASP A O 1
ATOM 2467 N N . LEU A 1 332 ? 30.751 1.928 -31.654 1.00 95.19 332 LEU A N 1
ATOM 2468 C CA . LEU A 1 332 ? 30.454 0.530 -31.958 1.00 95.19 332 LEU A CA 1
ATOM 2469 C C . LEU A 1 332 ? 31.763 -0.245 -31.840 1.00 95.19 332 LEU A C 1
ATOM 2471 O O . LEU A 1 332 ? 32.667 -0.064 -32.653 1.00 95.19 332 LEU A O 1
ATOM 2475 N N . ASP A 1 333 ? 31.853 -1.112 -30.839 1.00 93.56 333 ASP A N 1
ATOM 2476 C CA . ASP A 1 333 ? 33.049 -1.894 -30.511 1.00 93.56 333 ASP A CA 1
ATOM 2477 C C . ASP A 1 333 ? 33.032 -3.313 -31.102 1.00 93.56 333 ASP A C 1
ATOM 2479 O O . ASP A 1 333 ? 33.979 -4.081 -30.918 1.00 93.56 333 ASP A O 1
ATOM 2483 N N . GLY A 1 334 ? 31.972 -3.662 -31.838 1.00 93.19 334 GLY A N 1
ATOM 2484 C CA . GLY A 1 334 ? 31.879 -4.919 -32.570 1.00 93.19 334 GLY A CA 1
ATOM 2485 C C . GLY A 1 334 ? 33.049 -5.079 -33.544 1.00 93.19 334 GLY A C 1
ATOM 2486 O O . GLY A 1 334 ? 33.347 -4.186 -34.335 1.00 93.19 334 GLY A O 1
ATOM 2487 N N . THR A 1 335 ? 33.711 -6.234 -33.502 1.00 93.00 335 THR A N 1
ATOM 2488 C CA . THR A 1 335 ? 34.919 -6.514 -34.299 1.00 93.00 335 THR A CA 1
ATOM 2489 C C . THR A 1 335 ? 34.639 -7.298 -35.580 1.00 93.00 335 THR A C 1
ATOM 2491 O O . THR A 1 335 ? 35.560 -7.568 -36.353 1.00 93.00 335 THR A O 1
ATOM 2494 N N . ASP A 1 336 ? 33.378 -7.651 -35.828 1.00 92.12 336 ASP A N 1
ATOM 2495 C CA . ASP A 1 336 ? 32.981 -8.422 -36.999 1.00 92.12 336 ASP A CA 1
ATOM 2496 C C . ASP A 1 336 ? 33.138 -7.596 -38.281 1.00 92.12 336 ASP A C 1
ATOM 2498 O O . ASP A 1 336 ? 32.477 -6.572 -38.490 1.00 92.12 336 ASP A O 1
ATOM 2502 N N . GLN A 1 337 ? 34.006 -8.079 -39.170 1.00 86.81 337 GLN A N 1
ATOM 2503 C CA . GLN A 1 337 ? 34.208 -7.517 -40.500 1.00 86.81 337 GLN A CA 1
ATOM 2504 C C . GLN A 1 337 ? 32.942 -7.688 -41.351 1.00 86.81 337 GLN A C 1
ATOM 2506 O O . GLN A 1 337 ? 32.418 -8.794 -41.488 1.00 86.81 337 GLN A O 1
ATOM 2511 N N . SER A 1 338 ? 32.500 -6.609 -42.000 1.00 88.12 338 SER A N 1
ATOM 2512 C CA . SER A 1 338 ? 31.448 -6.688 -43.017 1.00 88.12 338 SER A CA 1
ATOM 2513 C C . SER A 1 338 ? 32.000 -7.317 -44.302 1.00 88.12 338 SER A C 1
ATOM 2515 O O . SER A 1 338 ? 32.963 -6.810 -44.890 1.00 88.12 338 SER A O 1
ATOM 2517 N N . ASN A 1 339 ? 31.408 -8.440 -44.720 1.00 81.25 339 ASN A N 1
ATOM 2518 C CA . ASN A 1 339 ? 31.742 -9.142 -45.969 1.00 81.25 339 ASN A CA 1
ATOM 2519 C C . ASN A 1 339 ? 30.619 -9.030 -47.015 1.00 81.25 339 ASN A C 1
ATOM 2521 O O . ASN A 1 339 ? 30.863 -9.219 -48.206 1.00 81.25 339 ASN A O 1
ATOM 2525 N N . ASP A 1 340 ? 29.407 -8.696 -46.570 1.00 80.06 340 ASP A N 1
ATOM 2526 C CA . ASP A 1 340 ? 28.217 -8.444 -47.378 1.00 80.06 340 ASP A CA 1
ATOM 2527 C C . ASP A 1 340 ? 27.327 -7.385 -46.699 1.00 80.06 340 ASP A C 1
ATOM 2529 O O . ASP A 1 340 ? 27.597 -6.940 -45.584 1.00 80.06 340 ASP A O 1
ATOM 2533 N N . ILE A 1 341 ? 26.236 -6.985 -47.357 1.00 82.25 341 ILE A N 1
ATOM 2534 C CA . ILE A 1 341 ? 25.323 -5.941 -46.856 1.00 82.25 341 ILE A CA 1
ATOM 2535 C C . ILE A 1 341 ? 24.517 -6.346 -45.606 1.00 82.25 341 ILE A C 1
ATOM 2537 O O . ILE A 1 341 ? 23.784 -5.522 -45.062 1.00 82.25 341 ILE A O 1
ATOM 2541 N N . THR A 1 342 ? 24.605 -7.605 -45.174 1.00 87.81 342 THR A N 1
ATOM 2542 C CA . THR A 1 342 ? 23.838 -8.171 -44.054 1.00 87.81 342 THR A CA 1
ATOM 2543 C C . THR A 1 342 ? 24.699 -8.547 -42.848 1.00 87.81 342 THR A C 1
ATOM 2545 O O . THR A 1 342 ? 24.157 -9.008 -41.846 1.00 87.81 342 THR A O 1
ATOM 2548 N N . SER A 1 343 ? 26.019 -8.346 -42.915 1.00 88.12 343 SER A N 1
ATOM 2549 C CA . SER A 1 343 ? 26.978 -8.765 -41.889 1.00 88.12 343 SER A CA 1
ATOM 2550 C C . SER A 1 343 ? 27.917 -7.641 -41.453 1.00 88.12 343 SER A C 1
ATOM 2552 O O . SER A 1 343 ? 28.152 -6.671 -42.178 1.00 88.12 343 SER A O 1
ATOM 2554 N N . GLY A 1 344 ? 28.492 -7.814 -40.263 1.00 90.69 344 GLY A N 1
ATOM 2555 C CA . GLY A 1 344 ? 29.452 -6.902 -39.648 1.00 90.69 344 GLY A CA 1
ATOM 2556 C C . GLY A 1 344 ? 28.860 -6.080 -38.502 1.00 90.69 344 GLY A C 1
ATOM 2557 O O . GLY A 1 344 ? 27.666 -6.149 -38.215 1.00 90.69 344 GLY A O 1
ATOM 2558 N N . ALA A 1 345 ? 29.713 -5.290 -37.849 1.00 92.62 345 ALA A N 1
ATOM 2559 C CA . ALA A 1 345 ? 29.353 -4.512 -36.659 1.00 92.62 345 ALA A CA 1
ATOM 2560 C C . ALA A 1 345 ? 28.328 -3.385 -36.909 1.00 92.62 345 ALA A C 1
ATOM 2562 O O . ALA A 1 345 ? 27.546 -3.050 -36.022 1.00 92.62 345 ALA A O 1
ATOM 2563 N N . LEU A 1 346 ? 28.310 -2.807 -38.116 1.00 93.75 346 LEU A N 1
ATOM 2564 C CA . LEU A 1 346 ? 27.312 -1.828 -38.550 1.00 93.75 346 LEU A CA 1
ATOM 2565 C C . LEU A 1 346 ? 26.734 -2.258 -39.895 1.00 93.75 346 LEU A C 1
ATOM 2567 O O . LEU A 1 346 ? 27.455 -2.339 -40.887 1.00 93.75 346 LEU A O 1
ATOM 2571 N N . THR A 1 347 ? 25.422 -2.465 -39.937 1.00 92.06 347 THR A N 1
ATOM 2572 C CA . THR A 1 347 ? 24.674 -2.709 -41.173 1.00 92.06 347 THR A CA 1
ATOM 2573 C C . THR A 1 347 ? 23.618 -1.624 -41.346 1.00 92.06 347 THR A C 1
ATOM 2575 O O . THR A 1 347 ? 22.938 -1.231 -40.397 1.00 92.06 347 THR A O 1
ATOM 2578 N N . VAL A 1 348 ? 23.494 -1.094 -42.563 1.00 92.56 348 VAL A N 1
ATOM 2579 C CA . VAL A 1 348 ? 22.516 -0.053 -42.900 1.00 92.56 348 VAL A CA 1
ATOM 2580 C C . VAL A 1 348 ? 21.849 -0.446 -44.209 1.00 92.56 348 VAL A C 1
ATOM 2582 O O . VAL A 1 348 ? 22.485 -0.448 -45.256 1.00 92.56 348 VAL A O 1
ATOM 2585 N N . ALA A 1 349 ? 20.562 -0.793 -44.151 1.00 90.19 349 ALA A N 1
ATOM 2586 C CA . ALA A 1 349 ? 19.805 -1.192 -45.341 1.00 90.19 349 ALA A CA 1
ATOM 2587 C C . ALA A 1 349 ? 19.523 -0.010 -46.292 1.00 90.19 349 ALA A C 1
ATOM 2589 O O . ALA A 1 349 ? 19.378 -0.200 -47.499 1.00 90.19 349 ALA A O 1
ATOM 2590 N N . GLY A 1 350 ? 19.410 1.203 -45.739 1.00 88.38 350 GLY A N 1
ATOM 2591 C CA . GLY A 1 350 ? 19.243 2.448 -46.489 1.00 88.38 350 GLY A CA 1
ATOM 2592 C C . GLY A 1 350 ? 20.572 3.091 -46.900 1.00 88.38 350 GLY A C 1
ATOM 2593 O O . GLY A 1 350 ? 21.630 2.472 -46.872 1.00 88.38 350 GLY A O 1
ATOM 2594 N N . GLY A 1 351 ? 20.520 4.369 -47.274 1.00 86.94 351 GLY A N 1
ATOM 2595 C CA . GLY A 1 351 ? 21.720 5.160 -47.545 1.00 86.94 351 GLY A CA 1
ATOM 2596 C C . GLY A 1 351 ? 22.369 5.701 -46.270 1.00 86.94 351 GLY A C 1
ATOM 2597 O O . GLY A 1 351 ? 21.689 5.967 -45.280 1.00 86.94 351 GLY A O 1
ATOM 2598 N N . VAL A 1 352 ? 23.680 5.933 -46.325 1.00 93.19 352 VAL A N 1
ATOM 2599 C CA . VAL A 1 352 ? 24.432 6.638 -45.279 1.00 93.19 352 VAL A CA 1
ATOM 2600 C C . VAL A 1 352 ? 24.815 8.020 -45.805 1.00 93.19 352 VAL A C 1
ATOM 2602 O O . VAL A 1 352 ? 25.549 8.137 -46.784 1.00 93.19 352 VAL A O 1
ATOM 2605 N N . GLY A 1 353 ? 24.304 9.076 -45.170 1.00 92.81 353 GLY A N 1
ATOM 2606 C CA . GLY A 1 353 ? 24.684 10.457 -45.468 1.00 92.81 353 GLY A CA 1
ATOM 2607 C C . GLY A 1 353 ? 25.855 10.902 -44.597 1.00 92.81 353 GLY A C 1
ATOM 2608 O O . GLY A 1 353 ? 25.770 10.835 -43.374 1.00 92.81 353 GLY A O 1
ATOM 2609 N N . ILE A 1 354 ? 26.934 11.390 -45.211 1.00 94.19 354 ILE A N 1
ATOM 2610 C CA . ILE A 1 354 ? 28.113 11.896 -44.496 1.00 94.19 354 ILE A CA 1
ATOM 2611 C C . ILE A 1 354 ? 28.402 13.307 -44.994 1.00 94.19 354 ILE A C 1
ATOM 2613 O O . ILE A 1 354 ? 28.803 13.507 -46.134 1.00 94.19 354 ILE A O 1
ATOM 2617 N N . VAL A 1 355 ? 28.156 14.296 -44.134 1.00 95.50 355 VAL A N 1
ATOM 2618 C CA . VAL A 1 355 ? 28.342 15.720 -44.474 1.00 95.50 355 VAL A CA 1
ATOM 2619 C C . VAL A 1 355 ? 29.819 16.121 -44.439 1.00 95.50 355 VAL A C 1
ATOM 2621 O O . VAL A 1 355 ? 30.244 17.013 -45.168 1.00 95.50 355 VAL A O 1
ATOM 2624 N N . LYS A 1 356 ? 30.604 15.482 -43.567 1.00 95.12 356 LYS A N 1
ATOM 2625 C CA . LYS A 1 356 ? 32.051 15.698 -43.443 1.00 95.12 356 LYS A CA 1
ATOM 2626 C C . LYS A 1 356 ? 32.814 14.568 -44.143 1.00 95.12 356 LYS A C 1
ATOM 2628 O O . LYS A 1 356 ? 32.306 13.938 -45.061 1.00 95.12 356 LYS A O 1
ATOM 2633 N N . GLN A 1 357 ? 34.054 14.328 -43.739 1.00 89.12 357 GLN A N 1
ATOM 2634 C CA . GLN A 1 357 ? 34.868 13.253 -44.292 1.00 89.12 357 GLN A CA 1
ATOM 2635 C C . GLN A 1 357 ? 34.534 11.918 -43.620 1.00 89.12 357 GLN A C 1
ATOM 2637 O O . GLN A 1 357 ? 34.311 11.864 -42.411 1.00 89.12 357 GLN A O 1
ATOM 2642 N N . MET A 1 358 ? 34.543 10.846 -44.409 1.00 93.06 358 MET A N 1
ATOM 2643 C CA . MET A 1 358 ? 34.648 9.478 -43.910 1.00 93.06 358 MET A CA 1
ATOM 2644 C C . MET A 1 358 ? 36.137 9.135 -43.775 1.00 93.06 358 MET A C 1
ATOM 2646 O O . MET A 1 358 ? 36.897 9.344 -44.719 1.00 93.06 358 MET A O 1
ATOM 2650 N N . HIS A 1 359 ? 36.551 8.599 -42.626 1.00 88.12 359 HIS A N 1
ATOM 2651 C CA . HIS A 1 359 ? 37.886 8.030 -42.441 1.00 88.12 359 HIS A CA 1
ATOM 2652 C C . HIS A 1 359 ? 37.772 6.512 -42.307 1.00 88.12 359 HIS A C 1
ATOM 2654 O O . HIS A 1 359 ? 37.029 6.025 -41.458 1.00 88.12 359 HIS A O 1
ATOM 2660 N N . VAL A 1 360 ? 38.506 5.773 -43.138 1.00 88.94 360 VAL A N 1
ATOM 2661 C CA . VAL A 1 360 ? 38.514 4.307 -43.139 1.00 88.94 360 VAL A CA 1
ATOM 2662 C C . VAL A 1 360 ? 39.945 3.851 -42.886 1.00 88.94 360 VAL A C 1
ATOM 2664 O O . VAL A 1 360 ? 40.819 4.090 -43.711 1.00 88.94 360 VAL A O 1
ATOM 2667 N N . GLY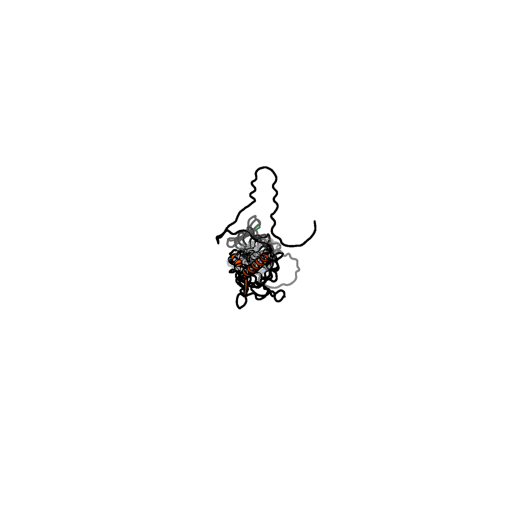 A 1 361 ? 40.186 3.217 -41.735 1.00 77.81 361 GLY A N 1
ATOM 2668 C CA . GLY A 1 361 ? 41.516 2.706 -41.378 1.00 77.81 361 GLY A CA 1
ATOM 2669 C C . GLY A 1 361 ? 41.941 1.469 -42.182 1.00 77.81 361 GLY A C 1
ATOM 2670 O O . GLY A 1 361 ? 43.126 1.161 -42.249 1.00 77.81 361 GLY A O 1
ATOM 2671 N N . GLY A 1 362 ? 40.978 0.768 -42.793 1.00 77.69 362 GLY A N 1
ATOM 2672 C CA . GLY A 1 362 ? 41.189 -0.365 -43.699 1.00 77.69 362 GLY A CA 1
ATOM 2673 C C . GLY A 1 362 ? 40.715 -0.077 -45.129 1.00 77.69 362 GLY A C 1
ATOM 2674 O O . GLY A 1 362 ? 40.735 1.057 -45.600 1.00 77.69 362 GLY A O 1
ATOM 2675 N N . THR A 1 363 ? 40.258 -1.109 -45.839 1.00 70.50 363 THR A N 1
ATOM 2676 C CA . THR A 1 363 ? 39.745 -0.977 -47.213 1.00 70.50 363 THR A CA 1
ATOM 2677 C C . THR A 1 363 ? 38.285 -0.516 -47.229 1.00 70.50 363 THR A C 1
ATOM 2679 O O . THR A 1 363 ? 37.421 -1.187 -46.668 1.00 70.50 363 THR A O 1
ATOM 2682 N N . ALA A 1 364 ? 37.985 0.570 -47.946 1.00 79.56 364 ALA A N 1
ATOM 2683 C CA . ALA A 1 364 ? 36.615 0.914 -48.323 1.00 79.56 364 ALA A CA 1
ATOM 2684 C C . ALA A 1 364 ? 36.192 0.070 -49.538 1.00 79.56 364 ALA A C 1
ATOM 2686 O O . ALA A 1 364 ? 36.782 0.184 -50.612 1.00 79.56 364 ALA A O 1
ATOM 2687 N N . ARG A 1 365 ? 35.192 -0.799 -49.368 1.00 69.38 365 ARG A N 1
ATOM 2688 C CA . ARG A 1 365 ? 34.607 -1.596 -50.455 1.00 69.38 365 ARG A CA 1
ATOM 2689 C C . ARG A 1 365 ? 33.285 -0.971 -50.890 1.00 69.38 365 ARG A C 1
ATOM 2691 O O . ARG A 1 365 ? 32.375 -0.842 -50.078 1.00 69.38 365 ARG A O 1
ATOM 2698 N N . PHE A 1 366 ? 33.170 -0.630 -52.169 1.00 74.12 366 PHE A N 1
ATOM 2699 C CA . PHE A 1 366 ? 31.916 -0.215 -52.794 1.00 74.12 366 PHE A CA 1
ATOM 2700 C C . PHE A 1 366 ? 31.477 -1.336 -53.742 1.00 74.12 366 PHE A C 1
ATOM 2702 O O . PHE A 1 366 ? 32.153 -1.604 -54.731 1.00 74.12 366 PHE A O 1
ATOM 2709 N N . GLY A 1 367 ? 30.393 -2.045 -53.424 1.00 60.53 367 GLY A N 1
ATOM 2710 C CA . GLY A 1 367 ? 29.906 -3.135 -54.270 1.00 60.53 367 GLY A CA 1
ATOM 2711 C C . GLY A 1 367 ? 28.543 -3.659 -53.833 1.00 60.53 367 GLY A C 1
ATOM 2712 O O . GLY A 1 367 ? 28.273 -3.801 -52.641 1.00 60.53 367 GLY A O 1
ATOM 2713 N N . LYS A 1 368 ? 27.678 -3.949 -54.807 1.00 54.19 368 LYS A N 1
ATOM 2714 C CA . LYS A 1 368 ? 26.489 -4.787 -54.624 1.00 54.19 368 LYS A CA 1
ATOM 2715 C C . LYS A 1 368 ? 26.860 -6.232 -54.950 1.00 54.19 368 LYS A C 1
ATOM 2717 O O . LYS A 1 368 ? 27.684 -6.483 -55.825 1.00 54.19 368 LYS A O 1
ATOM 2722 N N . GLY A 1 369 ? 26.180 -7.189 -54.323 1.00 53.19 369 GLY A N 1
ATOM 2723 C CA . GLY A 1 369 ? 26.000 -8.489 -54.962 1.00 53.19 369 GLY A CA 1
ATOM 2724 C C . GLY A 1 369 ? 25.384 -8.272 -56.350 1.00 53.19 369 GLY A C 1
ATOM 2725 O O . GLY A 1 369 ? 24.294 -7.719 -56.444 1.00 53.19 369 GLY A O 1
ATOM 2726 N N . SER A 1 370 ? 26.146 -8.633 -57.386 1.00 55.25 370 SER A N 1
ATOM 2727 C CA . SER A 1 370 ? 25.822 -8.710 -58.820 1.00 55.25 370 SER A CA 1
ATOM 2728 C C . SER A 1 370 ? 24.813 -7.693 -59.382 1.00 55.25 370 SER A C 1
ATOM 2730 O O . SER A 1 370 ? 23.610 -7.936 -59.368 1.00 55.25 370 SER A O 1
ATOM 2732 N N . PHE A 1 371 ? 25.328 -6.623 -59.996 1.00 48.78 371 PHE A N 1
ATOM 2733 C CA . PHE A 1 371 ? 24.752 -5.995 -61.197 1.00 48.78 371 PHE A CA 1
ATOM 2734 C C . PHE A 1 371 ? 25.876 -5.781 -62.233 1.00 48.78 371 PHE A C 1
ATOM 2736 O O . PHE A 1 371 ? 26.983 -6.245 -61.992 1.00 48.78 371 PHE A O 1
ATOM 2743 N N . ASN A 1 372 ? 25.605 -5.214 -63.413 1.00 56.12 372 ASN A N 1
ATOM 2744 C CA . ASN A 1 372 ? 26.551 -5.017 -64.522 1.00 56.12 372 ASN A CA 1
ATOM 2745 C C . ASN A 1 372 ? 26.416 -3.563 -65.052 1.00 56.12 372 ASN A C 1
ATOM 2747 O O . ASN A 1 372 ? 25.292 -3.069 -65.111 1.00 56.12 372 ASN A O 1
ATOM 2751 N N . GLU A 1 373 ? 27.522 -2.938 -65.505 1.00 51.53 373 GLU A N 1
ATOM 2752 C CA . GLU A 1 373 ? 28.101 -1.592 -65.167 1.00 51.53 373 GLU A CA 1
ATOM 2753 C C . GLU A 1 373 ? 29.083 -1.650 -63.960 1.00 51.53 373 GLU A C 1
ATOM 2755 O O . GLU A 1 373 ? 29.967 -0.807 -63.799 1.00 51.53 373 GLU A O 1
ATOM 2760 N N . ASP A 1 374 ? 29.023 -2.757 -63.213 1.00 48.38 374 ASP A N 1
ATOM 2761 C CA . ASP A 1 374 ? 29.736 -3.078 -61.970 1.00 48.38 374 ASP A CA 1
ATOM 2762 C C . ASP A 1 374 ? 31.094 -3.816 -62.106 1.00 48.38 374 ASP A C 1
ATOM 2764 O O . ASP A 1 374 ? 31.452 -4.614 -61.241 1.00 48.38 374 ASP A O 1
ATOM 2768 N N . ASN A 1 375 ? 31.907 -3.546 -63.132 1.00 51.66 375 ASN A N 1
ATOM 2769 C CA . ASN A 1 375 ? 33.338 -3.924 -63.074 1.00 51.66 375 ASN A CA 1
ATOM 2770 C C . ASN A 1 375 ? 34.229 -2.791 -62.544 1.00 51.66 375 ASN A C 1
ATOM 2772 O O . ASN A 1 375 ? 35.432 -2.979 -62.362 1.00 51.66 375 ASN A O 1
ATOM 2776 N N . TYR A 1 376 ? 33.648 -1.617 -62.283 1.00 53.53 376 TYR A N 1
ATOM 2777 C CA . TYR A 1 376 ? 34.358 -0.487 -61.707 1.00 53.53 376 TYR A CA 1
ATOM 2778 C C . TYR A 1 376 ? 34.041 -0.389 -60.209 1.00 53.53 376 TYR A C 1
ATOM 2780 O O . TYR A 1 376 ? 32.896 -0.117 -59.853 1.00 53.53 376 TYR A O 1
ATOM 2788 N N . PRO A 1 377 ? 35.034 -0.542 -59.313 1.00 58.34 377 PRO A N 1
ATOM 2789 C CA . PRO A 1 377 ? 34.835 -0.416 -57.865 1.00 58.34 377 PRO A CA 1
ATOM 2790 C C . PRO A 1 377 ? 34.483 1.017 -57.415 1.00 58.34 377 PRO A C 1
ATOM 2792 O O . PRO A 1 377 ? 34.283 1.259 -56.230 1.00 58.34 377 PRO A O 1
ATOM 2795 N N . MET A 1 378 ? 34.429 1.984 -58.338 1.00 70.94 378 MET A N 1
ATOM 2796 C CA . MET A 1 378 ? 34.044 3.372 -58.097 1.00 70.94 378 MET A CA 1
ATOM 2797 C C . MET A 1 378 ? 33.427 3.957 -59.372 1.00 70.94 378 MET A C 1
ATOM 2799 O O . MET A 1 378 ? 34.046 3.918 -60.433 1.00 70.94 378 MET A O 1
ATOM 2803 N N . ILE A 1 379 ? 32.233 4.543 -59.266 1.00 61.19 379 ILE A N 1
ATOM 2804 C CA . ILE A 1 379 ? 31.578 5.273 -60.360 1.00 61.19 379 ILE A CA 1
ATOM 2805 C C . ILE A 1 379 ? 31.437 6.738 -59.943 1.00 61.19 379 ILE A C 1
ATOM 2807 O O . ILE A 1 379 ? 30.827 7.044 -58.919 1.00 61.19 379 ILE A O 1
ATOM 2811 N N . VAL A 1 380 ? 31.972 7.656 -60.751 1.00 68.38 380 VAL A N 1
ATOM 2812 C CA . VAL A 1 380 ? 31.852 9.107 -60.544 1.00 68.38 380 VAL A CA 1
ATOM 2813 C C . VAL A 1 380 ? 30.925 9.684 -61.612 1.00 68.38 380 VAL A C 1
ATOM 2815 O O . VAL A 1 380 ? 31.295 9.754 -62.780 1.00 68.38 380 VAL A O 1
ATOM 2818 N N . ARG A 1 381 ? 29.714 10.107 -61.223 1.00 56.22 381 ARG A N 1
ATOM 2819 C CA . ARG A 1 381 ? 28.750 10.789 -62.108 1.00 56.22 381 ARG A CA 1
ATOM 2820 C C . ARG A 1 381 ? 28.681 12.270 -61.745 1.00 56.22 381 ARG A C 1
ATOM 2822 O O . ARG A 1 381 ? 28.040 12.636 -60.764 1.00 56.22 381 ARG A O 1
ATOM 2829 N N . GLY A 1 382 ? 29.353 13.112 -62.522 1.00 61.72 382 GLY A N 1
ATOM 2830 C CA . GLY A 1 382 ? 29.244 14.566 -62.405 1.00 61.72 382 GLY A CA 1
ATOM 2831 C C . GLY A 1 382 ? 28.345 15.163 -63.490 1.00 61.72 382 GLY A C 1
ATOM 2832 O O . GLY A 1 382 ? 28.102 14.526 -64.510 1.00 61.72 382 GLY A O 1
ATOM 2833 N N . GLY A 1 383 ? 27.814 16.368 -63.250 1.00 69.31 383 GLY A N 1
ATOM 2834 C CA . GLY A 1 383 ? 26.936 17.073 -64.195 1.00 69.31 383 GLY A CA 1
ATOM 2835 C C . GLY A 1 383 ? 27.691 17.564 -65.436 1.00 69.31 383 GLY A C 1
ATOM 2836 O O . GLY A 1 383 ? 27.640 16.938 -66.485 1.00 69.31 383 GLY A O 1
ATOM 2837 N N . THR A 1 384 ? 28.406 18.687 -65.320 1.00 74.12 384 THR A N 1
ATOM 2838 C CA . THR A 1 384 ? 29.230 19.264 -66.406 1.00 74.12 384 THR A CA 1
ATOM 2839 C C . THR A 1 384 ? 30.730 18.978 -66.272 1.00 74.12 384 THR A C 1
ATOM 2841 O O . THR A 1 384 ? 31.490 19.300 -67.178 1.00 74.12 384 THR A O 1
ATOM 2844 N N . HIS A 1 385 ? 31.168 18.379 -65.158 1.00 64.62 385 HIS A N 1
ATOM 2845 C CA . HIS A 1 385 ? 32.575 18.094 -64.847 1.00 64.62 385 HIS A CA 1
ATOM 2846 C C . HIS A 1 385 ? 32.711 16.704 -64.204 1.00 64.62 385 HIS A C 1
ATOM 2848 O O . HIS A 1 385 ? 31.799 16.278 -63.501 1.00 64.62 385 HIS A O 1
ATOM 2854 N N . GLY A 1 386 ? 33.832 16.011 -64.438 1.00 76.12 386 GLY A N 1
ATOM 2855 C CA . GLY A 1 386 ? 34.135 14.678 -63.892 1.00 76.12 386 GLY A CA 1
ATOM 2856 C C . GLY A 1 386 ? 35.038 14.717 -62.653 1.00 76.12 386 GLY A C 1
ATOM 2857 O O . GLY A 1 386 ? 34.818 15.498 -61.730 1.00 76.12 386 GLY A O 1
ATOM 2858 N N . ILE A 1 387 ? 36.072 13.874 -62.626 1.00 83.12 387 ILE A N 1
ATOM 2859 C CA . ILE A 1 387 ? 37.087 13.879 -61.562 1.00 83.12 387 ILE A CA 1
ATOM 2860 C C . ILE A 1 387 ? 38.016 15.083 -61.768 1.00 83.12 387 ILE A C 1
ATOM 2862 O O . ILE A 1 387 ? 38.693 15.176 -62.788 1.00 83.12 387 ILE A O 1
ATOM 2866 N N . ALA A 1 388 ? 38.073 15.990 -60.791 1.00 78.06 388 ALA A N 1
ATOM 2867 C CA . ALA A 1 388 ? 39.068 17.058 -60.740 1.00 78.06 388 ALA A CA 1
ATOM 2868 C C . ALA A 1 388 ? 40.151 16.696 -59.718 1.00 78.06 388 ALA A C 1
ATOM 2870 O O . ALA A 1 388 ? 39.848 16.459 -58.548 1.00 78.06 388 ALA A O 1
ATOM 2871 N N . ILE A 1 389 ? 41.412 16.676 -60.147 1.00 78.81 389 ILE A N 1
ATOM 2872 C CA . ILE A 1 389 ? 42.553 16.429 -59.263 1.00 78.81 389 ILE A CA 1
ATOM 2873 C C . ILE A 1 389 ? 43.256 17.762 -59.009 1.00 78.81 389 ILE A C 1
ATOM 2875 O O . ILE A 1 389 ? 43.912 18.308 -59.895 1.00 78.81 389 ILE A O 1
ATOM 2879 N N . ASN A 1 390 ? 43.101 18.305 -57.800 1.00 78.56 390 ASN A N 1
ATOM 2880 C CA . ASN A 1 390 ? 43.758 19.544 -57.395 1.00 78.56 390 ASN A CA 1
ATOM 2881 C C . ASN A 1 390 ? 44.984 19.235 -56.531 1.00 78.56 390 ASN A C 1
ATOM 2883 O O . ASN A 1 390 ? 44.867 18.634 -55.464 1.00 78.56 390 ASN A O 1
ATOM 2887 N N . ILE A 1 391 ? 46.157 19.648 -57.002 1.00 76.38 391 ILE A N 1
ATOM 2888 C CA . ILE A 1 391 ? 47.444 19.306 -56.402 1.00 76.38 391 ILE A CA 1
ATOM 2889 C C . ILE A 1 391 ? 48.024 20.535 -55.710 1.00 76.38 391 ILE A C 1
ATOM 2891 O O . ILE A 1 391 ? 48.360 21.526 -56.364 1.00 76.38 391 ILE A O 1
ATOM 2895 N N . ALA A 1 392 ? 48.184 20.441 -54.390 1.00 69.06 392 ALA A N 1
ATOM 2896 C CA . ALA A 1 392 ? 48.927 21.401 -53.581 1.00 69.06 392 ALA A CA 1
ATOM 2897 C C . ALA A 1 392 ? 50.419 21.011 -53.558 1.00 69.06 392 ALA A C 1
ATOM 2899 O O . ALA A 1 392 ? 50.917 20.479 -52.569 1.00 69.06 392 ALA A O 1
ATOM 2900 N N . GLY A 1 393 ? 51.118 21.199 -54.683 1.00 76.38 393 GLY A N 1
ATOM 2901 C CA . GLY A 1 393 ? 52.516 20.784 -54.853 1.00 76.38 393 GLY A CA 1
ATOM 2902 C C . GLY A 1 393 ? 53.048 20.959 -56.281 1.00 76.38 393 GLY A C 1
ATOM 2903 O O . GLY A 1 393 ? 52.355 21.499 -57.147 1.00 76.38 393 GLY A O 1
ATOM 2904 N N . SER A 1 394 ? 54.287 20.514 -56.525 1.00 77.50 394 SER A N 1
ATOM 2905 C CA . SER A 1 394 ? 54.906 20.512 -57.860 1.00 77.50 394 SER A CA 1
ATOM 2906 C C . SER A 1 394 ? 54.180 19.565 -58.820 1.00 77.50 394 SER A C 1
ATOM 2908 O O . SER A 1 394 ? 53.555 18.596 -58.397 1.00 77.50 394 SER A O 1
ATOM 2910 N N . ARG A 1 395 ? 54.262 19.854 -60.122 1.00 81.31 395 ARG A N 1
ATOM 2911 C CA . ARG A 1 395 ? 53.594 19.093 -61.187 1.00 81.31 395 ARG A CA 1
ATOM 2912 C C . ARG A 1 395 ? 54.623 18.604 -62.207 1.00 81.31 395 ARG A C 1
ATOM 2914 O O . ARG A 1 395 ? 54.657 19.138 -63.308 1.00 81.31 395 ARG A O 1
ATOM 2921 N N . SER A 1 396 ? 55.480 17.656 -61.831 1.00 84.12 396 SER A N 1
ATOM 2922 C CA . SER A 1 396 ? 56.435 17.025 -62.758 1.00 84.12 396 SER A CA 1
ATOM 2923 C C . SER A 1 396 ? 56.066 15.573 -63.056 1.00 84.12 396 SER A C 1
ATOM 2925 O O . SER A 1 396 ? 55.185 14.999 -62.406 1.00 84.12 396 SER A O 1
ATOM 2927 N N . ASN A 1 397 ? 56.779 14.966 -64.004 1.00 80.75 397 ASN A N 1
ATOM 2928 C CA . ASN A 1 397 ? 56.627 13.556 -64.391 1.00 80.75 397 ASN A CA 1
ATOM 2929 C C . ASN A 1 397 ? 56.961 12.552 -63.266 1.00 80.75 397 ASN A C 1
ATOM 2931 O O . ASN A 1 397 ? 56.655 11.367 -63.371 1.00 80.75 397 ASN A O 1
ATOM 2935 N N . ALA A 1 398 ? 57.541 13.014 -62.156 1.00 81.81 398 ALA A N 1
ATOM 2936 C CA . ALA A 1 398 ? 57.756 12.208 -60.956 1.00 81.81 398 ALA A CA 1
ATOM 2937 C C . ALA A 1 398 ? 56.486 12.061 -60.093 1.00 81.81 398 ALA A C 1
ATOM 2939 O O . ALA A 1 398 ? 56.461 11.268 -59.150 1.00 81.81 398 ALA A O 1
ATOM 2940 N N . ASN A 1 399 ? 55.435 12.840 -60.366 1.00 84.94 399 ASN A N 1
ATOM 2941 C CA . ASN A 1 399 ? 54.198 12.839 -59.596 1.00 84.94 399 ASN A CA 1
ATOM 2942 C C . ASN A 1 399 ? 53.098 12.063 -60.342 1.00 84.94 399 ASN A C 1
ATOM 2944 O O . ASN A 1 399 ? 52.593 12.538 -61.357 1.00 84.94 399 ASN A O 1
ATOM 2948 N N . ASN A 1 400 ? 52.678 10.905 -59.813 1.00 85.19 400 ASN A N 1
ATOM 2949 C CA . ASN A 1 400 ? 51.534 10.144 -60.333 1.00 85.19 400 ASN A CA 1
ATOM 2950 C C . ASN A 1 400 ? 50.242 10.573 -59.620 1.00 85.19 400 ASN A C 1
ATOM 2952 O O . ASN A 1 400 ? 50.093 10.363 -58.418 1.00 85.19 400 ASN A O 1
ATOM 2956 N N . PHE A 1 401 ? 49.295 11.150 -60.354 1.00 85.12 401 PHE A N 1
ATOM 2957 C CA . PHE A 1 401 ? 47.998 11.605 -59.841 1.00 85.12 401 PHE A CA 1
ATOM 2958 C C . PHE A 1 401 ? 46.915 10.530 -59.911 1.00 85.12 401 PHE A C 1
ATOM 2960 O O . PHE A 1 401 ? 46.057 10.446 -59.036 1.00 85.12 401 PHE A O 1
ATOM 2967 N N . VAL A 1 402 ? 46.988 9.679 -60.927 1.00 87.56 402 VAL A N 1
ATOM 2968 C CA . VAL A 1 402 ? 46.282 8.396 -60.995 1.00 87.56 402 VAL A CA 1
ATOM 2969 C C . VAL A 1 402 ? 47.337 7.368 -61.353 1.00 87.56 402 VAL A C 1
ATOM 2971 O O . VAL A 1 402 ? 48.148 7.646 -62.223 1.00 87.56 402 VAL A O 1
ATOM 2974 N N . SER A 1 403 ? 47.372 6.218 -60.688 1.00 86.25 403 SER A N 1
ATOM 2975 C CA . SER A 1 403 ? 48.274 5.116 -61.043 1.00 86.25 403 SER A CA 1
ATOM 2976 C C . SER A 1 403 ? 47.451 3.875 -61.340 1.00 86.25 403 SER A C 1
ATOM 2978 O O . SER A 1 403 ? 46.443 3.626 -60.681 1.00 86.25 403 SER A O 1
ATOM 2980 N N . PHE A 1 404 ? 47.887 3.112 -62.330 1.00 85.88 404 PHE A N 1
ATOM 2981 C CA . PHE A 1 404 ? 47.311 1.839 -62.719 1.00 85.88 404 PHE A CA 1
ATOM 2982 C C . PHE A 1 404 ? 48.317 0.747 -62.359 1.00 85.88 404 PHE A C 1
ATOM 2984 O O . PHE A 1 404 ? 49.457 0.764 -62.833 1.00 85.88 404 PHE A O 1
ATOM 2991 N N . HIS A 1 405 ? 47.901 -0.160 -61.479 1.00 83.81 405 HIS A N 1
ATOM 2992 C CA . HIS A 1 405 ? 48.719 -1.250 -60.951 1.00 83.81 405 HIS A CA 1
ATOM 2993 C C . HIS A 1 405 ? 48.106 -2.605 -61.299 1.00 83.81 405 HIS A C 1
ATOM 2995 O O . HIS A 1 405 ? 46.900 -2.713 -61.527 1.00 83.81 405 HIS A O 1
ATOM 3001 N N . ASP A 1 406 ? 48.941 -3.632 -61.318 1.00 85.56 406 ASP A N 1
ATOM 3002 C CA . ASP A 1 406 ? 48.560 -5.041 -61.260 1.00 85.56 406 ASP A CA 1
ATOM 3003 C C . ASP A 1 406 ? 49.516 -5.795 -60.311 1.00 85.56 406 ASP A C 1
ATOM 3005 O O . ASP A 1 406 ? 50.348 -5.177 -59.637 1.00 85.56 406 ASP A O 1
ATOM 3009 N N . ASP A 1 407 ? 49.414 -7.126 -60.248 1.00 87.06 407 ASP A N 1
ATOM 3010 C CA . ASP A 1 407 ? 50.275 -7.963 -59.395 1.00 87.06 407 ASP A CA 1
ATOM 3011 C C . ASP A 1 407 ? 51.778 -7.871 -59.751 1.00 87.06 407 ASP A C 1
ATOM 3013 O O . ASP A 1 407 ? 52.624 -8.296 -58.962 1.00 87.06 407 ASP A O 1
ATOM 3017 N N . ASN A 1 408 ? 52.131 -7.299 -60.909 1.00 88.88 408 ASN A N 1
ATOM 3018 C CA . ASN A 1 408 ? 53.504 -7.130 -61.390 1.00 88.88 408 ASN A CA 1
ATOM 3019 C C . ASN A 1 408 ? 54.035 -5.693 -61.223 1.00 88.88 408 ASN A C 1
ATOM 3021 O O . ASN A 1 408 ? 55.199 -5.435 -61.540 1.00 88.88 408 ASN A O 1
ATOM 3025 N N . GLY A 1 409 ? 53.224 -4.761 -60.712 1.00 83.06 409 GLY A N 1
ATOM 3026 C CA . GLY A 1 409 ? 53.627 -3.386 -60.418 1.00 83.06 409 GLY A CA 1
ATOM 3027 C C . GLY A 1 409 ? 52.816 -2.330 -61.170 1.00 83.06 409 GLY A C 1
ATOM 3028 O O . GLY A 1 409 ? 51.670 -2.544 -61.550 1.00 83.06 409 GLY A O 1
ATOM 3029 N N . GLN A 1 410 ? 53.379 -1.125 -61.315 1.00 87.50 410 GLN A N 1
ATOM 3030 C CA . GLN A 1 410 ? 52.695 -0.010 -61.978 1.00 87.50 410 GLN A CA 1
ATOM 3031 C C . GLN A 1 410 ? 52.896 -0.089 -63.487 1.00 87.50 410 GLN A C 1
ATOM 3033 O O . GLN A 1 410 ? 54.031 -0.038 -63.953 1.00 87.50 410 GLN A O 1
ATOM 3038 N N . TRP A 1 411 ? 51.806 -0.143 -64.244 1.00 87.62 411 TRP A N 1
ATOM 3039 C CA . TRP A 1 411 ? 51.845 -0.195 -65.708 1.00 87.62 411 TRP A CA 1
ATOM 3040 C C . TRP A 1 411 ? 51.299 1.073 -66.371 1.00 87.62 411 TRP A C 1
ATOM 3042 O O . TRP A 1 411 ? 51.447 1.249 -67.577 1.00 87.62 411 TRP A O 1
ATOM 3052 N N . GLY A 1 412 ? 50.723 1.999 -65.602 1.00 87.06 412 GLY A N 1
ATOM 3053 C CA . GLY A 1 412 ? 50.328 3.304 -66.124 1.00 87.06 412 GLY A CA 1
ATOM 3054 C C . GLY A 1 412 ? 50.164 4.356 -65.037 1.00 87.06 412 GLY A C 1
ATOM 3055 O O . GLY A 1 412 ? 50.006 4.032 -63.861 1.00 87.06 412 GLY A O 1
ATOM 3056 N N . ALA A 1 413 ? 50.171 5.628 -65.430 1.00 89.00 413 ALA A N 1
ATOM 3057 C CA . ALA A 1 413 ? 49.749 6.724 -64.571 1.00 89.00 413 ALA A CA 1
ATOM 3058 C C . ALA A 1 413 ? 49.263 7.937 -65.373 1.00 89.00 413 ALA A C 1
ATOM 3060 O O . ALA A 1 413 ? 49.681 8.154 -66.504 1.00 89.00 413 ALA A O 1
ATOM 3061 N N . ILE A 1 414 ? 48.412 8.751 -64.753 1.00 87.50 414 ILE A N 1
ATOM 3062 C CA . ILE A 1 414 ? 48.176 10.143 -65.141 1.00 87.50 414 ILE A CA 1
ATOM 3063 C C . ILE A 1 414 ? 49.143 10.984 -64.310 1.00 87.50 414 ILE A C 1
ATOM 3065 O O . ILE A 1 414 ? 49.039 10.985 -63.083 1.00 87.50 414 ILE A O 1
ATOM 3069 N N . GLN A 1 415 ? 50.091 11.657 -64.960 1.00 86.56 415 GLN A N 1
ATOM 3070 C CA . GLN A 1 415 ? 51.201 12.363 -64.312 1.00 86.56 415 GLN A CA 1
ATOM 3071 C C . GLN A 1 415 ? 51.119 13.884 -64.481 1.00 86.56 415 GLN A C 1
ATOM 3073 O O . GLN A 1 415 ? 50.357 14.397 -65.300 1.00 86.56 415 GLN A O 1
ATOM 3078 N N . GLY A 1 416 ? 51.902 14.610 -63.681 1.00 83.94 416 GLY A N 1
ATOM 3079 C CA . GLY A 1 416 ? 52.169 16.029 -63.910 1.00 83.94 416 GLY A CA 1
ATOM 3080 C C . GLY A 1 416 ? 53.216 16.242 -64.994 1.00 83.94 416 GLY A C 1
ATOM 3081 O O . GLY A 1 416 ? 54.024 15.363 -65.265 1.00 83.94 416 GLY A O 1
ATOM 3082 N N . GLN A 1 417 ? 53.223 17.430 -65.588 1.00 83.06 417 GLN A N 1
ATOM 3083 C CA . GLN A 1 417 ? 54.231 17.818 -66.566 1.00 83.06 417 GLN A CA 1
ATOM 3084 C C . GLN A 1 417 ? 54.592 19.290 -66.370 1.00 83.06 417 GLN A C 1
ATOM 3086 O O . GLN A 1 417 ? 53.711 20.154 -66.286 1.00 83.06 417 GLN A O 1
ATOM 3091 N N . THR A 1 418 ? 55.889 19.582 -66.291 1.00 84.06 418 THR A N 1
ATOM 3092 C CA . THR A 1 418 ? 56.399 20.955 -66.359 1.00 84.06 418 THR A CA 1
ATOM 3093 C C . THR A 1 418 ? 56.771 21.320 -67.795 1.00 84.06 418 THR A C 1
ATOM 3095 O O . THR A 1 418 ? 56.954 20.453 -68.642 1.00 84.06 418 THR A O 1
ATOM 3098 N N . PHE A 1 419 ? 56.956 22.613 -68.079 1.00 80.06 419 PHE A N 1
ATOM 3099 C CA . PHE A 1 419 ? 57.464 23.048 -69.385 1.00 80.06 419 PHE A CA 1
ATOM 3100 C C . PHE A 1 419 ? 58.817 22.404 -69.728 1.00 80.06 419 PHE A C 1
ATOM 3102 O O . PHE A 1 419 ? 59.059 22.077 -70.883 1.00 80.06 419 PHE A O 1
ATOM 3109 N N . VAL A 1 420 ? 59.679 22.194 -68.726 1.00 79.62 420 VAL A N 1
ATOM 3110 C CA . VAL A 1 420 ? 60.982 21.539 -68.910 1.00 79.62 420 VAL A CA 1
ATOM 3111 C C . VAL A 1 420 ? 60.802 20.065 -69.270 1.00 79.62 420 VAL A C 1
ATOM 3113 O O . VAL A 1 420 ? 61.467 19.582 -70.185 1.00 79.62 420 VAL A O 1
ATOM 3116 N N . ASP A 1 421 ? 59.872 19.377 -68.608 1.00 81.56 421 ASP A N 1
ATOM 3117 C CA . ASP A 1 421 ? 59.547 17.984 -68.929 1.00 81.56 421 ASP A CA 1
ATOM 3118 C C . ASP A 1 421 ? 58.984 17.881 -70.359 1.00 81.56 421 ASP A C 1
ATOM 3120 O O . ASP A 1 421 ? 59.481 17.093 -71.155 1.00 81.56 421 ASP A O 1
ATOM 3124 N N . TYR A 1 422 ? 58.052 18.765 -70.738 1.00 81.12 422 TYR A N 1
ATOM 3125 C CA . TYR A 1 422 ? 57.447 18.787 -72.075 1.00 81.12 422 TYR A CA 1
ATOM 3126 C C . TYR A 1 422 ? 58.475 18.997 -73.194 1.00 81.12 422 TYR A C 1
ATOM 3128 O O . TYR A 1 422 ? 58.477 18.275 -74.186 1.00 81.12 422 TYR A O 1
ATOM 3136 N N . VAL A 1 423 ? 59.399 19.957 -73.045 1.00 76.06 423 VAL A N 1
ATOM 3137 C CA . VAL A 1 423 ? 60.380 20.249 -74.111 1.00 76.06 423 VAL A CA 1
ATOM 3138 C C . VAL A 1 423 ? 61.517 19.232 -74.213 1.00 76.06 423 VAL A C 1
ATOM 3140 O O . VAL A 1 423 ? 62.319 19.310 -75.147 1.00 76.06 423 VAL A O 1
ATOM 3143 N N . THR A 1 424 ? 61.606 18.306 -73.259 1.00 78.25 424 THR A N 1
ATOM 3144 C CA . THR A 1 424 ? 62.582 17.207 -73.260 1.00 78.25 424 THR A CA 1
ATOM 3145 C C . THR A 1 424 ? 61.948 15.858 -73.589 1.00 78.25 424 THR A C 1
ATOM 3147 O O . THR A 1 424 ? 62.672 14.873 -73.746 1.00 78.25 424 THR A O 1
ATOM 3150 N N . GLU A 1 425 ? 60.625 15.807 -73.762 1.00 81.19 425 GLU A N 1
ATOM 3151 C CA . GLU A 1 425 ? 59.934 14.591 -74.162 1.00 81.19 425 GLU A CA 1
ATOM 3152 C C . GLU A 1 425 ? 60.254 14.209 -75.616 1.00 81.19 425 GLU A C 1
ATOM 3154 O O . GLU A 1 425 ? 60.248 15.067 -76.508 1.00 81.19 425 GLU A O 1
ATOM 3159 N N . PRO A 1 426 ? 60.510 12.913 -75.885 1.00 78.38 426 PRO A N 1
ATOM 3160 C CA . PRO A 1 426 ? 60.827 12.436 -77.228 1.00 78.38 426 PRO A CA 1
ATOM 3161 C C . PRO A 1 426 ? 59.770 12.808 -78.271 1.00 78.38 426 PRO A C 1
ATOM 3163 O O . PRO A 1 426 ? 60.130 13.166 -79.389 1.00 78.38 426 PRO A O 1
ATOM 3166 N N . GLU A 1 427 ? 58.485 12.771 -77.909 1.00 79.44 427 GLU A N 1
ATOM 3167 C CA . GLU A 1 427 ? 57.383 13.111 -78.816 1.00 79.44 427 GLU A CA 1
ATOM 3168 C C . GLU A 1 427 ? 57.420 14.589 -79.230 1.00 79.44 427 GLU A C 1
ATOM 3170 O O . GLU A 1 427 ? 57.397 14.892 -80.422 1.00 79.44 427 GLU A O 1
ATOM 3175 N N . TYR A 1 428 ? 57.610 15.510 -78.278 1.00 78.44 428 TYR A N 1
ATOM 3176 C CA . TYR A 1 428 ? 57.736 16.940 -78.577 1.00 78.44 428 TYR A CA 1
ATOM 3177 C C . TYR A 1 428 ? 58.952 17.248 -79.462 1.00 78.44 428 TYR A C 1
ATOM 3179 O O . TYR A 1 428 ? 58.887 18.086 -80.367 1.00 78.44 428 TYR A O 1
ATOM 3187 N N . LEU A 1 429 ? 60.077 16.571 -79.216 1.00 79.19 429 LEU A N 1
ATOM 3188 C CA . LEU A 1 429 ? 61.287 16.731 -80.024 1.00 79.19 429 LEU A CA 1
ATOM 3189 C C . LEU A 1 429 ? 61.093 16.225 -81.462 1.00 79.19 429 LEU A C 1
ATOM 3191 O O . LEU A 1 429 ? 61.612 16.847 -82.392 1.00 79.19 429 LEU A O 1
ATOM 3195 N N . VAL A 1 430 ? 60.331 15.143 -81.655 1.00 79.44 430 VAL A N 1
ATOM 3196 C CA . VAL A 1 430 ? 59.983 14.606 -82.980 1.00 79.44 430 VAL A CA 1
ATOM 3197 C C . VAL A 1 430 ? 59.040 15.554 -83.729 1.00 79.44 430 VAL A C 1
ATOM 3199 O O . VAL A 1 430 ? 59.336 15.903 -84.873 1.00 79.44 430 VAL A O 1
ATOM 3202 N N . ASP A 1 431 ? 57.984 16.058 -83.087 1.00 78.88 431 ASP A N 1
ATOM 3203 C CA . ASP A 1 431 ? 57.037 17.007 -83.698 1.00 78.88 431 ASP A CA 1
ATOM 3204 C C . ASP A 1 431 ? 57.706 18.330 -84.082 1.00 78.88 431 ASP A C 1
ATOM 3206 O O . ASP A 1 431 ? 57.524 18.848 -85.189 1.00 78.88 431 ASP A O 1
ATOM 3210 N N . LYS A 1 432 ? 58.561 18.863 -83.203 1.00 75.50 432 LYS A N 1
ATOM 3211 C CA . LYS A 1 432 ? 59.366 20.052 -83.503 1.00 75.50 432 LYS A CA 1
ATOM 3212 C C . LYS A 1 432 ? 60.320 19.806 -84.677 1.00 75.50 432 LYS A C 1
ATOM 3214 O O . LYS A 1 432 ? 60.552 20.718 -85.470 1.00 75.50 432 LYS A O 1
ATOM 3219 N N . GLY A 1 433 ? 60.856 18.592 -84.801 1.00 70.06 433 GLY A N 1
ATOM 3220 C CA . GLY A 1 433 ? 61.672 18.169 -85.938 1.00 70.06 433 GLY A CA 1
ATOM 3221 C C . GLY A 1 433 ? 60.895 18.160 -87.257 1.00 70.06 433 GLY A C 1
ATOM 3222 O O . GLY A 1 433 ? 61.392 18.691 -88.251 1.00 70.06 433 GLY A O 1
ATOM 3223 N N . PHE A 1 434 ? 59.666 17.635 -87.263 1.00 72.88 434 PHE A N 1
ATOM 3224 C CA . PHE A 1 434 ? 58.784 17.655 -88.436 1.00 72.88 434 PHE A CA 1
ATOM 3225 C C . PHE A 1 434 ? 58.372 19.075 -88.839 1.00 72.88 434 PHE A C 1
ATOM 3227 O O . PHE A 1 434 ? 58.454 19.408 -90.019 1.00 72.88 434 PHE A O 1
ATOM 3234 N N . LEU A 1 435 ? 58.023 19.941 -87.884 1.00 66.75 435 LEU A N 1
ATOM 3235 C CA . LEU A 1 435 ? 57.658 21.335 -88.167 1.00 66.75 435 LEU A CA 1
ATOM 3236 C C . LEU A 1 435 ? 58.838 22.139 -88.739 1.00 66.75 435 LEU A C 1
ATOM 3238 O O . LEU A 1 435 ? 58.672 22.952 -89.647 1.00 66.75 435 LEU A O 1
ATOM 3242 N N . LEU A 1 436 ? 60.053 21.899 -88.235 1.00 61.88 436 LEU A N 1
ATOM 3243 C CA . LEU A 1 436 ? 61.266 22.494 -88.798 1.00 61.88 436 LEU A CA 1
ATOM 3244 C C . LEU A 1 436 ? 61.552 21.963 -90.207 1.00 61.88 436 LEU A C 1
ATOM 3246 O O . LEU A 1 436 ? 61.955 22.741 -91.068 1.00 61.88 436 LEU A O 1
ATOM 3250 N N . ALA A 1 437 ? 61.309 20.677 -90.469 1.00 61.28 437 ALA A N 1
ATOM 3251 C CA . ALA A 1 437 ? 61.416 20.118 -91.814 1.00 61.28 437 ALA A CA 1
ATOM 3252 C C . ALA A 1 437 ? 60.364 20.713 -92.773 1.00 61.28 437 ALA A C 1
ATOM 3254 O O . ALA A 1 437 ? 60.694 21.014 -93.915 1.00 61.28 437 ALA A O 1
ATOM 3255 N N . GLU A 1 438 ? 59.136 20.964 -92.316 1.00 51.94 438 GLU A N 1
ATOM 3256 C CA . GLU A 1 438 ? 58.069 21.595 -93.107 1.00 51.94 438 GLU A CA 1
ATOM 3257 C C . GLU A 1 438 ? 58.371 23.070 -93.417 1.00 51.94 438 GLU A C 1
ATOM 3259 O O . GLU A 1 438 ? 58.232 23.504 -94.560 1.00 51.94 438 GLU A O 1
ATOM 3264 N N . ILE A 1 439 ? 58.907 23.825 -92.451 1.00 53.81 439 ILE A N 1
ATOM 3265 C CA . ILE A 1 439 ? 59.423 25.184 -92.685 1.00 53.81 439 ILE A CA 1
ATOM 3266 C C . ILE A 1 439 ? 60.578 25.166 -93.695 1.00 53.81 439 ILE A C 1
ATOM 3268 O O . ILE A 1 439 ? 60.670 26.068 -94.526 1.00 53.81 439 ILE A O 1
ATOM 3272 N N . VAL A 1 440 ? 61.439 24.146 -93.679 1.00 51.66 440 VAL A N 1
ATOM 3273 C CA . VAL A 1 440 ? 62.519 23.978 -94.670 1.00 51.66 440 VAL A CA 1
ATOM 3274 C C . VAL A 1 440 ? 61.969 23.640 -96.065 1.00 51.66 440 VAL A C 1
ATOM 3276 O O . VAL A 1 440 ? 62.545 24.074 -97.059 1.00 51.66 440 VAL A O 1
ATOM 3279 N N . VAL A 1 441 ? 60.827 22.958 -96.169 1.00 51.81 441 VAL A N 1
ATOM 3280 C CA . VAL A 1 441 ? 60.162 22.678 -97.456 1.00 51.81 441 VAL A CA 1
ATOM 3281 C C . VAL A 1 441 ? 59.408 23.908 -97.989 1.00 51.81 441 VAL A C 1
ATOM 3283 O O . VAL A 1 441 ? 59.519 24.209 -99.174 1.00 51.81 441 VAL A O 1
ATOM 3286 N N . VAL A 1 442 ? 58.745 24.697 -97.133 1.00 49.78 442 VAL A N 1
ATOM 3287 C CA . VAL A 1 442 ? 58.046 25.941 -97.533 1.00 49.78 442 VAL A CA 1
ATOM 3288 C C . VAL A 1 442 ? 59.025 27.094 -97.809 1.00 49.78 442 VAL A C 1
ATOM 3290 O O . VAL A 1 442 ? 58.815 27.878 -98.733 1.00 49.78 442 VAL A O 1
ATOM 3293 N N . SER A 1 443 ? 60.146 27.181 -97.084 1.00 47.50 443 SER A N 1
ATOM 3294 C CA . SER A 1 443 ? 61.248 28.096 -97.442 1.00 47.50 443 SER A CA 1
ATOM 3295 C C . SER A 1 443 ? 62.065 27.605 -98.646 1.00 47.50 443 SER A C 1
ATOM 3297 O O . SER A 1 443 ? 62.735 28.409 -99.295 1.00 47.50 443 SER A O 1
ATOM 3299 N N . GLY A 1 444 ? 61.941 26.322 -99.003 1.00 47.75 444 GLY A N 1
ATOM 3300 C CA . GLY A 1 444 ? 62.445 25.751 -100.251 1.00 47.75 444 GLY A CA 1
ATOM 3301 C C . GLY A 1 444 ? 61.689 26.219 -101.501 1.00 47.75 444 GLY A C 1
ATOM 3302 O O . GLY A 1 444 ? 62.292 26.282 -102.571 1.00 47.75 444 GLY A O 1
ATOM 3303 N N . GLU A 1 445 ? 60.420 26.628 -101.386 1.00 44.91 445 GLU A N 1
ATOM 3304 C CA . GLU A 1 445 ? 59.625 27.137 -102.522 1.00 44.91 445 GLU A CA 1
ATOM 3305 C C . GLU A 1 445 ? 59.605 28.674 -102.655 1.00 44.91 445 GLU A C 1
ATOM 3307 O O . GLU A 1 445 ? 59.085 29.193 -103.641 1.00 44.91 445 GLU A O 1
ATOM 3312 N N . LEU A 1 446 ? 60.255 29.425 -101.752 1.00 43.34 446 LEU A N 1
ATOM 3313 C CA . LEU A 1 446 ? 60.475 30.878 -101.908 1.00 43.34 446 LEU A CA 1
ATOM 3314 C C . LEU A 1 446 ? 61.876 31.230 -102.462 1.00 43.34 446 LEU A C 1
ATOM 3316 O O . LEU A 1 446 ? 62.210 32.402 -102.619 1.00 43.34 446 LEU A O 1
ATOM 3320 N N . ALA A 1 447 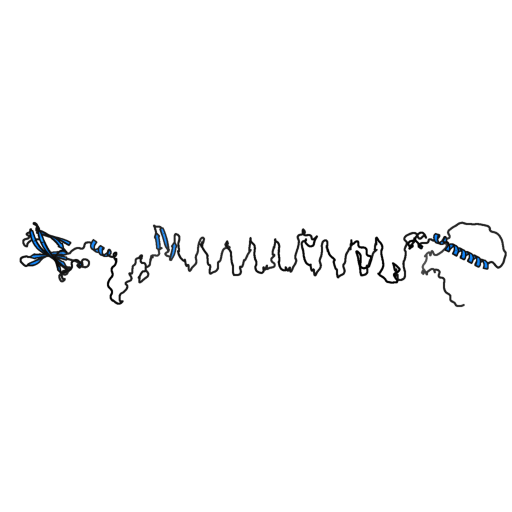? 62.705 30.235 -102.796 1.00 39.59 447 ALA A N 1
ATOM 3321 C CA . ALA A 1 447 ? 64.097 30.422 -103.223 1.00 39.59 447 ALA A CA 1
ATOM 3322 C C . ALA A 1 447 ? 64.347 30.156 -104.723 1.00 39.59 447 ALA A C 1
ATOM 3324 O O . ALA A 1 447 ? 65.428 29.707 -105.102 1.00 39.59 447 ALA A O 1
ATOM 3325 N N . VAL A 1 448 ? 63.380 30.465 -105.600 1.00 45.22 448 VAL A N 1
ATOM 3326 C CA . VAL A 1 448 ? 63.597 30.505 -107.061 1.00 45.22 448 VAL A CA 1
ATOM 3327 C C . VAL A 1 448 ? 62.941 31.742 -107.680 1.00 45.22 448 VAL A C 1
ATOM 3329 O O . VAL A 1 448 ? 61.938 31.639 -108.374 1.00 45.22 448 VAL A O 1
ATOM 3332 N N . SER A 1 449 ? 63.535 32.923 -107.479 1.00 37.97 449 SER A N 1
ATOM 3333 C CA . SER A 1 449 ? 63.645 33.928 -108.548 1.00 37.97 449 SER A CA 1
ATOM 3334 C C . SER A 1 449 ? 64.639 35.040 -108.174 1.00 37.97 449 SER A C 1
ATOM 3336 O O . SER A 1 449 ? 64.348 35.855 -107.307 1.00 37.97 449 SER A O 1
ATOM 3338 N N . ILE A 1 450 ? 65.753 35.083 -108.923 1.00 34.69 450 ILE A N 1
ATOM 3339 C CA . ILE A 1 450 ? 66.632 36.232 -109.250 1.00 34.69 450 ILE A CA 1
ATOM 3340 C C . ILE A 1 450 ? 67.264 37.015 -108.076 1.00 34.69 450 ILE A C 1
ATOM 3342 O O . ILE A 1 450 ? 66.615 37.790 -107.396 1.00 34.69 450 ILE A O 1
ATOM 3346 N N . ALA A 1 451 ? 68.527 36.752 -107.728 1.00 31.95 451 ALA A N 1
ATOM 3347 C CA . ALA A 1 451 ? 69.762 37.194 -108.401 1.00 31.95 451 ALA A CA 1
ATOM 3348 C C . ALA A 1 451 ? 70.261 38.584 -107.947 1.00 31.95 451 ALA A C 1
ATOM 3350 O O . ALA A 1 451 ? 69.725 39.612 -108.339 1.00 31.95 451 ALA A O 1
ATOM 3351 N N . ASP A 1 452 ? 71.393 38.523 -107.237 1.00 32.53 452 ASP A N 1
ATOM 3352 C CA . ASP A 1 452 ? 72.537 39.441 -107.290 1.00 32.53 452 ASP A CA 1
ATOM 3353 C C . ASP A 1 452 ? 72.484 40.759 -106.494 1.00 32.53 452 ASP A C 1
ATOM 3355 O O . ASP A 1 452 ? 71.657 41.636 -106.725 1.00 32.53 452 ASP A O 1
ATOM 3359 N N . GLY A 1 453 ? 73.450 40.921 -105.580 1.00 31.62 453 GLY A N 1
ATOM 3360 C CA . GLY A 1 453 ? 73.693 42.203 -104.919 1.00 31.62 453 GLY A CA 1
ATOM 3361 C C . GLY A 1 453 ? 74.263 42.146 -103.503 1.00 31.62 453 GLY A C 1
ATOM 3362 O O . GLY A 1 453 ? 73.568 42.465 -102.549 1.00 31.62 453 GLY A O 1
ATOM 3363 N N . LEU A 1 454 ? 75.575 41.914 -103.420 1.00 28.80 454 LEU A N 1
ATOM 3364 C CA . LEU A 1 454 ? 76.481 42.523 -102.436 1.00 28.80 454 LEU A CA 1
ATOM 3365 C C . LEU A 1 454 ? 76.675 41.843 -101.061 1.00 28.80 454 LEU A C 1
ATOM 3367 O O . LEU A 1 454 ? 75.857 41.872 -100.149 1.00 28.80 454 LEU A O 1
ATOM 3371 N N . MET A 1 455 ? 77.894 41.322 -100.932 1.00 37.72 455 MET A N 1
ATOM 3372 C CA . MET A 1 455 ? 78.609 40.903 -99.728 1.00 37.72 455 MET A CA 1
ATOM 3373 C C . MET A 1 455 ? 78.814 42.051 -98.724 1.00 37.72 455 MET A C 1
ATOM 3375 O O . MET A 1 455 ? 79.269 43.115 -99.135 1.00 37.72 455 MET A O 1
ATOM 3379 N N . ALA A 1 456 ? 78.617 41.792 -97.425 1.00 33.03 456 ALA A N 1
ATOM 3380 C CA . ALA A 1 456 ? 79.518 42.143 -96.307 1.00 33.03 456 ALA A CA 1
ATOM 3381 C C . ALA A 1 456 ? 78.769 42.055 -94.963 1.00 33.03 456 ALA A C 1
ATOM 3383 O O . ALA A 1 456 ? 77.808 42.786 -94.747 1.00 33.03 456 ALA A O 1
ATOM 3384 N N . GLY A 1 457 ? 79.239 41.218 -94.034 1.00 32.03 457 GLY A N 1
ATOM 3385 C CA . GLY A 1 457 ? 78.753 41.239 -92.649 1.00 32.03 457 GLY A CA 1
ATOM 3386 C C . GLY A 1 457 ? 78.837 39.890 -91.952 1.00 32.03 457 GLY A C 1
ATOM 3387 O O . GLY A 1 457 ? 77.856 39.169 -91.853 1.00 32.03 457 GLY A O 1
ATOM 3388 N N . PHE A 1 458 ? 80.041 39.556 -91.515 1.00 34.34 458 PHE A N 1
ATOM 3389 C CA . PHE A 1 458 ? 80.395 38.400 -90.700 1.00 34.34 458 PHE A CA 1
ATOM 3390 C C . PHE A 1 458 ? 79.975 38.634 -89.224 1.00 34.34 458 PHE A C 1
ATOM 3392 O O . PHE A 1 458 ? 80.058 39.765 -88.754 1.00 34.34 458 PHE A O 1
ATOM 3399 N N . GLU A 1 459 ? 79.626 37.544 -88.520 1.00 34.41 459 GLU A N 1
ATOM 3400 C CA . GLU A 1 459 ? 79.467 37.370 -87.048 1.00 34.41 459 GLU A CA 1
ATOM 3401 C C . GLU A 1 459 ? 78.167 37.897 -86.383 1.00 34.41 459 GLU A C 1
ATOM 3403 O O . GLU A 1 459 ? 77.574 38.862 -86.834 1.00 34.41 459 GLU A O 1
ATOM 3408 N N . LEU A 1 460 ? 77.618 37.326 -85.299 1.00 30.67 460 LEU A N 1
ATOM 3409 C CA . LEU A 1 460 ? 78.212 36.512 -84.235 1.00 30.67 460 LEU A CA 1
ATOM 3410 C C . LEU A 1 460 ? 77.130 35.683 -83.503 1.00 30.67 460 LEU A C 1
ATOM 3412 O O . LEU A 1 460 ? 75.972 36.074 -83.371 1.00 30.67 460 LEU A O 1
ATOM 3416 N N . LEU A 1 461 ? 77.565 34.525 -83.024 1.00 27.27 461 LEU A N 1
ATOM 3417 C CA . LEU A 1 461 ? 76.869 33.505 -82.244 1.00 27.27 461 LEU A CA 1
ATOM 3418 C C . LEU A 1 461 ? 76.592 33.949 -80.780 1.00 27.27 461 LEU A C 1
ATOM 3420 O O . LEU A 1 461 ? 77.487 34.469 -80.131 1.00 27.27 461 LEU A O 1
ATOM 3424 N N . GLN A 1 462 ? 75.387 33.637 -80.270 1.00 32.97 462 GLN A N 1
ATOM 3425 C CA . GLN A 1 462 ? 74.943 33.467 -78.858 1.00 32.97 462 GLN A CA 1
ATOM 3426 C C . GLN A 1 462 ? 75.169 34.553 -77.775 1.00 32.97 462 GLN A C 1
ATOM 3428 O O . GLN A 1 462 ? 76.282 34.761 -77.311 1.00 32.97 462 GLN A O 1
ATOM 3433 N N . ALA A 1 463 ? 74.053 35.053 -77.214 1.00 28.14 463 ALA A N 1
ATOM 3434 C CA . ALA A 1 463 ? 73.662 35.055 -75.779 1.00 28.14 463 ALA A CA 1
ATOM 3435 C C . ALA A 1 463 ? 72.411 35.957 -75.630 1.00 28.14 463 ALA A C 1
ATOM 3437 O O . ALA A 1 463 ? 72.458 37.127 -75.975 1.00 28.14 463 ALA A O 1
ATOM 3438 N N . ALA A 1 464 ? 71.216 35.417 -75.375 1.00 26.39 464 ALA A N 1
ATOM 3439 C CA . ALA A 1 464 ? 70.616 35.164 -74.057 1.00 26.39 464 ALA A CA 1
ATOM 3440 C C . ALA A 1 464 ? 69.521 36.203 -73.725 1.00 26.39 464 ALA A C 1
ATOM 3442 O O . ALA A 1 464 ? 69.819 37.377 -73.602 1.00 26.39 464 ALA A O 1
ATOM 3443 N N . ILE A 1 465 ? 68.293 35.694 -73.543 1.00 29.19 465 ILE A N 1
ATOM 3444 C CA . ILE A 1 465 ? 67.282 36.093 -72.541 1.00 29.19 465 ILE A CA 1
ATOM 3445 C C . ILE A 1 465 ? 66.744 37.548 -72.569 1.00 29.19 465 ILE A C 1
ATOM 3447 O O . ILE A 1 465 ? 67.478 38.521 -72.568 1.00 29.19 465 ILE A O 1
ATOM 3451 N N . GLU A 1 466 ? 65.410 37.633 -72.468 1.00 26.64 466 GLU A N 1
ATOM 3452 C CA . GLU A 1 466 ? 64.562 38.811 -72.200 1.00 26.64 466 GLU A CA 1
ATOM 3453 C C . GLU A 1 466 ? 64.323 39.824 -73.333 1.00 26.64 466 GLU A C 1
ATOM 3455 O O . GLU A 1 466 ? 65.059 40.780 -73.547 1.00 26.64 466 GLU A O 1
ATOM 3460 N N . LEU A 1 467 ? 63.138 39.708 -73.945 1.00 29.53 467 LEU A N 1
ATOM 3461 C CA . LEU A 1 467 ? 62.371 40.883 -74.351 1.00 29.53 467 LEU A CA 1
ATOM 3462 C C . LEU A 1 467 ? 60.935 40.753 -73.829 1.00 29.53 467 LEU A C 1
ATOM 3464 O O . LEU A 1 467 ? 59.997 40.456 -74.565 1.00 29.53 467 LEU A O 1
ATOM 3468 N N . VAL A 1 468 ? 60.774 40.960 -72.518 1.00 32.94 468 VAL A N 1
ATOM 3469 C CA . VAL A 1 468 ? 59.516 41.485 -71.979 1.00 32.94 468 VAL A CA 1
ATOM 3470 C C . VAL A 1 468 ? 59.540 42.994 -72.189 1.00 32.94 468 VAL A C 1
ATOM 3472 O O . VAL A 1 468 ? 60.431 43.677 -71.696 1.00 32.94 468 VAL A O 1
ATOM 3475 N N . GLY A 1 469 ? 58.510 43.506 -72.862 1.00 31.55 469 GLY A N 1
ATOM 3476 C CA . GLY A 1 469 ? 58.047 44.877 -72.663 1.00 31.55 469 GLY A CA 1
ATOM 3477 C C . GLY A 1 469 ? 58.378 45.873 -73.769 1.00 31.55 469 GLY A C 1
ATOM 3478 O O . GLY A 1 469 ? 59.275 46.693 -73.628 1.00 31.55 469 GLY A O 1
ATOM 3479 N N . ALA A 1 470 ? 57.527 45.916 -74.792 1.00 28.19 470 ALA A N 1
ATOM 3480 C CA . ALA A 1 470 ? 57.094 47.182 -75.378 1.00 28.19 470 ALA A CA 1
ATOM 3481 C C . ALA A 1 470 ? 55.681 46.978 -75.952 1.00 28.19 470 ALA A C 1
ATOM 3483 O O . ALA A 1 470 ? 55.510 46.473 -77.051 1.00 28.19 470 ALA A O 1
ATOM 3484 N N . SER A 1 471 ? 54.636 47.210 -75.153 1.00 26.23 471 SER A N 1
ATOM 3485 C CA . SER A 1 471 ? 53.894 48.488 -75.113 1.00 26.23 471 SER A CA 1
ATOM 3486 C C . SER A 1 471 ? 52.530 48.270 -75.815 1.00 26.23 471 SER A C 1
ATOM 3488 O O . SER A 1 471 ? 52.500 47.624 -76.851 1.00 26.23 471 SER A O 1
ATOM 3490 N N . THR A 1 472 ? 51.358 48.689 -75.332 1.00 31.06 472 THR A N 1
ATOM 3491 C CA . THR A 1 472 ? 50.984 49.651 -74.287 1.00 31.06 472 THR A CA 1
ATOM 3492 C C . THR A 1 472 ? 49.551 49.369 -73.795 1.00 31.06 472 THR A C 1
ATOM 3494 O O . THR A 1 472 ? 48.699 48.982 -74.584 1.00 31.06 472 THR A O 1
ATOM 3497 N N . SER A 1 473 ? 49.252 49.661 -72.523 1.00 30.28 473 SER A N 1
ATOM 3498 C CA . SER A 1 473 ? 48.144 50.577 -72.183 1.00 30.28 473 SER A CA 1
ATOM 3499 C C . SER A 1 473 ? 48.262 51.050 -70.727 1.00 30.28 473 SER A C 1
ATOM 3501 O O . SER A 1 473 ? 47.550 50.605 -69.829 1.00 30.28 473 SER A O 1
ATOM 3503 N N . SER A 1 474 ? 49.184 51.976 -70.477 1.00 33.69 474 SER A N 1
ATOM 3504 C CA . SER A 1 474 ? 49.025 52.946 -69.397 1.00 33.69 474 SER A CA 1
ATOM 3505 C C . SER A 1 474 ? 48.187 54.100 -69.947 1.00 33.69 474 SER A C 1
ATOM 3507 O O . SER A 1 474 ? 48.676 54.938 -70.701 1.00 33.69 474 SER A O 1
ATOM 3509 N N . THR A 1 475 ? 46.902 54.145 -69.600 1.00 39.06 475 THR A N 1
ATOM 3510 C CA . THR A 1 475 ? 46.086 55.343 -69.821 1.00 39.06 475 THR A CA 1
ATOM 3511 C C . THR A 1 475 ? 46.269 56.268 -68.626 1.00 39.06 475 THR A C 1
ATOM 3513 O O . THR A 1 475 ? 45.818 55.979 -67.520 1.00 39.06 475 THR A O 1
ATOM 3516 N N . VAL A 1 476 ? 46.953 57.389 -68.858 1.00 35.31 476 VAL A N 1
ATOM 3517 C CA . VAL A 1 476 ? 46.961 58.548 -67.965 1.00 35.31 476 VAL A CA 1
ATOM 3518 C C . VAL A 1 476 ? 45.652 59.302 -68.177 1.00 35.31 476 VAL A C 1
ATOM 3520 O O . VAL A 1 476 ? 45.397 59.836 -69.254 1.00 35.31 476 VAL A O 1
ATOM 3523 N N . CYS A 1 477 ? 44.817 59.339 -67.143 1.00 32.38 477 CYS A N 1
ATOM 3524 C CA . CYS A 1 477 ? 43.645 60.200 -67.090 1.00 32.38 477 CYS A CA 1
ATOM 3525 C C . CYS A 1 477 ? 44.076 61.652 -66.844 1.00 32.38 477 CYS A C 1
ATOM 3527 O O . CYS A 1 477 ? 44.556 61.992 -65.765 1.00 32.38 477 CYS A O 1
ATOM 3529 N N . GLY A 1 478 ? 43.833 62.512 -67.830 1.00 34.50 478 GLY A N 1
ATOM 3530 C CA . GLY A 1 478 ? 43.819 63.962 -67.687 1.00 34.50 478 GLY A CA 1
ATOM 3531 C C . GLY A 1 478 ? 42.786 64.564 -68.641 1.00 34.50 478 GLY A C 1
ATOM 3532 O O . GLY A 1 478 ? 43.036 64.625 -69.836 1.00 34.50 478 GLY A O 1
ATOM 3533 N N . GLY A 1 479 ? 41.638 65.007 -68.107 1.00 33.16 479 GLY A N 1
ATOM 3534 C CA . GLY A 1 479 ? 40.691 65.902 -68.796 1.00 33.16 479 GLY A CA 1
ATOM 3535 C C . GLY A 1 479 ? 39.468 65.266 -69.482 1.00 33.16 479 GLY A C 1
ATOM 3536 O O . GLY A 1 479 ? 39.508 64.964 -70.664 1.00 33.16 479 GLY A O 1
ATOM 3537 N N . LEU A 1 480 ? 38.371 65.148 -68.718 1.00 46.81 480 LEU A N 1
ATOM 3538 C CA . LEU A 1 480 ? 36.935 65.151 -69.083 1.00 46.81 480 LEU A CA 1
ATOM 3539 C C . LEU A 1 480 ? 36.511 64.673 -70.496 1.00 46.81 480 LEU A C 1
ATOM 3541 O O . LEU A 1 480 ? 36.246 65.475 -71.387 1.00 46.81 480 LEU A O 1
ATOM 3545 N N . GLY A 1 481 ? 36.282 63.363 -70.632 1.00 39.25 481 GLY A N 1
ATOM 3546 C CA . GLY A 1 481 ? 35.511 62.754 -71.724 1.00 39.25 481 GLY A CA 1
ATOM 3547 C C . GLY A 1 481 ? 35.514 61.224 -71.619 1.00 39.25 481 GLY A C 1
ATOM 3548 O O . GLY A 1 481 ? 36.576 60.630 -71.536 1.00 39.25 481 GLY A O 1
ATOM 3549 N N . ALA A 1 482 ? 34.329 60.614 -71.542 1.00 36.56 482 ALA A N 1
ATOM 3550 C CA . ALA A 1 482 ? 34.026 59.212 -71.209 1.00 36.56 482 ALA A CA 1
ATOM 3551 C C . ALA A 1 482 ? 34.994 58.103 -71.707 1.00 36.56 482 ALA A C 1
ATOM 3553 O O . ALA A 1 482 ? 35.324 58.034 -72.888 1.00 36.56 482 ALA A O 1
ATOM 3554 N N . CYS A 1 483 ? 35.326 57.158 -70.811 1.00 30.12 483 CYS A N 1
ATOM 3555 C CA . CYS A 1 483 ? 36.060 55.917 -71.097 1.00 30.12 483 CYS A CA 1
ATOM 3556 C C . CYS A 1 483 ? 35.095 54.717 -71.182 1.00 30.12 483 CYS A C 1
ATOM 3558 O O . CYS A 1 483 ? 34.336 54.473 -70.245 1.00 30.12 483 CYS A O 1
ATOM 3560 N N . VAL A 1 484 ? 35.169 53.940 -72.265 1.00 35.00 484 VAL A N 1
ATOM 3561 C CA . VAL A 1 484 ? 34.531 52.621 -72.431 1.00 35.00 484 VAL A CA 1
ATOM 3562 C C . VAL A 1 484 ? 35.630 51.648 -72.862 1.00 35.00 484 VAL A C 1
ATOM 3564 O O . VAL A 1 484 ? 36.340 51.930 -73.824 1.00 35.00 484 VAL A O 1
ATOM 3567 N N . THR A 1 485 ? 35.802 50.529 -72.154 1.00 32.75 485 THR A N 1
ATOM 3568 C CA . THR A 1 485 ? 36.755 49.464 -72.505 1.00 32.75 485 THR A CA 1
ATOM 3569 C C . THR A 1 485 ? 36.006 48.230 -73.016 1.00 32.75 485 THR A C 1
ATOM 3571 O O . THR A 1 485 ? 35.055 47.763 -72.394 1.00 32.75 485 THR A O 1
ATOM 3574 N N . ALA A 1 486 ? 36.440 47.716 -74.167 1.00 31.59 486 ALA A N 1
ATOM 3575 C CA . ALA A 1 486 ? 35.997 46.465 -74.785 1.00 31.59 486 ALA A CA 1
ATOM 3576 C C . ALA A 1 486 ? 37.166 45.446 -74.791 1.00 31.59 486 ALA A C 1
ATOM 3578 O O . ALA A 1 486 ? 38.323 45.868 -74.706 1.00 31.59 486 ALA A O 1
ATOM 3579 N N . PRO A 1 487 ? 36.893 44.126 -74.837 1.00 33.62 487 PRO A N 1
ATOM 3580 C CA . PRO A 1 487 ? 37.856 43.069 -74.517 1.00 33.62 487 PRO A CA 1
ATOM 3581 C C . PRO A 1 487 ? 38.820 42.726 -75.665 1.00 33.62 487 PRO A C 1
ATOM 3583 O O . PRO A 1 487 ? 38.518 42.914 -76.840 1.00 33.62 487 PRO A O 1
ATOM 3586 N N . ILE A 1 488 ? 39.974 42.167 -75.293 1.00 33.25 488 ILE A N 1
ATOM 3587 C CA . ILE A 1 488 ? 41.031 41.663 -76.182 1.00 33.25 488 ILE A CA 1
ATOM 3588 C C . ILE A 1 488 ? 40.632 40.254 -76.683 1.00 33.25 488 ILE A C 1
ATOM 3590 O O . ILE A 1 488 ? 40.280 39.421 -75.843 1.00 33.25 488 ILE A O 1
ATOM 3594 N N . PRO A 1 489 ? 40.682 39.941 -77.994 1.00 33.47 489 PRO A N 1
ATOM 3595 C CA . PRO A 1 489 ? 40.344 38.611 -78.504 1.00 33.47 489 PRO A CA 1
ATOM 3596 C C . PRO A 1 489 ? 41.460 37.593 -78.243 1.00 33.47 489 PRO A C 1
ATOM 3598 O O . PRO A 1 489 ? 42.637 37.859 -78.486 1.00 33.47 489 PRO A O 1
ATOM 3601 N N . SER A 1 490 ? 41.059 36.404 -77.796 1.00 31.17 490 SER A N 1
ATOM 3602 C CA . SER A 1 490 ? 41.857 35.179 -77.805 1.00 31.17 490 SER A CA 1
ATOM 3603 C C . SER A 1 490 ? 41.686 34.443 -79.141 1.00 31.17 490 SER A C 1
ATOM 3605 O O . SER A 1 490 ? 40.660 34.568 -79.808 1.00 31.17 490 SER A O 1
ATOM 3607 N N . LEU A 1 491 ? 42.723 33.697 -79.527 1.00 30.97 491 LEU A N 1
ATOM 3608 C CA . LEU A 1 491 ? 42.779 32.826 -80.700 1.00 30.97 491 LEU A CA 1
ATOM 3609 C C . LEU A 1 491 ? 41.611 31.826 -80.755 1.00 30.97 491 LEU A C 1
ATOM 3611 O O . LEU A 1 491 ? 41.459 31.028 -79.833 1.00 30.97 491 LEU A O 1
ATOM 3615 N N . ILE A 1 492 ? 40.892 31.781 -81.882 1.00 30.81 492 ILE A N 1
ATOM 3616 C CA . ILE A 1 492 ? 40.152 30.598 -82.349 1.00 30.81 492 ILE A CA 1
ATOM 3617 C C . ILE A 1 492 ? 40.368 30.453 -83.863 1.00 30.81 492 ILE A C 1
ATOM 3619 O O . ILE A 1 492 ? 40.090 31.365 -84.638 1.00 30.81 492 ILE A O 1
ATOM 3623 N N . VAL A 1 493 ? 40.870 29.284 -84.259 1.00 31.00 493 VAL A N 1
ATOM 3624 C CA . VAL A 1 493 ? 40.814 28.727 -85.617 1.00 31.00 493 VAL A CA 1
ATOM 3625 C C . VAL A 1 493 ? 39.451 28.043 -85.780 1.00 31.00 493 VAL A C 1
ATOM 3627 O O . VAL A 1 493 ? 39.110 27.249 -84.908 1.00 31.00 493 VAL A O 1
ATOM 3630 N N . SER A 1 494 ? 38.705 28.325 -86.860 1.00 29.52 494 SER A N 1
ATOM 3631 C CA . SER A 1 494 ? 37.839 27.392 -87.630 1.00 29.52 494 SER A CA 1
ATOM 3632 C C . SER A 1 494 ? 36.688 28.111 -88.370 1.00 29.52 494 SER A C 1
ATOM 3634 O O . SER A 1 494 ? 36.124 29.072 -87.862 1.00 29.52 494 SER A O 1
ATOM 3636 N N . GLU A 1 495 ? 36.329 27.549 -89.532 1.00 32.59 495 GLU A N 1
ATOM 3637 C CA . GLU A 1 495 ? 35.114 27.728 -90.359 1.00 32.59 495 GLU A CA 1
ATOM 3638 C C . GLU A 1 495 ? 35.016 28.878 -91.388 1.00 32.59 495 GLU A C 1
ATOM 3640 O O . GLU A 1 495 ? 34.523 29.974 -91.155 1.00 32.59 495 GLU A O 1
ATOM 3645 N N . THR A 1 496 ? 35.439 28.538 -92.609 1.00 30.30 496 THR A N 1
ATOM 3646 C CA . THR A 1 496 ? 34.658 28.530 -93.865 1.00 30.30 496 THR A CA 1
ATOM 3647 C C . THR A 1 496 ? 33.312 29.285 -93.920 1.00 30.30 496 THR A C 1
ATOM 3649 O O . THR A 1 496 ? 32.301 28.776 -93.452 1.00 30.30 496 THR A O 1
ATOM 3652 N N . ALA A 1 497 ? 33.279 30.411 -94.646 1.00 29.72 497 ALA A N 1
ATOM 3653 C CA . ALA A 1 497 ? 32.210 30.923 -95.538 1.00 29.72 497 ALA A CA 1
ATOM 3654 C C . ALA A 1 497 ? 32.630 32.357 -95.939 1.00 29.72 497 ALA A C 1
ATOM 3656 O O . ALA A 1 497 ? 32.873 33.183 -95.075 1.00 29.72 497 ALA A O 1
ATOM 3657 N N . GLY A 1 498 ? 32.915 32.701 -97.195 1.00 27.72 498 GLY A N 1
ATOM 3658 C CA . GLY A 1 498 ? 31.950 32.801 -98.283 1.00 27.72 498 GLY A CA 1
ATOM 3659 C C . GLY A 1 498 ? 31.494 34.262 -98.454 1.00 27.72 498 GLY A C 1
ATOM 3660 O O . GLY A 1 498 ? 30.918 34.819 -97.531 1.00 27.72 498 GLY A O 1
ATOM 3661 N N . VAL A 1 499 ? 31.658 34.799 -99.675 1.00 27.81 499 VAL A N 1
ATOM 3662 C CA . VAL A 1 499 ? 30.942 35.960 -100.267 1.00 27.81 499 VAL A CA 1
ATOM 3663 C C . VAL A 1 499 ? 31.659 37.333 -100.276 1.00 27.81 499 VAL A C 1
ATOM 3665 O O . VAL A 1 499 ? 31.568 38.118 -99.343 1.00 27.81 499 VAL A O 1
ATOM 3668 N N . ILE A 1 500 ? 32.322 37.599 -101.417 1.00 37.06 500 ILE A N 1
ATOM 3669 C CA . ILE A 1 500 ? 32.053 38.678 -102.405 1.00 37.06 500 ILE A CA 1
ATOM 3670 C C . ILE A 1 500 ? 31.889 40.114 -101.856 1.00 37.06 500 ILE A C 1
ATOM 3672 O O . ILE A 1 500 ? 30.826 40.459 -101.346 1.00 37.06 500 ILE A O 1
ATOM 3676 N N . LEU A 1 501 ? 32.865 40.998 -102.106 1.00 35.47 501 LEU A N 1
ATOM 3677 C CA . LEU A 1 501 ? 32.986 41.868 -103.298 1.00 35.47 501 LEU A CA 1
ATOM 3678 C C . LEU A 1 501 ? 34.380 42.513 -103.333 1.00 35.47 501 LEU A C 1
ATOM 3680 O O . LEU A 1 501 ? 34.861 42.902 -102.245 1.00 35.47 501 LEU A O 1
#

Radius of gyration: 86.98 Å; chains: 1; bounding box: 161×104×240 Å

Foldseek 3Di:
DKDKDADADPVRHGPAQDWWKKKKFKDFPDPVDHTQWIFIDIFTAHRRRMTMDDPQPGHTPDHHPVPPCPPPTWIKIWMWIQDPVPRDTDTPDIGTDDDDPVVVVVVVVPPDDDDDDDDDDDDDDDDDDPPADPDQDADPCACVSHPDHHDDDDPDLAKDFDDDPNDTAWIQHSVGDIDGPDDDDDPDDDDDPDDDDDPDDDDDPDDDDDPDDDDDPPPDDDDDPDDDDDPDDDDDPDDDDDPDDDDDPDDDDDPPPDDDDDPDDDDDPDDDDDPDDDDQPPPVWDPPDLCTGSDHDPDDDDDPDDDDDPDDDDDPDDDDDPDDDDDPDDDFPWPWDDPAQVDDRDHDPDDDDDPDDDDDPDDDFQDHDDDPVPPDSDDFDDDPDTDDQDDPDDFPQVAFSAFDADPVGTPDGDGGHDPVRQCPDPVNVVVVVVVVVVVVVVVVVVPDDDDDDDDDDDDDDDDDDDDDDDDDDPDDDDDDDDDDDDDDDDDDDDDDDDDDD

Secondary structure (DSSP, 8-state):
-EEEEE-B-TTS-B-TT-EEEEEEEEE-S-TTSPPSEEEEEEEE--TTSEEEEETTSSEEEES-GGG--TTTS--EEEEEEE-TTT--EEEEEEEEPPPPTTGGGSGGG--S-------------S---------SS--TTTTTT-SS------SSSS-EEEEETTEEEEEE-TTS-EEESS----SS----SS----SS----SS----SS-----TT------S----SS----SS----SS----SS-----TT------S----SS----SS------TT---SSTT-SSS--SS----SS----SS----SS----SS----S-------PPP-STT-SS---SS----SS----SS------SS-SSTTSS-----SS-------SS--STT-EEEEEEETTEEEEEEE---HHHHHHSHHHHHHHHHHHHHHHHHHHSS--S-----------------------------SS------PPPPP----------

Sequence (501 aa):
MKYQAVARDLSGEVLADQEIVLSISLHNADPALKSEYKELHQVVTNKFGLFTLAVGEGQTMYGNFDEIPWSTNDIYMAVSIKDDASGNFAIISDSRLLSVPYAFHAATAAALVDGNNSSHGSGVEETGSESGIESPYWTVYGNKRARQLSKLGTTDDVDLVIVTKNAERLRVLSQGDIEIAENLKIAKALKVDGIIETESEVFAGSDVFIAGSLTVNNKSPTLLSGTLTVDRATDLNSSLNVDGFTDLNSALFVNNSSPTLLSGKLLTMGDATFNKHVILDNSAYNSLTPSQGALVVAGGVGIGRNVTIGENLKVLGSSTFEGPTSMSTLDLDGTDQSNDITSGALTVAGGVGIVKQMHVGGTARFGKGSFNEDNYPMIVRGGTHGIAINIAGSRSNANNFVSFHDDNGQWGAIQGQTFVDYVTEPEYLVDKGFLLAEIVVVSGELAVSIADGLMAGFELLQAAIELVGASTSSTVCGGLGACVTAPIPSLIVSETAGVIL

pLDDT: mean 77.44, std 21.79, range [26.23, 97.94]